Protein AF-A0A2A5HWJ2-F1 (afdb_monomer_lite)

Secondary structure (DSSP, 8-state):
-----------------------------SS-BEEEETTTTEEEEETT--SSPPTTPBEEEES-----GGG-EEE-TTS-EEETTT--EEEETT--SSPPTTEEEEEES-S--GGGG-EEE-TTSBEEETTT--EEEETT--SSPPTTPBEEEES---SGGGBEEEES-EEEEEEEE---TTS-SS---HHHHHHTTT-SS--BTTB---SSEEEEEEETTT--TTSHHHHHHHHHHHHHHSSSTTS-EEEEEEETHHHHHHHHHHHHHHHHT--EEEEEEES--TT--GGGGT-SSGGGG--HHHHHHHS-TT--TT--EEEE--PPP-GGGGT-S-SS-TTS-HHHHTTBSS----S-SSS-EEEESGGG-EEEEPPBPTTEEE-TTS-TT--S--TTGGGSHHHHHHHHH---

pLDDT: mean 74.47, std 19.64, range [26.16, 98.75]

Foldseek 3Di:
DDDDDDDDPDDDPPPPPPPPPPDPQDDQFQDKFWKAQFLACWTWAFVVLDLADDWFGFIFTGNDLFRDLSRIWGADPLQWIASRSHRWTWAFVVLDLADAWFRFITTGNDPPSHLSRHWGQDLQQWIASVRNRWTWAFVVLDSHDDGRRTITTHPDRDDSRRHMAGTLAAEEEFEEEEDDVVQPPQDDDPVLQVVQQQDQPGDDRPDCPDGRYRYHYDYLQVDALLDDPSLVSVVVSLLVGFLDPGGAYEYEYAEDRQLSVQLSCQVCCVVSVGRHAAYEYQLALLCFWPCLCPDPGSSVCRHNVNSCVSGPLQRNVLHAYEAAHEAQDDPCQPPDPDDQDSTSALCGRLQWPDDAHDQFSPQDWHFDDDVSPDIDTTDGHHRGYYQPVDPRRGNNHGSSCSSRSVNVSSSVSDDD

Sequence (416 aa):
MKIKNILKISTLFSSVILAALSMPSQAASNAPGTLMHASSGKCLHPLGGSSNPNNGTKLVVWPDCSNDSRIKYKWLSNGAIQHVSSGKCLHPEGGSSNPTNGTRLVFWNSCSSGSRIAFELTGSGSIRHKLSGRCVHPLGGAVNPANETPMVLWDGCTGDRVKFQPGGERFIYIHGWTDDPRMAYSGAPASGLQYCQGRDDCNYWDETLDGFVRHVGWSSHTADWRQGDTVGRTMNILSQYCRDGETPCVIICHSTGCPIFGKVWAHYGDIFQWKITRVLTLGSAEGGSELGKYKNDNAKYITPSVVRSAYDHNDTHGLPFYHVAGDDGGIQSFLIDGDDDGVVGFHSSCGYSKSFDTSHCEGGKERYGFLNAYTRTVSRWTGHHRAKICPNGGCDADHSDIKDRQYQQAVLNLNP

Structure (mmCIF, N/CA/C/O backbone):
data_AF-A0A2A5HWJ2-F1
#
_entry.id   AF-A0A2A5HWJ2-F1
#
loop_
_atom_site.group_PDB
_atom_site.id
_atom_site.type_symbol
_atom_site.label_atom_id
_atom_site.label_alt_id
_atom_site.label_comp_id
_atom_site.label_asym_id
_atom_site.label_entity_id
_atom_site.label_seq_id
_atom_site.pdbx_PDB_ins_code
_atom_site.Cartn_x
_atom_site.Cartn_y
_atom_site.Cartn_z
_atom_site.occupancy
_atom_site.B_iso_or_equiv
_atom_site.auth_seq_id
_atom_site.auth_comp_id
_atom_site.auth_asym_id
_atom_site.auth_atom_id
_atom_site.pdbx_PDB_model_num
ATOM 1 N N . MET A 1 1 ? 6.977 77.559 -22.671 1.00 36.47 1 MET A N 1
ATOM 2 C CA . MET A 1 1 ? 5.825 76.709 -23.061 1.00 36.47 1 MET A CA 1
ATOM 3 C C . MET A 1 1 ? 6.148 75.295 -22.583 1.00 36.47 1 MET A C 1
ATOM 5 O O . MET A 1 1 ? 7.111 74.746 -23.083 1.00 36.47 1 MET A O 1
ATOM 9 N N . LYS A 1 2 ? 5.685 74.841 -21.402 1.00 36.41 2 LYS A N 1
ATOM 10 C CA . LYS A 1 2 ? 4.415 74.106 -21.143 1.00 36.41 2 LYS A CA 1
ATOM 11 C C . LYS A 1 2 ? 4.254 72.942 -22.153 1.00 36.41 2 LYS A C 1
ATOM 13 O O . LYS A 1 2 ? 4.265 73.218 -23.338 1.00 36.41 2 LYS A O 1
ATOM 18 N N . ILE A 1 3 ? 4.097 71.664 -21.783 1.00 32.62 3 ILE A N 1
ATOM 19 C CA . ILE A 1 3 ? 3.087 71.079 -20.880 1.00 32.62 3 ILE A CA 1
ATOM 20 C C . ILE A 1 3 ? 3.566 69.707 -20.330 1.00 32.62 3 ILE A C 1
ATOM 22 O O . ILE A 1 3 ? 4.246 68.949 -21.012 1.00 32.62 3 ILE A O 1
ATOM 26 N N . LYS A 1 4 ? 3.172 69.428 -19.078 1.00 40.94 4 LYS A N 1
ATOM 27 C CA . LYS A 1 4 ? 3.253 68.172 -18.306 1.00 40.94 4 LYS A CA 1
ATOM 28 C C . LYS A 1 4 ? 2.589 66.988 -19.030 1.00 40.94 4 LYS A C 1
ATOM 30 O O . LYS A 1 4 ? 1.544 67.198 -19.622 1.00 40.94 4 LYS A O 1
ATOM 35 N N . ASN A 1 5 ? 3.042 65.750 -18.811 1.00 34.94 5 ASN A N 1
ATOM 36 C CA . ASN A 1 5 ? 2.097 64.650 -18.576 1.00 34.94 5 ASN A CA 1
ATOM 37 C C . ASN A 1 5 ? 2.727 63.501 -17.782 1.00 34.94 5 ASN A C 1
ATOM 39 O O . ASN A 1 5 ? 3.563 62.742 -18.255 1.00 34.94 5 ASN A O 1
ATOM 43 N N . ILE A 1 6 ? 2.268 63.435 -16.536 1.00 40.25 6 ILE A N 1
ATOM 44 C CA . ILE A 1 6 ? 2.341 62.319 -15.604 1.00 40.25 6 ILE A CA 1
ATOM 45 C C . ILE A 1 6 ? 1.270 61.326 -16.061 1.00 40.25 6 ILE A C 1
ATOM 47 O O . ILE A 1 6 ? 0.096 61.696 -16.069 1.00 40.25 6 ILE A O 1
ATOM 51 N N . LEU A 1 7 ? 1.634 60.083 -16.382 1.00 32.22 7 LEU A N 1
ATOM 52 C CA . LEU A 1 7 ? 0.671 58.984 -16.374 1.00 32.22 7 LEU A CA 1
ATOM 53 C C . LEU A 1 7 ? 1.032 58.008 -15.256 1.00 32.22 7 LEU A C 1
ATOM 55 O O . LEU A 1 7 ? 2.042 57.311 -15.295 1.00 32.22 7 LEU A O 1
ATOM 59 N N . LYS A 1 8 ? 0.174 58.022 -14.236 1.00 32.84 8 LYS A N 1
ATOM 60 C CA . LYS A 1 8 ? 0.063 57.022 -13.181 1.00 32.84 8 LYS A CA 1
ATOM 61 C C . LYS A 1 8 ? -0.364 55.700 -13.822 1.00 32.84 8 LYS A C 1
ATOM 63 O O . LYS A 1 8 ? -1.449 55.645 -14.394 1.00 32.84 8 LYS A O 1
ATOM 68 N N . ILE A 1 9 ? 0.436 54.645 -13.685 1.00 34.56 9 ILE A N 1
ATOM 69 C CA . ILE A 1 9 ? -0.056 53.277 -13.876 1.00 34.56 9 ILE A CA 1
ATOM 70 C C . ILE A 1 9 ? -0.615 52.831 -12.529 1.00 34.56 9 ILE A C 1
ATOM 72 O O . ILE A 1 9 ? 0.102 52.668 -11.545 1.00 34.56 9 ILE A O 1
ATOM 76 N N . SER A 1 10 ? -1.941 52.767 -12.490 1.00 33.53 10 SER A N 1
ATOM 77 C CA . SER A 1 10 ? -2.750 52.341 -11.362 1.00 33.53 10 SER A CA 1
ATOM 78 C C . SER A 1 10 ? -2.534 50.863 -11.057 1.00 33.53 10 SER A C 1
ATOM 80 O O . SER A 1 10 ? -2.676 50.009 -11.930 1.00 33.53 10 SER A O 1
ATOM 82 N N . THR A 1 11 ? -2.274 50.585 -9.786 1.00 35.34 11 THR A N 1
ATOM 83 C CA . THR A 1 11 ? -2.427 49.291 -9.126 1.00 35.34 11 THR A CA 1
ATOM 84 C C . THR A 1 11 ? -3.827 48.719 -9.355 1.00 35.34 11 THR A C 1
ATOM 86 O O . THR A 1 11 ? -4.794 49.188 -8.757 1.00 35.34 11 THR A O 1
ATOM 89 N N . LEU A 1 12 ? -3.928 47.685 -10.190 1.00 33.91 12 LEU A N 1
ATOM 90 C CA . LEU A 1 12 ? -5.058 46.759 -10.211 1.00 33.91 12 LEU A CA 1
ATOM 91 C C . LEU A 1 12 ? -4.638 45.508 -9.436 1.00 33.91 12 LEU A C 1
ATOM 93 O O . LEU A 1 12 ? -3.989 44.611 -9.965 1.00 33.91 12 LEU A O 1
ATOM 97 N N . PHE A 1 13 ? -4.986 45.489 -8.149 1.00 31.69 13 PHE A N 1
ATOM 98 C CA . PHE A 1 13 ? -5.057 44.264 -7.361 1.00 31.69 13 PHE A CA 1
ATOM 99 C C . PHE A 1 13 ? -6.177 43.405 -7.957 1.00 31.69 13 PHE A C 1
ATOM 101 O O . PHE A 1 13 ? -7.351 43.625 -7.667 1.00 31.69 13 PHE A O 1
ATOM 108 N N . SER A 1 14 ? -5.824 42.446 -8.812 1.00 31.44 14 SER A N 1
ATOM 109 C CA . SER A 1 14 ? -6.720 41.330 -9.108 1.00 31.44 14 SER A CA 1
ATOM 110 C C . SER A 1 14 ? -6.719 40.420 -7.889 1.00 31.44 14 SER A C 1
ATOM 112 O O . SER A 1 14 ? -5.722 39.769 -7.581 1.00 31.44 14 SER A O 1
ATOM 114 N N . SER A 1 15 ? -7.832 40.423 -7.165 1.00 30.12 15 SER A N 1
ATOM 115 C CA . SER A 1 15 ? -8.135 39.460 -6.118 1.00 30.12 15 SER A CA 1
ATOM 116 C C . SER A 1 15 ? -8.148 38.057 -6.726 1.00 30.12 15 SER A C 1
ATOM 118 O O . SER A 1 15 ? -9.141 37.632 -7.311 1.00 30.12 15 SER A O 1
ATOM 120 N N . VAL A 1 16 ? -7.034 37.336 -6.597 1.00 32.00 16 VAL A N 1
ATOM 121 C CA . VAL A 1 16 ? -7.014 35.885 -6.770 1.00 32.00 16 VAL A CA 1
ATOM 122 C C . VAL A 1 16 ? -7.800 35.317 -5.595 1.00 32.00 16 VAL A C 1
ATOM 124 O O . VAL A 1 16 ? -7.325 35.276 -4.461 1.00 32.00 16 VAL A O 1
ATOM 127 N N . ILE A 1 17 ? -9.054 34.961 -5.860 1.00 30.11 17 ILE A N 1
ATOM 128 C CA . ILE A 1 17 ? -9.859 34.141 -4.965 1.00 30.11 17 ILE A CA 1
ATOM 129 C C . ILE A 1 17 ? -9.127 32.804 -4.867 1.00 30.11 17 ILE A C 1
ATOM 131 O O . ILE A 1 17 ? -9.131 32.013 -5.808 1.00 30.11 17 ILE A O 1
ATOM 135 N N . LEU A 1 18 ? -8.465 32.584 -3.733 1.00 28.39 18 LEU A N 1
ATOM 136 C CA . LEU A 1 18 ? -7.937 31.290 -3.331 1.00 28.39 18 LEU A CA 1
ATOM 137 C C . LEU A 1 18 ? -9.151 30.386 -3.065 1.00 28.39 18 LEU A C 1
ATOM 139 O O . LEU A 1 18 ? -9.665 30.305 -1.950 1.00 28.39 18 LEU A O 1
ATOM 143 N N . ALA A 1 19 ? -9.685 29.768 -4.117 1.00 29.38 19 ALA A N 1
ATOM 144 C CA . ALA A 1 19 ? -10.592 28.648 -3.963 1.00 29.38 19 ALA A CA 1
ATOM 145 C C . ALA A 1 19 ? -9.747 27.496 -3.416 1.00 29.38 19 ALA A C 1
ATOM 147 O O . ALA A 1 19 ? -9.068 26.800 -4.167 1.00 29.38 19 ALA A O 1
ATOM 148 N N . ALA A 1 20 ? -9.739 27.339 -2.092 1.00 28.53 20 ALA A N 1
ATOM 149 C CA . ALA A 1 20 ? -9.279 26.117 -1.461 1.00 28.53 20 ALA A CA 1
ATOM 150 C C . ALA A 1 20 ? -10.175 24.985 -1.980 1.00 28.53 20 ALA A C 1
ATOM 152 O O . ALA A 1 20 ? -11.289 24.781 -1.494 1.00 28.53 20 ALA A O 1
ATOM 153 N N . LEU A 1 21 ? -9.717 24.303 -3.029 1.00 26.62 21 LEU A N 1
ATOM 154 C CA . LEU A 1 21 ? -10.282 23.045 -3.483 1.00 26.62 21 LEU A CA 1
ATOM 155 C C . LEU A 1 21 ? -10.063 22.053 -2.344 1.00 26.62 21 LEU A C 1
ATOM 157 O O . LEU A 1 21 ? -8.984 21.493 -2.172 1.00 26.62 21 LEU A O 1
ATOM 161 N N . SER A 1 22 ? -11.084 21.891 -1.505 1.00 26.16 22 SER A N 1
ATOM 162 C CA . SER A 1 22 ? -11.136 20.809 -0.537 1.00 26.16 22 SER A CA 1
ATOM 163 C C . SER A 1 22 ? -11.126 19.504 -1.325 1.00 26.16 22 SER A C 1
ATOM 165 O O . SER A 1 22 ? -12.146 19.128 -1.911 1.00 26.16 22 SER A O 1
ATOM 167 N N . MET A 1 23 ? -9.973 18.839 -1.377 1.00 26.56 23 MET A N 1
ATOM 168 C CA . MET A 1 23 ? -9.890 17.495 -1.928 1.00 26.56 23 MET A CA 1
ATOM 169 C C . MET A 1 23 ? -10.878 16.590 -1.175 1.00 26.56 23 MET A C 1
ATOM 171 O O . MET A 1 23 ? -10.984 16.681 0.055 1.00 26.56 23 MET A O 1
ATOM 175 N N . PRO A 1 24 ? -11.652 15.750 -1.881 1.00 28.16 24 PRO A N 1
ATOM 176 C CA . PRO A 1 24 ? -12.587 14.848 -1.233 1.00 28.16 24 PRO A CA 1
ATOM 177 C C . PRO A 1 24 ? -11.817 13.901 -0.304 1.00 28.16 24 PRO A C 1
ATOM 179 O O . PRO A 1 24 ? -10.883 13.225 -0.727 1.00 28.16 24 PRO A O 1
ATOM 182 N N . SER A 1 25 ? -12.228 13.854 0.970 1.00 34.53 25 SER A N 1
ATOM 183 C CA . SER A 1 25 ? -11.819 12.808 1.918 1.00 34.53 25 SER A CA 1
ATOM 184 C C . SER A 1 25 ? -12.038 11.452 1.245 1.00 34.53 25 SER A C 1
ATOM 186 O O . SER A 1 25 ? -13.170 11.090 0.907 1.00 34.53 25 SER A O 1
ATOM 188 N N . GLN A 1 26 ? -10.936 10.752 0.974 1.00 37.03 26 GLN A N 1
ATOM 189 C CA . GLN A 1 26 ? -10.927 9.456 0.311 1.00 37.03 26 GLN A CA 1
ATOM 190 C C . GLN A 1 26 ? -11.813 8.486 1.089 1.00 37.03 26 GLN A C 1
ATOM 192 O O . GLN A 1 26 ? -11.592 8.200 2.268 1.00 37.03 26 GLN A O 1
ATOM 197 N N . ALA A 1 27 ? -12.835 7.962 0.419 1.00 35.91 27 ALA A N 1
ATOM 198 C CA . ALA A 1 27 ? -13.584 6.836 0.936 1.00 35.91 27 ALA A CA 1
ATOM 199 C C . ALA A 1 27 ? -12.635 5.630 1.019 1.00 35.91 27 ALA A C 1
ATOM 201 O O . ALA A 1 27 ? -12.202 5.105 -0.006 1.00 35.91 27 ALA A O 1
ATOM 202 N N . ALA A 1 28 ? -12.301 5.211 2.243 1.00 41.25 28 ALA A N 1
ATOM 203 C CA . ALA A 1 28 ? -11.654 3.928 2.504 1.00 41.25 28 ALA A CA 1
ATOM 204 C C . ALA A 1 28 ? -12.435 2.812 1.787 1.00 41.25 28 ALA A C 1
ATOM 206 O O . ALA A 1 28 ? -13.669 2.844 1.743 1.00 41.25 28 ALA A O 1
ATOM 207 N N . SER A 1 29 ? -11.737 1.866 1.160 1.00 45.78 29 SER A N 1
ATOM 208 C CA . SER A 1 29 ? -12.384 0.943 0.229 1.00 45.78 29 SER A CA 1
ATOM 209 C C . SER A 1 29 ? -13.354 -0.034 0.885 1.00 45.78 29 SER A C 1
ATOM 211 O O . SER A 1 29 ? -13.236 -0.441 2.040 1.00 45.78 29 SER A O 1
ATOM 213 N N . ASN A 1 30 ? -14.277 -0.518 0.058 1.00 52.78 30 ASN A N 1
ATOM 214 C CA . ASN A 1 30 ? -15.226 -1.564 0.421 1.00 52.78 30 ASN A CA 1
ATOM 215 C C . ASN A 1 30 ? -14.621 -2.989 0.394 1.00 52.78 30 ASN A C 1
ATOM 217 O O . ASN A 1 30 ? -15.366 -3.961 0.549 1.00 52.78 30 ASN A O 1
ATOM 221 N N . ALA A 1 31 ? -13.313 -3.147 0.152 1.00 57.03 31 ALA A N 1
ATOM 222 C CA . ALA A 1 31 ? -12.671 -4.456 0.045 1.00 57.03 31 ALA A CA 1
ATOM 223 C C . ALA A 1 31 ? -12.404 -5.061 1.440 1.00 57.03 31 ALA A C 1
ATOM 225 O O . ALA A 1 31 ? -11.815 -4.394 2.288 1.00 57.03 31 ALA A O 1
ATOM 226 N N . PRO A 1 32 ? -12.815 -6.316 1.703 1.00 77.50 32 PRO A N 1
ATOM 227 C CA . PRO A 1 32 ? -12.487 -7.011 2.945 1.00 77.50 32 PRO A CA 1
ATOM 228 C C . PRO A 1 32 ? -10.978 -7.192 3.170 1.00 77.50 32 PRO A C 1
ATOM 230 O O . PRO A 1 32 ? -10.316 -7.819 2.348 1.00 77.50 32 PRO A O 1
ATOM 233 N N . GLY A 1 33 ? -10.464 -6.765 4.323 1.00 78.50 33 GLY A N 1
ATOM 234 C CA . GLY A 1 33 ? -9.075 -6.983 4.746 1.00 78.50 33 GLY A CA 1
ATOM 235 C C . GLY A 1 33 ? -8.930 -7.005 6.268 1.00 78.50 33 GLY A C 1
ATOM 236 O O . GLY A 1 33 ? -9.841 -6.590 6.984 1.00 78.50 33 GLY A O 1
ATOM 237 N N . THR A 1 34 ? -7.820 -7.521 6.793 1.00 85.56 34 THR A N 1
ATOM 238 C CA . THR A 1 34 ? -7.536 -7.385 8.231 1.00 85.56 34 THR A CA 1
ATOM 239 C C . THR A 1 34 ? -6.954 -5.994 8.505 1.00 85.56 34 THR A C 1
ATOM 241 O O . THR A 1 34 ? -6.488 -5.315 7.592 1.00 85.56 34 THR A O 1
ATOM 244 N N . LEU A 1 35 ? -7.010 -5.528 9.751 1.00 86.94 35 LEU A N 1
ATOM 245 C CA . LEU A 1 35 ? -6.469 -4.225 10.150 1.00 86.94 35 LEU A CA 1
ATOM 246 C C . LEU A 1 35 ? -5.365 -4.451 11.179 1.00 86.94 35 LEU A C 1
ATOM 248 O O . LEU A 1 35 ? -5.642 -4.920 12.279 1.00 86.94 35 LEU A O 1
ATOM 252 N N . MET A 1 36 ? -4.125 -4.139 10.822 1.00 86.38 36 MET A N 1
ATOM 253 C CA . MET A 1 36 ? -2.937 -4.328 11.645 1.00 86.38 36 MET A CA 1
ATOM 254 C C . MET A 1 36 ? -2.494 -3.018 12.283 1.00 86.38 36 MET A C 1
ATOM 256 O O . MET A 1 36 ? -2.333 -2.010 11.603 1.00 86.38 36 MET A O 1
ATOM 260 N N . HIS A 1 37 ? -2.257 -3.049 13.588 1.00 87.50 37 HIS A N 1
ATOM 261 C CA . HIS A 1 37 ? -1.608 -1.986 14.337 1.00 87.50 37 HIS A CA 1
ATOM 262 C C . HIS A 1 37 ? -0.134 -1.888 13.920 1.00 87.50 37 HIS A C 1
ATOM 264 O O . HIS A 1 37 ? 0.664 -2.798 14.175 1.00 87.50 37 HIS A O 1
ATOM 270 N N . ALA A 1 38 ? 0.208 -0.786 13.257 1.00 78.12 38 ALA A N 1
ATOM 271 C CA . ALA A 1 38 ? 1.418 -0.655 12.452 1.00 78.12 38 ALA A CA 1
ATOM 272 C C . ALA A 1 38 ? 2.717 -0.575 13.259 1.00 78.12 38 ALA A C 1
ATOM 274 O O . ALA A 1 38 ? 3.774 -0.741 12.678 1.00 78.12 38 ALA A O 1
ATOM 275 N N . SER A 1 39 ? 2.679 -0.352 14.574 1.00 76.06 39 SER A N 1
ATOM 276 C CA . SER A 1 39 ? 3.898 -0.372 15.392 1.00 76.06 39 SER A CA 1
ATOM 277 C C . SER A 1 39 ? 4.149 -1.702 16.100 1.00 76.06 39 SER A C 1
ATOM 279 O O . SER A 1 39 ? 5.262 -1.961 16.543 1.00 76.06 39 SER A O 1
ATOM 281 N N . SER A 1 40 ? 3.131 -2.560 16.237 1.00 80.62 40 SER A N 1
ATOM 282 C CA . SER A 1 40 ? 3.262 -3.825 16.978 1.00 80.62 40 SER A CA 1
ATOM 283 C C . SER A 1 40 ? 3.055 -5.080 16.143 1.00 80.62 40 SER A C 1
ATOM 285 O O . SER A 1 40 ? 3.186 -6.176 16.682 1.00 80.62 40 SER A O 1
ATOM 287 N N . GLY A 1 41 ? 2.619 -4.940 14.891 1.00 78.44 41 GLY A N 1
ATOM 288 C CA . GLY A 1 41 ? 2.334 -6.059 13.990 1.00 78.44 41 GLY A CA 1
ATOM 289 C C . GLY A 1 41 ? 1.132 -6.907 14.416 1.00 78.44 41 GLY A C 1
ATOM 290 O O . GLY A 1 41 ? 0.952 -8.010 13.920 1.00 78.44 41 GLY A O 1
ATOM 291 N N . LYS A 1 42 ? 0.319 -6.420 15.364 1.00 86.69 42 LYS A N 1
ATOM 292 C CA . LYS A 1 42 ? -0.858 -7.134 15.884 1.00 86.69 42 LYS A CA 1
ATOM 293 C C . LYS A 1 42 ? -2.095 -6.685 15.123 1.00 86.69 42 LYS A C 1
ATOM 295 O O . LYS A 1 42 ? -2.231 -5.498 14.844 1.00 86.69 42 LYS A O 1
ATOM 300 N N . CYS A 1 43 ? -3.022 -7.588 14.848 1.00 91.44 43 CYS A N 1
ATOM 301 C CA . CYS A 1 43 ? -4.254 -7.284 14.137 1.00 91.44 43 CYS A CA 1
ATOM 302 C C . CYS A 1 43 ? -5.436 -7.037 15.068 1.00 91.44 43 CYS A C 1
ATOM 304 O O . CYS A 1 43 ? -5.475 -7.501 16.207 1.00 91.44 43 CYS A O 1
ATOM 306 N N . LEU A 1 44 ? -6.415 -6.293 14.563 1.00 95.44 44 LEU A N 1
ATOM 307 C CA . LEU A 1 44 ? -7.682 -6.036 15.224 1.00 95.44 44 LEU A CA 1
ATOM 308 C C . LEU A 1 44 ? -8.550 -7.294 15.222 1.00 95.44 44 LEU A C 1
ATOM 310 O O . LEU A 1 44 ? -8.856 -7.852 14.169 1.00 95.44 44 LEU A O 1
ATOM 314 N N . HIS A 1 45 ? -8.986 -7.721 16.401 1.00 97.06 45 HIS A N 1
ATOM 315 C CA . HIS A 1 45 ? -9.779 -8.929 16.619 1.00 97.06 45 HIS A CA 1
ATOM 316 C C . HIS A 1 45 ? -11.034 -8.632 17.441 1.00 97.06 45 HIS A C 1
ATOM 318 O O . HIS A 1 45 ? -11.004 -7.764 18.321 1.00 97.06 45 HIS A O 1
ATOM 324 N N . PRO A 1 46 ? -12.124 -9.393 17.248 1.00 97.94 46 PRO A N 1
ATOM 325 C CA . PRO A 1 46 ? -13.092 -9.569 18.318 1.00 97.94 46 PRO A CA 1
ATOM 326 C C . PRO A 1 46 ? -12.426 -10.271 19.501 1.00 97.94 46 PRO A C 1
ATOM 328 O O . PRO A 1 46 ? -11.727 -11.265 19.320 1.00 97.94 46 PRO A O 1
ATOM 331 N N . LEU A 1 47 ? -12.658 -9.789 20.724 1.00 98.00 47 LEU A N 1
ATOM 332 C CA . LEU A 1 47 ? -12.197 -10.479 21.930 1.00 98.00 47 LEU A CA 1
ATOM 333 C C . LEU A 1 47 ? -12.690 -11.939 21.920 1.00 98.00 47 LEU A C 1
ATOM 335 O O . LEU A 1 47 ? -13.888 -12.191 21.769 1.00 98.00 47 LEU A O 1
ATOM 339 N N . GLY A 1 48 ? -11.757 -12.884 22.057 1.00 95.00 48 GLY A N 1
ATOM 340 C CA . GLY A 1 48 ? -12.012 -14.325 21.952 1.00 95.00 48 GLY A CA 1
ATOM 341 C C . GLY A 1 48 ? -12.050 -14.886 20.522 1.00 95.00 48 GLY A C 1
ATOM 342 O O . GLY A 1 48 ? -12.285 -16.078 20.352 1.00 95.00 48 GLY A O 1
ATOM 343 N N . GLY A 1 49 ? -11.840 -14.066 19.486 1.00 94.44 49 GLY A N 1
ATOM 344 C CA . GLY A 1 49 ? -11.657 -14.521 18.103 1.00 94.44 49 GLY A CA 1
ATOM 345 C C . GLY A 1 49 ? -12.893 -15.154 17.448 1.00 94.44 49 GLY A C 1
ATOM 346 O O . GLY A 1 49 ? -12.754 -15.954 16.526 1.00 94.44 49 GLY A O 1
ATOM 347 N N . SER A 1 50 ? -14.111 -14.861 17.909 1.00 95.94 50 SER A N 1
ATOM 348 C CA . SER A 1 50 ? -15.328 -15.469 17.347 1.00 95.94 50 SER A CA 1
ATOM 349 C C . SER A 1 50 ? -15.631 -14.977 15.923 1.00 95.94 50 SER A C 1
ATOM 351 O O . SER A 1 50 ? -15.565 -13.780 15.654 1.00 95.94 50 SER A O 1
ATOM 353 N N . SER A 1 51 ? -16.066 -15.880 15.033 1.00 96.19 51 SER A N 1
ATOM 354 C CA . SER A 1 51 ? -16.641 -15.533 13.716 1.00 96.19 51 SER A CA 1
ATOM 355 C C . SER A 1 51 ? -17.973 -14.792 13.821 1.00 96.19 51 SER A C 1
ATOM 357 O O . SER A 1 51 ? -18.384 -14.090 12.901 1.00 96.19 51 SER A O 1
ATOM 359 N N . ASN A 1 52 ? -18.656 -14.926 14.954 1.00 97.31 52 ASN A N 1
ATOM 360 C CA . ASN A 1 52 ? -19.909 -14.253 15.241 1.00 97.31 52 ASN A CA 1
ATOM 361 C C . ASN A 1 52 ? -19.884 -13.710 16.677 1.00 97.31 52 ASN A C 1
ATOM 363 O O . ASN A 1 52 ? -20.505 -14.297 17.565 1.00 97.31 52 ASN A O 1
ATOM 367 N N . PRO A 1 53 ? -19.136 -12.621 16.944 1.00 97.75 53 PRO A N 1
ATOM 368 C CA . PRO A 1 53 ? -19.073 -12.035 18.276 1.00 97.75 53 PRO A CA 1
ATOM 369 C C . PRO A 1 53 ? -20.460 -11.572 18.730 1.00 97.75 53 PRO A C 1
ATOM 371 O O . PRO A 1 53 ? -21.279 -11.147 17.909 1.00 97.75 53 PRO A O 1
ATOM 374 N N . ASN A 1 54 ? -20.717 -11.634 20.036 1.00 98.25 54 ASN A N 1
ATOM 375 C CA . ASN A 1 54 ? -21.938 -11.098 20.631 1.00 98.25 54 ASN A CA 1
ATOM 376 C C . ASN A 1 54 ? -21.945 -9.562 20.549 1.00 98.25 54 ASN A C 1
ATOM 378 O O . ASN A 1 54 ? -20.906 -8.917 20.398 1.00 98.25 54 ASN A O 1
ATOM 382 N N . ASN A 1 55 ? -23.127 -8.956 20.666 1.00 98.00 55 ASN A N 1
ATOM 383 C CA . ASN A 1 55 ? -23.209 -7.502 20.799 1.00 98.00 55 ASN A CA 1
ATOM 384 C C . ASN A 1 55 ? -22.467 -7.053 22.067 1.00 98.00 55 ASN A C 1
ATOM 386 O O . ASN A 1 55 ? -22.642 -7.646 23.130 1.00 98.00 55 ASN A O 1
ATOM 390 N N . GLY A 1 56 ? -21.638 -6.017 21.945 1.00 97.75 56 GLY A N 1
ATOM 391 C CA . GLY A 1 56 ? -20.813 -5.522 23.048 1.00 97.75 56 GLY A CA 1
ATOM 392 C C . GLY A 1 56 ? -19.474 -6.249 23.215 1.00 97.75 56 GLY A C 1
ATOM 393 O O . GLY A 1 56 ? -18.672 -5.840 24.053 1.00 97.75 56 GLY A O 1
ATOM 394 N N . THR A 1 57 ? -19.176 -7.285 22.417 1.00 98.75 57 THR A N 1
ATOM 395 C CA . THR A 1 57 ? -17.819 -7.853 22.367 1.00 98.75 57 THR A CA 1
ATOM 396 C C . THR A 1 57 ? -16.826 -6.747 22.018 1.00 98.75 57 THR A C 1
ATOM 398 O O . THR A 1 57 ? -17.068 -5.967 21.099 1.00 98.75 57 THR A O 1
ATOM 401 N N . LYS A 1 58 ? -15.717 -6.667 22.756 1.00 98.75 58 LYS A N 1
ATOM 402 C CA . LYS A 1 58 ? -14.693 -5.628 22.582 1.00 98.75 58 LYS A CA 1
ATOM 403 C C . LYS A 1 58 ? -13.838 -5.900 21.350 1.00 98.75 58 LYS A C 1
ATOM 405 O O . LYS A 1 58 ? -13.536 -7.053 21.045 1.00 98.75 58 LYS A O 1
ATOM 410 N N . LEU A 1 59 ? -13.417 -4.827 20.695 1.00 98.62 59 LEU A N 1
ATOM 411 C CA . LEU A 1 59 ? -12.326 -4.841 19.730 1.00 98.62 59 LEU A CA 1
ATOM 412 C C . LEU A 1 59 ? -10.993 -4.809 20.480 1.00 98.62 59 LEU A C 1
ATOM 414 O O . LEU A 1 59 ? -10.811 -3.979 21.374 1.00 98.62 59 LEU A O 1
ATOM 418 N N . VAL A 1 60 ? -10.074 -5.699 20.124 1.00 98.62 60 VAL A N 1
ATOM 419 C CA . VAL A 1 60 ? -8.759 -5.835 20.762 1.00 98.62 60 VAL A CA 1
ATOM 420 C C . VAL A 1 60 ? -7.654 -5.997 19.722 1.00 98.62 60 VAL A C 1
ATOM 422 O O . VAL A 1 60 ? -7.945 -6.241 18.554 1.00 98.62 60 VAL A O 1
ATOM 425 N N . VAL A 1 61 ? -6.393 -5.903 20.140 1.00 96.56 61 VAL A N 1
ATOM 426 C CA . VAL A 1 61 ? -5.230 -6.312 19.330 1.00 96.56 61 VAL A CA 1
ATOM 427 C C . VAL A 1 61 ? -4.759 -7.725 19.678 1.00 96.56 61 VAL A C 1
ATOM 429 O O . VAL A 1 61 ? -4.678 -8.092 20.852 1.00 96.56 61 VAL A O 1
ATOM 432 N N . TRP A 1 62 ? -4.397 -8.509 18.663 1.00 95.56 62 TRP A N 1
ATOM 433 C CA . TRP A 1 62 ? -3.899 -9.877 18.814 1.00 95.56 62 TRP A CA 1
ATOM 434 C C . TRP A 1 62 ? -2.854 -10.236 17.730 1.00 95.56 62 TRP A C 1
ATOM 436 O O . TRP A 1 62 ? -2.944 -9.700 16.628 1.00 95.56 62 TRP A O 1
ATOM 446 N N . PRO A 1 63 ? -1.847 -11.099 17.995 1.00 87.12 63 PRO A N 1
ATOM 447 C CA . PRO A 1 63 ? -0.762 -11.378 17.038 1.00 87.12 63 PRO A CA 1
ATOM 448 C C . PRO A 1 63 ? -1.172 -12.089 15.742 1.00 87.12 63 PRO A C 1
ATOM 450 O O . PRO A 1 63 ? -0.460 -11.986 14.750 1.00 87.12 63 PRO A O 1
ATOM 453 N N . ASP A 1 64 ? -2.283 -12.827 15.738 1.00 84.06 64 ASP A N 1
ATOM 454 C CA . ASP A 1 64 ? -2.757 -13.507 14.528 1.00 84.06 64 ASP A CA 1
ATOM 455 C C . ASP A 1 64 ? -3.239 -12.476 13.498 1.00 84.06 64 ASP A C 1
ATOM 457 O O . ASP A 1 64 ? -4.204 -11.755 13.723 1.00 84.06 64 ASP A O 1
ATOM 461 N N . CYS A 1 65 ? -2.566 -12.411 12.358 1.00 78.38 65 CYS A N 1
ATOM 462 C CA . CYS A 1 65 ? -2.937 -11.568 11.227 1.00 78.38 65 CYS A CA 1
ATOM 463 C C . CYS A 1 65 ? -3.311 -12.399 9.996 1.00 78.38 65 CYS A C 1
ATOM 465 O O . CYS A 1 65 ? -3.253 -11.894 8.875 1.00 78.38 65 CYS A O 1
ATOM 467 N N . SER A 1 66 ? -3.664 -13.673 10.184 1.00 72.25 66 SER A N 1
ATOM 468 C CA . SER A 1 66 ? -4.060 -14.564 9.098 1.00 72.25 66 SER A CA 1
ATOM 469 C C . SER A 1 66 ? -5.201 -13.969 8.268 1.00 72.25 66 SER A C 1
ATOM 471 O O . SER A 1 66 ? -6.029 -13.192 8.739 1.00 72.25 66 SER A O 1
ATOM 473 N N . ASN A 1 67 ? -5.282 -14.335 6.991 1.00 67.31 67 ASN A N 1
ATOM 474 C CA . ASN A 1 67 ? -6.336 -13.842 6.101 1.00 67.31 67 ASN A CA 1
ATOM 475 C C . ASN A 1 67 ? -7.691 -14.564 6.340 1.00 67.31 67 ASN A C 1
ATOM 477 O O . ASN A 1 67 ? -8.415 -14.877 5.389 1.00 67.31 67 ASN A O 1
ATOM 481 N N . ASP A 1 68 ? -8.029 -14.848 7.605 1.00 80.25 68 ASP A N 1
ATOM 482 C CA . ASP A 1 68 ? -9.255 -15.512 8.063 1.00 80.25 68 ASP A CA 1
ATOM 483 C C . ASP A 1 68 ? -10.436 -14.525 8.097 1.00 80.25 68 ASP A C 1
ATOM 485 O O . ASP A 1 68 ? -10.347 -13.406 8.598 1.00 80.25 68 ASP A O 1
ATOM 489 N N . SER A 1 69 ? -11.590 -14.958 7.585 1.00 81.38 69 SER A N 1
ATOM 490 C CA . SER A 1 69 ? -12.867 -14.231 7.628 1.00 81.38 69 SER A CA 1
ATOM 491 C C . SER A 1 69 ? -13.283 -13.679 9.009 1.00 81.38 69 SER A C 1
ATOM 493 O O . SER A 1 69 ? -14.007 -12.682 9.064 1.00 81.38 69 SER A O 1
ATOM 495 N N . ARG A 1 70 ? -12.831 -14.291 10.114 1.00 91.38 70 ARG A N 1
ATOM 496 C CA . ARG A 1 70 ? -13.092 -13.879 11.512 1.00 91.38 70 ARG A CA 1
ATOM 497 C C . ARG A 1 70 ? -12.402 -12.588 11.935 1.00 91.38 70 ARG A C 1
ATOM 499 O O . ARG A 1 70 ? -12.655 -12.093 13.027 1.00 91.38 70 ARG A O 1
ATOM 506 N N . ILE A 1 71 ? -11.481 -12.098 11.114 1.00 90.44 71 ILE A N 1
ATOM 507 C CA . ILE A 1 71 ? -10.675 -10.909 11.404 1.00 90.44 71 ILE A CA 1
ATOM 508 C C . ILE A 1 71 ? -10.592 -9.972 10.202 1.00 90.44 71 ILE A C 1
ATOM 510 O O . ILE A 1 71 ? -9.757 -9.070 10.162 1.00 90.44 71 ILE A O 1
ATOM 514 N N . LYS A 1 72 ? -11.499 -10.157 9.232 1.00 89.12 72 LYS A N 1
ATOM 515 C CA . LYS A 1 72 ? -11.677 -9.246 8.103 1.00 89.12 72 LYS A CA 1
ATOM 516 C C . LYS A 1 72 ? -12.709 -8.178 8.413 1.00 89.12 72 LYS A C 1
ATOM 518 O O . LYS A 1 72 ? -13.786 -8.442 8.956 1.00 89.12 72 LYS A O 1
ATOM 523 N N . TYR A 1 73 ? -12.398 -6.986 7.942 1.00 90.00 73 TYR A N 1
ATOM 524 C CA . TYR A 1 73 ? -13.214 -5.797 8.013 1.00 90.00 73 TYR A CA 1
ATOM 525 C C . TYR A 1 73 ? -13.361 -5.212 6.617 1.00 90.00 73 TYR A C 1
ATOM 527 O O . TYR A 1 73 ? -12.466 -5.338 5.788 1.00 90.00 73 TYR A O 1
ATOM 535 N N . LYS A 1 74 ? -14.485 -4.559 6.354 1.00 84.81 74 LYS A N 1
ATOM 536 C CA . LYS A 1 74 ? -14.666 -3.726 5.165 1.00 84.81 74 LYS A CA 1
ATOM 537 C C . LYS A 1 74 ? -15.295 -2.406 5.568 1.00 84.81 74 LYS A C 1
ATOM 539 O O . LYS A 1 74 ? -16.133 -2.380 6.476 1.00 84.81 74 LYS A O 1
ATOM 544 N N . TRP A 1 75 ? -14.924 -1.330 4.889 1.00 85.81 75 TRP A N 1
ATOM 545 C CA . TRP A 1 75 ? -15.688 -0.096 4.991 1.00 85.81 75 TRP A CA 1
ATOM 546 C C . TRP A 1 75 ? -17.005 -0.240 4.230 1.00 85.81 75 TRP A C 1
ATOM 548 O O . TRP A 1 75 ? -17.104 -0.948 3.230 1.00 85.81 75 TRP A O 1
ATOM 558 N N . LEU A 1 76 ? -18.044 0.396 4.753 1.00 84.44 76 LEU A N 1
ATOM 559 C CA . LEU A 1 76 ? -19.312 0.588 4.067 1.00 84.44 76 LEU A CA 1
ATOM 560 C C . LEU A 1 76 ? -19.369 2.011 3.505 1.00 84.44 76 LEU A C 1
ATOM 562 O O . LEU A 1 76 ? -18.691 2.915 3.995 1.00 84.44 76 LEU A O 1
ATOM 566 N N . SER A 1 77 ? -20.252 2.244 2.532 1.00 83.75 77 SER A N 1
ATOM 567 C CA . SER A 1 77 ? -20.433 3.561 1.899 1.00 83.75 77 SER A CA 1
ATOM 568 C C . SER A 1 77 ? -20.812 4.677 2.880 1.00 83.75 77 SER A C 1
ATOM 570 O O . SER A 1 77 ? -20.536 5.846 2.628 1.00 83.75 77 SER A O 1
ATOM 572 N N . ASN A 1 78 ? -21.407 4.333 4.024 1.00 82.75 78 ASN A N 1
ATOM 573 C CA . ASN A 1 78 ? -21.733 5.276 5.094 1.00 82.75 78 ASN A CA 1
ATOM 574 C C . ASN A 1 78 ? -20.572 5.532 6.079 1.00 82.75 78 ASN A C 1
ATOM 576 O O . ASN A 1 78 ? -20.751 6.247 7.064 1.00 82.75 78 ASN A O 1
ATOM 580 N N . GLY A 1 79 ? -19.394 4.953 5.837 1.00 87.31 79 GLY A N 1
ATOM 581 C CA . GLY A 1 79 ? -18.208 5.067 6.681 1.00 87.31 79 GLY A CA 1
ATOM 582 C C . GLY A 1 79 ? -18.135 4.061 7.831 1.00 87.31 79 GLY A C 1
ATOM 583 O O . GLY A 1 79 ? -17.148 4.069 8.559 1.00 87.31 79 GLY A O 1
ATOM 584 N N . ALA A 1 80 ? -19.141 3.210 8.040 1.00 93.56 80 ALA A N 1
ATOM 585 C CA . ALA A 1 80 ? -19.073 2.195 9.087 1.00 93.56 80 ALA A CA 1
ATOM 586 C C . ALA A 1 80 ? -18.057 1.098 8.732 1.00 93.56 80 ALA A C 1
ATOM 588 O O . ALA A 1 80 ? -17.958 0.684 7.578 1.00 93.56 80 ALA A O 1
ATOM 589 N N . ILE A 1 81 ? -17.342 0.591 9.738 1.00 93.94 81 ILE A N 1
ATOM 590 C CA . ILE A 1 81 ? -16.429 -0.548 9.588 1.00 93.94 81 ILE A CA 1
ATOM 591 C C . ILE A 1 81 ? -17.198 -1.815 9.953 1.00 93.94 81 ILE A C 1
ATOM 593 O O . ILE A 1 81 ? -17.571 -2.001 11.115 1.00 93.94 81 ILE A O 1
ATOM 597 N N . GLN A 1 82 ? -17.446 -2.679 8.971 1.00 94.19 82 GLN A N 1
ATOM 598 C CA . GLN A 1 82 ? -18.173 -3.931 9.149 1.00 94.19 82 GLN A CA 1
ATOM 599 C C . GLN A 1 82 ? -17.211 -5.107 9.300 1.00 94.19 82 GLN A C 1
ATOM 601 O O . GLN A 1 82 ? -16.362 -5.338 8.444 1.00 94.19 82 GLN A O 1
ATOM 606 N N . HIS A 1 83 ? -17.409 -5.894 10.350 1.00 95.62 83 HIS A N 1
ATOM 607 C CA . HIS A 1 83 ? -16.826 -7.214 10.518 1.00 95.62 83 HIS A CA 1
ATOM 608 C C . HIS A 1 83 ? -17.463 -8.204 9.545 1.00 95.62 83 HIS A C 1
ATOM 610 O O . HIS A 1 83 ? -18.677 -8.420 9.558 1.00 95.62 83 HIS A O 1
ATOM 616 N N . VAL A 1 84 ? -16.644 -8.799 8.685 1.00 90.94 84 VAL A N 1
ATOM 617 C CA . VAL A 1 84 ? -17.119 -9.483 7.479 1.00 90.94 84 VAL A CA 1
ATOM 618 C C . VAL A 1 84 ? -17.886 -10.758 7.806 1.00 90.94 84 VAL A C 1
ATOM 620 O O . VAL A 1 84 ? -18.973 -10.952 7.270 1.00 90.94 84 VAL A O 1
ATOM 623 N N . SER A 1 85 ? -17.364 -11.602 8.698 1.00 93.81 85 SER A N 1
ATOM 624 C CA . SER A 1 85 ? -17.984 -12.899 9.008 1.00 93.81 85 SER A CA 1
ATOM 625 C C . SER A 1 85 ? -19.306 -12.784 9.772 1.00 93.81 85 SER A C 1
ATOM 627 O O . SER A 1 85 ? -20.199 -13.598 9.552 1.00 93.81 85 SER A O 1
ATOM 629 N N . SER A 1 86 ? -19.476 -11.764 10.620 1.00 96.88 86 SER A N 1
ATOM 630 C CA . SER A 1 86 ? -20.700 -11.603 11.423 1.00 96.88 86 SER A CA 1
ATOM 631 C C . SER A 1 86 ? -21.687 -10.567 10.896 1.00 96.88 86 SER A C 1
ATOM 633 O O . SER A 1 86 ? -22.805 -10.479 11.403 1.00 96.88 86 SER A O 1
ATOM 635 N N . GLY A 1 87 ? -21.266 -9.720 9.954 1.00 95.69 87 GLY A N 1
ATOM 636 C CA . GLY A 1 87 ? -22.043 -8.577 9.480 1.00 95.69 87 GLY A CA 1
ATOM 637 C C . GLY A 1 87 ? -22.225 -7.450 10.508 1.00 95.69 87 GLY A C 1
ATOM 638 O O . GLY A 1 87 ? -22.883 -6.457 10.199 1.00 95.69 87 GLY A O 1
ATOM 639 N N . LYS A 1 88 ? -21.651 -7.561 11.715 1.00 97.75 88 LYS A N 1
ATOM 640 C CA . LYS A 1 88 ? -21.711 -6.518 12.754 1.00 97.75 88 LYS A CA 1
ATOM 641 C C . LYS A 1 88 ? -20.762 -5.370 12.433 1.00 97.75 88 LYS A C 1
ATOM 643 O O . LYS A 1 88 ? -19.729 -5.581 11.809 1.00 97.75 88 LYS A O 1
ATOM 648 N N . CYS A 1 89 ? -21.068 -4.173 12.914 1.00 97.19 89 CYS A N 1
ATOM 649 C CA . CYS A 1 89 ? -20.218 -3.000 12.745 1.00 97.19 89 CYS A CA 1
ATOM 650 C C . CYS A 1 89 ? -19.525 -2.595 14.047 1.00 97.19 89 CYS A C 1
ATOM 652 O O . CYS A 1 89 ? -20.012 -2.900 15.139 1.00 97.19 89 CYS A O 1
ATOM 654 N N . LEU A 1 90 ? -18.397 -1.894 13.918 1.00 97.56 90 LEU A N 1
ATOM 655 C CA . LEU A 1 90 ? -17.712 -1.266 15.045 1.00 97.56 90 LEU A CA 1
ATOM 656 C C . LEU A 1 90 ? -18.499 -0.051 15.540 1.00 97.56 90 LEU A C 1
ATOM 658 O O . LEU A 1 90 ? -18.913 0.799 14.752 1.00 97.56 90 LEU A O 1
ATOM 662 N N . HIS A 1 91 ? -18.718 0.018 16.849 1.00 97.69 91 HIS A N 1
ATOM 663 C CA . HIS A 1 91 ? -19.418 1.108 17.529 1.00 97.69 91 HIS A CA 1
ATOM 664 C C . HIS A 1 91 ? -18.563 1.642 18.673 1.00 97.69 91 HIS A C 1
ATOM 666 O O . HIS A 1 91 ? -17.919 0.841 19.356 1.00 97.69 91 HIS A O 1
ATOM 672 N N . PRO A 1 92 ? -18.618 2.954 18.964 1.00 97.56 92 PRO A N 1
ATOM 673 C CA . PRO A 1 92 ? -18.314 3.432 20.304 1.00 97.56 92 PRO A CA 1
ATOM 674 C C . PRO A 1 92 ? -19.246 2.734 21.304 1.00 97.56 92 PRO A C 1
ATOM 676 O O . PRO A 1 92 ? -20.457 2.679 21.086 1.00 97.56 92 PRO A O 1
ATOM 679 N N . GLU A 1 93 ? -18.707 2.194 22.392 1.00 97.25 93 GLU A N 1
ATOM 680 C CA . GLU A 1 93 ? -19.484 1.592 23.476 1.00 97.25 93 GLU A CA 1
ATOM 681 C C . GLU A 1 93 ? -20.539 2.597 23.979 1.00 97.25 93 GLU A C 1
ATOM 683 O O . GLU A 1 93 ? -20.243 3.767 24.222 1.00 97.25 93 GLU A O 1
ATOM 688 N N . GLY A 1 94 ? -21.803 2.167 24.048 1.00 93.00 94 GLY A N 1
ATOM 689 C CA . GLY A 1 94 ? -22.946 3.039 24.359 1.00 93.00 94 GLY A CA 1
ATOM 690 C C . GLY A 1 94 ? -23.508 3.844 23.174 1.00 93.00 94 GLY A C 1
ATOM 691 O O . GLY A 1 94 ? -24.562 4.457 23.310 1.00 93.00 94 GLY A O 1
ATOM 692 N N . GLY A 1 95 ? -22.864 3.827 22.001 1.00 91.12 95 GLY A N 1
ATOM 693 C CA . GLY A 1 95 ? -23.403 4.392 20.757 1.00 91.12 95 GLY A CA 1
ATOM 694 C C . GLY A 1 95 ? -23.471 5.924 20.703 1.00 91.12 95 GLY A C 1
ATOM 695 O O . GLY A 1 95 ? -24.269 6.464 19.934 1.00 91.12 95 GLY A O 1
ATOM 696 N N . SER A 1 96 ? -22.669 6.622 21.515 1.00 91.62 96 SER A N 1
ATOM 697 C CA . SER A 1 96 ? -22.615 8.091 21.551 1.00 91.62 96 SER A CA 1
ATOM 698 C C . SER A 1 96 ? -22.110 8.683 20.230 1.00 91.62 96 SER A C 1
ATOM 700 O O . SER A 1 96 ? -21.179 8.164 19.620 1.00 91.62 96 SER A O 1
ATOM 702 N N . SER A 1 97 ? -22.687 9.814 19.816 1.00 92.81 97 SER A N 1
ATOM 703 C CA . SER A 1 97 ? -22.200 10.638 18.699 1.00 92.81 97 SER A CA 1
ATOM 704 C C . SER A 1 97 ? -20.915 11.402 19.028 1.00 92.81 97 SER A C 1
ATOM 706 O O . SER A 1 97 ? -20.139 11.712 18.127 1.00 92.81 97 SER A O 1
ATOM 708 N N . ASN A 1 98 ? -20.670 11.675 20.311 1.00 95.00 98 ASN A N 1
ATOM 709 C CA . ASN A 1 98 ? -19.463 12.329 20.806 1.00 95.00 98 ASN A CA 1
ATOM 710 C C . ASN A 1 98 ? -18.866 11.514 21.969 1.00 95.00 98 ASN A C 1
ATOM 712 O O . ASN A 1 98 ? -18.963 11.921 23.129 1.00 95.00 98 ASN A O 1
ATOM 716 N N . PRO A 1 99 ? -18.317 10.320 21.690 1.00 96.50 99 PRO A N 1
ATOM 717 C CA . PRO A 1 99 ? -17.716 9.466 22.710 1.00 96.50 99 PRO A CA 1
ATOM 718 C C . PRO A 1 99 ? -16.528 10.166 23.376 1.00 96.50 99 PRO A C 1
ATOM 720 O O . PRO A 1 99 ? -15.738 10.815 22.691 1.00 96.50 99 PRO A O 1
ATOM 723 N N . THR A 1 100 ? -16.390 10.036 24.694 1.00 97.75 100 THR A N 1
ATOM 724 C CA . THR A 1 100 ? -15.272 10.608 25.462 1.00 97.75 100 THR A CA 1
ATOM 725 C C . THR A 1 100 ? -13.996 9.779 25.297 1.00 97.75 100 THR A C 1
ATOM 727 O O . THR A 1 100 ? -14.041 8.623 24.862 1.00 97.75 100 THR A O 1
ATOM 730 N N . ASN A 1 101 ? -12.849 10.352 25.669 1.00 98.25 101 ASN A N 1
ATOM 731 C CA . ASN A 1 101 ? -11.580 9.627 25.693 1.00 98.25 101 ASN A CA 1
ATOM 732 C C . ASN A 1 101 ? -11.683 8.366 26.561 1.00 98.25 101 ASN A C 1
ATOM 734 O O . ASN A 1 101 ? -12.175 8.408 27.688 1.00 98.25 101 ASN A O 1
ATOM 738 N N . GLY A 1 102 ? -11.224 7.242 26.014 1.00 97.75 102 GLY A N 1
ATOM 739 C CA . GLY A 1 102 ? -11.292 5.932 26.656 1.00 97.75 102 GLY A CA 1
ATOM 740 C C . GLY A 1 102 ? -12.569 5.145 26.351 1.00 97.75 102 GLY A C 1
ATOM 741 O O . GLY A 1 102 ? -12.678 3.998 26.788 1.00 97.75 102 GLY A O 1
ATOM 742 N N . THR A 1 103 ? -13.512 5.703 25.579 1.00 98.69 103 THR A N 1
ATOM 743 C CA . THR A 1 103 ? -14.687 4.949 25.111 1.00 98.69 103 THR A CA 1
ATOM 744 C C . THR A 1 103 ? -14.229 3.762 24.270 1.00 98.69 103 THR A C 1
ATOM 746 O O . THR A 1 103 ? -13.540 3.950 23.269 1.00 98.69 103 THR A O 1
ATOM 749 N N . ARG A 1 104 ? -14.600 2.540 24.658 1.00 98.62 104 ARG A N 1
ATOM 750 C CA . ARG A 1 104 ? -14.187 1.319 23.951 1.00 98.62 104 ARG A CA 1
ATOM 751 C C . ARG A 1 104 ? -14.876 1.188 22.605 1.00 98.62 104 ARG A C 1
ATOM 753 O O . ARG A 1 104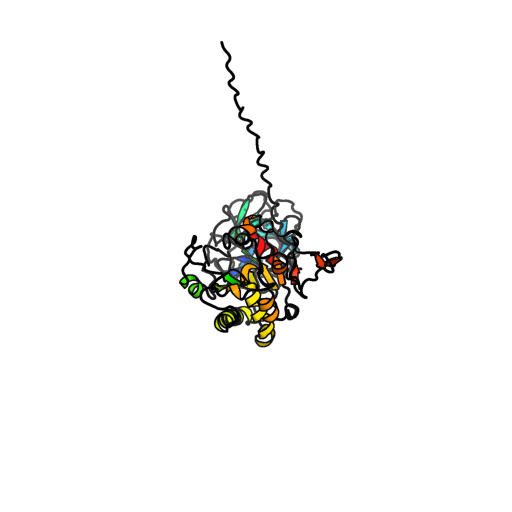 ? -15.971 1.708 22.410 1.00 98.62 104 ARG A O 1
ATOM 760 N N . LEU A 1 105 ? -14.256 0.438 21.705 1.00 98.62 105 LEU A N 1
ATOM 761 C CA . LEU A 1 105 ? -14.903 -0.033 20.488 1.00 98.62 105 LEU A CA 1
ATOM 762 C C . LEU A 1 105 ? -15.451 -1.443 20.684 1.00 98.62 105 LEU A C 1
ATOM 764 O O . LEU A 1 105 ? -14.773 -2.319 21.228 1.00 98.62 105 LEU A O 1
ATOM 768 N N . VAL A 1 106 ? -16.681 -1.656 20.225 1.00 98.50 106 VAL A N 1
ATOM 769 C CA . VAL A 1 106 ? -17.397 -2.928 20.344 1.00 98.50 106 VAL A CA 1
ATOM 770 C C . VAL A 1 106 ? -18.062 -3.330 19.031 1.00 98.50 106 VAL A C 1
ATOM 772 O O . VAL A 1 106 ? -18.339 -2.486 18.181 1.00 98.50 106 VAL A O 1
ATOM 775 N N . PHE A 1 107 ? -18.356 -4.619 18.877 1.00 98.38 107 PHE A N 1
ATOM 776 C CA . PHE A 1 107 ? -19.138 -5.142 17.756 1.00 98.38 107 PHE A CA 1
ATOM 777 C C . PHE A 1 107 ? -20.637 -5.037 18.062 1.00 98.38 107 PHE A C 1
ATOM 779 O O . PHE A 1 107 ? -21.086 -5.431 19.142 1.00 98.38 107 PHE A O 1
ATOM 786 N N . TRP A 1 108 ? -21.426 -4.532 17.109 1.00 97.62 108 TRP A N 1
ATOM 787 C CA . TRP A 1 108 ? -22.878 -4.383 17.254 1.00 97.62 108 TRP A CA 1
ATOM 788 C C . TRP A 1 108 ? -23.630 -4.593 15.930 1.00 97.62 108 TRP A C 1
ATOM 790 O O . TRP A 1 108 ? -23.145 -4.219 14.865 1.00 97.62 108 TRP A O 1
ATOM 800 N N . ASN A 1 109 ? -24.847 -5.148 15.977 1.00 95.06 109 ASN A N 1
ATOM 801 C CA . ASN A 1 109 ? -25.639 -5.514 14.784 1.00 95.06 109 ASN A CA 1
ATOM 802 C C . ASN A 1 109 ? -26.050 -4.350 13.855 1.00 95.06 109 ASN A C 1
ATOM 804 O O . ASN A 1 109 ? -26.420 -4.589 12.711 1.00 95.06 109 ASN A O 1
ATOM 808 N N . SER A 1 110 ? -26.038 -3.097 14.319 1.00 91.19 110 SER A N 1
ATOM 809 C CA . SER A 1 110 ? -26.563 -1.969 13.535 1.00 91.19 110 SER A CA 1
ATOM 810 C C . SER A 1 110 ? -25.470 -1.283 12.724 1.00 91.19 110 SER A C 1
ATOM 812 O O . SER A 1 110 ? -24.676 -0.530 13.276 1.00 91.19 110 SER A O 1
ATOM 814 N N . CYS A 1 111 ? -25.471 -1.464 11.408 1.00 92.31 111 CYS A N 1
ATOM 815 C CA . CYS A 1 111 ? -24.551 -0.764 10.506 1.00 92.31 111 CYS A CA 1
ATOM 816 C C . CYS A 1 111 ? -25.125 0.533 9.912 1.00 92.31 111 CYS A C 1
ATOM 818 O O . CYS A 1 111 ? -24.408 1.251 9.226 1.00 92.31 111 CYS A O 1
ATOM 820 N N . SER A 1 112 ? -26.389 0.867 10.196 1.00 86.31 112 SER A N 1
ATOM 821 C CA . SER A 1 112 ? -27.111 2.007 9.594 1.00 86.31 112 SER A CA 1
ATOM 822 C C . SER A 1 112 ? -27.331 3.168 10.568 1.00 86.31 112 SER A C 1
ATOM 824 O O . SER A 1 112 ? -28.186 4.021 10.359 1.00 86.31 112 SER A O 1
ATOM 826 N N . SER A 1 113 ? -26.553 3.217 11.646 1.00 76.88 113 SER A N 1
ATOM 827 C CA . SER A 1 113 ? -26.681 4.177 12.750 1.00 76.88 113 SER A CA 1
ATOM 828 C C . SER A 1 113 ? -26.314 5.637 12.396 1.00 76.88 113 SER A C 1
ATOM 830 O O . SER A 1 113 ? -26.189 6.473 13.291 1.00 76.88 113 SER A O 1
ATOM 832 N N . GLY A 1 114 ? -26.151 5.973 11.115 1.00 78.31 114 GLY A N 1
ATOM 833 C CA . GLY A 1 114 ? -25.742 7.302 10.654 1.00 78.31 114 GLY A CA 1
ATOM 834 C C . GLY A 1 114 ? -24.282 7.634 10.983 1.00 78.31 114 GLY A C 1
ATOM 835 O O . GLY A 1 114 ? -23.454 6.746 11.177 1.00 78.31 114 GLY A O 1
ATOM 836 N N . SER A 1 115 ? -23.966 8.928 11.072 1.00 85.25 115 SER A N 1
ATOM 837 C CA . SER A 1 115 ? -22.597 9.442 11.250 1.00 85.25 115 SER A CA 1
ATOM 838 C C . SER A 1 115 ? -21.929 9.080 12.586 1.00 85.25 115 SER A C 1
ATOM 840 O O . SER A 1 115 ? -20.713 9.199 12.694 1.00 85.25 115 SER A O 1
ATOM 842 N N . ARG A 1 116 ? -22.681 8.592 13.588 1.00 91.81 116 ARG A N 1
ATOM 843 C CA . ARG A 1 116 ? -22.168 8.222 14.930 1.00 91.81 116 ARG A CA 1
ATOM 844 C C . ARG A 1 116 ? -21.352 6.925 14.986 1.00 91.81 116 ARG A C 1
ATOM 846 O O . ARG A 1 116 ? -20.884 6.541 16.049 1.00 91.81 116 ARG A O 1
ATOM 853 N N . ILE A 1 117 ? -21.287 6.198 13.875 1.00 93.56 117 ILE A N 1
ATOM 854 C CA . ILE A 1 117 ? -20.456 4.995 13.718 1.00 93.56 117 ILE A CA 1
ATOM 855 C C . ILE A 1 117 ? -19.575 5.094 12.475 1.00 93.56 117 ILE A C 1
ATOM 857 O O . ILE A 1 117 ? -19.057 4.088 11.997 1.00 93.56 117 ILE A O 1
ATOM 861 N N . ALA A 1 118 ? -19.478 6.291 11.897 1.00 92.00 118 ALA A N 1
ATOM 862 C CA . ALA A 1 118 ? -18.726 6.505 10.682 1.00 92.00 118 ALA A CA 1
ATOM 863 C C . ALA A 1 118 ? -17.262 6.767 11.034 1.00 92.00 118 ALA A C 1
ATOM 865 O O . ALA A 1 118 ? -16.945 7.607 11.878 1.00 92.00 118 ALA A O 1
ATOM 866 N N . PHE A 1 119 ? -16.377 6.063 10.345 1.00 93.12 119 PHE A N 1
ATOM 867 C CA . PHE A 1 119 ? -14.938 6.181 10.462 1.00 93.12 119 PHE A CA 1
ATOM 868 C C . PHE A 1 119 ? -14.322 6.536 9.112 1.00 93.12 119 PHE A C 1
ATOM 870 O O . PHE A 1 119 ? -14.905 6.304 8.050 1.00 93.12 119 PHE A O 1
ATOM 877 N N . GLU A 1 120 ? -13.118 7.077 9.153 1.00 86.25 120 GLU A N 1
ATOM 878 C CA . GLU A 1 120 ? -12.245 7.249 7.996 1.00 86.25 120 GLU A CA 1
ATOM 879 C C . GLU A 1 120 ? -10.816 6.882 8.361 1.00 86.25 120 GLU A C 1
ATOM 881 O O . GLU A 1 120 ? -10.407 7.019 9.514 1.00 86.25 120 GLU A O 1
ATOM 886 N N . LEU A 1 121 ? -10.064 6.421 7.369 1.00 80.38 121 LEU A N 1
ATOM 887 C CA . LEU A 1 121 ? -8.621 6.304 7.478 1.00 80.38 121 LEU A CA 1
ATOM 888 C C . LEU A 1 121 ? -8.018 7.677 7.160 1.00 80.38 121 LEU A C 1
ATOM 890 O O . LEU A 1 121 ? -8.327 8.263 6.125 1.00 80.38 121 LEU A O 1
ATOM 894 N N . THR A 1 122 ? -7.203 8.221 8.057 1.00 77.62 122 THR A N 1
ATOM 895 C CA . THR A 1 122 ? -6.501 9.487 7.825 1.00 77.62 122 THR A CA 1
ATOM 896 C C . THR A 1 122 ? -5.316 9.274 6.880 1.00 77.62 122 THR A C 1
ATOM 898 O O . THR A 1 122 ? -4.777 8.170 6.796 1.00 77.62 122 THR A O 1
ATOM 901 N N . GLY A 1 123 ? -4.830 10.344 6.240 1.00 59.12 123 GLY A N 1
ATOM 902 C CA . GLY A 1 123 ? -3.572 10.309 5.472 1.00 59.12 123 GLY A CA 1
ATOM 903 C C . GLY A 1 123 ? -2.343 9.945 6.319 1.00 59.12 123 GLY A C 1
ATOM 904 O O . GLY A 1 123 ? -1.350 9.467 5.797 1.00 59.12 123 GLY A O 1
ATOM 905 N N . SER A 1 124 ? -2.428 10.072 7.649 1.00 65.50 124 SER A N 1
ATOM 906 C CA . SER A 1 124 ? -1.414 9.581 8.595 1.00 65.50 124 SER A CA 1
ATOM 907 C C . SER A 1 124 ? -1.585 8.105 8.985 1.00 65.50 124 SER A C 1
ATOM 909 O O . SER A 1 124 ? -0.805 7.599 9.786 1.00 65.50 124 SER A O 1
ATOM 911 N N . GLY A 1 125 ? -2.608 7.410 8.473 1.00 71.62 125 GLY A N 1
ATOM 912 C CA . GLY A 1 125 ? -2.883 5.999 8.755 1.00 71.62 125 GLY A CA 1
ATOM 913 C C . GLY A 1 125 ? -3.659 5.712 10.034 1.00 71.62 125 GLY A C 1
ATOM 914 O O . GLY A 1 125 ? -3.780 4.556 10.421 1.00 71.62 125 GLY A O 1
ATOM 915 N N . SER A 1 126 ? -4.178 6.723 10.725 1.00 86.06 126 SER A N 1
ATOM 916 C CA . SER A 1 126 ? -5.047 6.511 11.887 1.00 86.06 126 SER A CA 1
ATOM 917 C C . SER A 1 126 ? -6.485 6.252 11.455 1.00 86.06 126 SER A C 1
ATOM 919 O O . SER A 1 126 ? -6.950 6.790 10.455 1.00 86.06 126 SER A O 1
ATOM 921 N N . ILE A 1 127 ? -7.234 5.480 12.238 1.00 93.25 127 ILE A N 1
ATOM 922 C CA . ILE A 1 127 ? -8.681 5.339 12.039 1.00 93.25 127 ILE A CA 1
ATOM 923 C C . ILE A 1 127 ? -9.369 6.414 12.883 1.00 93.25 127 ILE A C 1
ATOM 925 O O . ILE A 1 127 ? -9.295 6.373 14.111 1.00 93.25 127 ILE A O 1
ATOM 929 N N . ARG A 1 128 ? -10.029 7.381 12.244 1.00 94.38 128 ARG A N 1
ATOM 930 C CA . ARG A 1 128 ? -10.714 8.506 12.893 1.00 94.38 128 ARG A CA 1
ATOM 931 C C . ARG A 1 128 ? -12.219 8.299 12.898 1.00 94.38 128 ARG A C 1
ATOM 933 O O . ARG A 1 128 ? -12.817 8.057 11.855 1.00 94.38 128 ARG A O 1
ATOM 940 N N . HIS A 1 129 ? -12.846 8.442 14.058 1.00 96.31 129 HIS A N 1
ATOM 941 C CA . HIS A 1 129 ? -14.294 8.552 14.177 1.00 96.31 129 HIS A CA 1
ATOM 942 C C . HIS A 1 129 ? -14.735 9.930 13.668 1.00 96.31 129 HIS A C 1
ATOM 944 O O . HIS A 1 129 ? -14.379 10.957 14.251 1.00 96.31 129 HIS A O 1
ATOM 950 N N . LYS A 1 130 ? -15.502 9.958 12.572 1.00 93.25 130 LYS A N 1
ATOM 951 C CA . LYS A 1 130 ? -15.774 11.178 11.796 1.00 93.25 130 LYS A CA 1
ATOM 952 C C . LYS A 1 130 ? -16.428 12.279 12.621 1.00 93.25 130 LYS A C 1
ATOM 954 O O . LYS A 1 130 ? -16.081 13.443 12.470 1.00 93.25 130 LYS A O 1
ATOM 959 N N . LEU A 1 131 ? -17.375 11.918 13.486 1.00 94.50 131 LEU A N 1
ATOM 960 C CA . LEU A 1 131 ? -18.204 12.909 14.169 1.00 94.50 131 LEU A CA 1
ATOM 961 C C . LEU A 1 131 ? -17.516 13.548 15.382 1.00 94.50 131 LEU A C 1
ATOM 963 O O . LEU A 1 131 ? -17.717 14.730 15.635 1.00 94.50 131 LEU A O 1
ATOM 967 N N . SER A 1 132 ? -16.703 12.789 16.122 1.00 96.25 132 SER A N 1
ATOM 968 C CA . SER A 1 132 ? -15.991 13.321 17.295 1.00 96.25 132 SER A CA 1
ATOM 969 C C . SER A 1 132 ? -14.562 13.768 17.004 1.00 96.25 132 SER A C 1
ATOM 971 O O . SER A 1 132 ? -13.948 14.393 17.861 1.00 96.25 132 SER A O 1
ATOM 973 N N . GLY A 1 133 ? -13.999 13.401 15.850 1.00 95.62 133 GLY A N 1
ATOM 974 C CA . GLY A 1 133 ? -12.603 13.670 15.498 1.00 95.62 133 GLY A CA 1
ATOM 975 C C . GLY A 1 133 ? -11.574 12.817 16.253 1.00 95.62 133 GLY A C 1
ATOM 976 O O . GLY A 1 133 ? -10.382 12.928 15.978 1.00 95.62 133 GLY A O 1
ATOM 977 N N . ARG A 1 134 ? -12.015 11.947 17.172 1.00 97.56 134 ARG A N 1
ATOM 978 C CA . ARG A 1 134 ? -11.150 11.043 17.948 1.00 97.56 134 ARG A CA 1
ATOM 979 C C . ARG A 1 134 ? -10.662 9.879 17.104 1.00 97.56 134 ARG A C 1
ATOM 981 O O . ARG A 1 134 ? -11.388 9.399 16.236 1.00 97.56 134 ARG A O 1
ATOM 988 N N . CYS A 1 135 ? -9.471 9.386 17.408 1.00 97.44 135 CYS A N 1
ATOM 989 C CA . CYS A 1 135 ? -8.873 8.258 16.713 1.00 97.44 135 CYS A CA 1
ATOM 990 C C . CYS A 1 135 ? -8.898 6.981 17.547 1.00 97.44 135 CYS A C 1
ATOM 992 O O . CYS A 1 135 ? -9.047 7.013 18.769 1.00 97.44 135 CYS A O 1
ATOM 994 N N . VAL A 1 136 ? -8.782 5.846 16.864 1.00 98.06 136 VAL A N 1
ATOM 995 C CA . VAL A 1 136 ? -8.680 4.521 17.475 1.00 98.06 136 VAL A CA 1
ATOM 996 C C . VAL A 1 136 ? -7.283 4.337 18.065 1.00 98.06 136 VAL A C 1
ATOM 998 O O . VAL A 1 136 ? -6.289 4.490 17.365 1.00 98.06 136 VAL A O 1
ATOM 1001 N N . HIS A 1 137 ? -7.203 4.017 19.354 1.00 98.12 137 HIS A N 1
ATOM 1002 C CA . HIS A 1 137 ? -5.958 3.806 20.099 1.00 98.12 137 HIS A CA 1
ATOM 1003 C C . HIS A 1 137 ? -5.995 2.458 20.816 1.00 98.12 137 HIS A C 1
ATOM 1005 O O . HIS A 1 137 ? -7.067 2.065 21.290 1.00 98.12 137 HIS A O 1
ATOM 1011 N N . PRO A 1 138 ? -4.855 1.767 20.985 1.00 98.00 138 PRO A N 1
ATOM 1012 C CA . PRO A 1 138 ? -4.760 0.758 22.029 1.00 98.00 138 PRO A CA 1
ATOM 1013 C C . PRO A 1 138 ? -4.950 1.436 23.392 1.00 98.00 138 PRO A C 1
ATOM 1015 O O . PRO A 1 138 ? -4.424 2.524 23.636 1.00 98.00 138 PRO A O 1
ATOM 1018 N N . LEU A 1 139 ? -5.700 0.813 24.301 1.00 97.75 139 LEU A N 1
ATOM 1019 C CA . LEU A 1 139 ? -5.891 1.332 25.654 1.00 97.75 139 LEU A CA 1
ATOM 1020 C C . LEU A 1 139 ? -4.530 1.560 26.334 1.00 97.75 139 LEU A C 1
ATOM 1022 O O . LEU A 1 139 ? -3.697 0.660 26.399 1.00 97.75 139 LEU A O 1
ATOM 1026 N N . GLY A 1 140 ? -4.309 2.779 26.832 1.00 94.81 140 GLY A N 1
ATOM 1027 C CA . GLY A 1 140 ? -3.032 3.206 27.416 1.00 94.81 140 GLY A CA 1
ATOM 1028 C C . GLY A 1 140 ? -2.011 3.746 26.405 1.00 94.81 140 GLY A C 1
ATOM 1029 O O . GLY A 1 140 ? -0.979 4.266 26.818 1.00 94.81 140 GLY A O 1
ATOM 1030 N N . GLY A 1 141 ? -2.289 3.678 25.097 1.00 93.75 141 GLY A N 1
ATOM 1031 C CA . GLY A 1 141 ? -1.479 4.315 24.053 1.00 93.75 141 GLY A CA 1
ATOM 1032 C C . GLY A 1 141 ? -0.077 3.722 23.886 1.00 93.75 141 GLY A C 1
ATOM 1033 O O . GLY A 1 141 ? 0.855 4.454 23.544 1.00 93.75 141 GLY A O 1
ATOM 1034 N N . ALA A 1 142 ? 0.093 2.428 24.170 1.00 91.31 142 ALA A N 1
ATOM 1035 C CA . ALA A 1 142 ? 1.372 1.734 24.046 1.00 91.31 142 ALA A CA 1
ATOM 1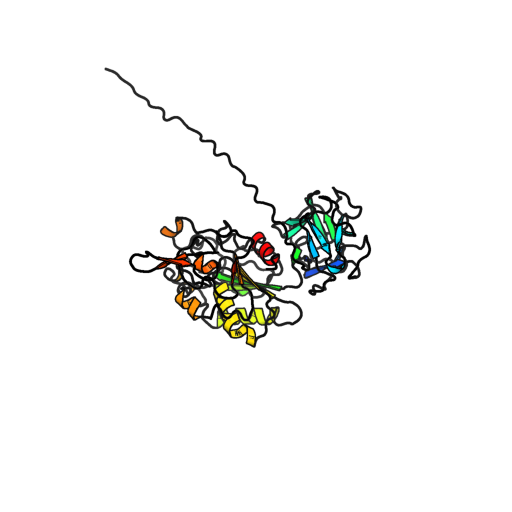036 C C . ALA A 1 142 ? 1.745 1.476 22.575 1.00 91.31 142 ALA A C 1
ATOM 1038 O O . ALA A 1 142 ? 0.903 1.067 21.783 1.00 91.31 142 ALA A O 1
ATOM 1039 N N . VAL A 1 143 ? 3.029 1.640 22.232 1.00 84.69 143 VAL A N 1
ATOM 1040 C CA . VAL A 1 143 ? 3.582 1.312 20.899 1.00 84.69 143 VAL A CA 1
ATOM 1041 C C . VAL A 1 143 ? 3.548 -0.201 20.642 1.00 84.69 143 VAL A C 1
ATOM 1043 O O . VAL A 1 143 ? 3.238 -0.643 19.540 1.00 84.69 143 VAL A O 1
ATOM 1046 N N . ASN A 1 144 ? 3.802 -1.008 21.674 1.00 86.75 144 ASN A N 1
ATOM 1047 C CA . ASN A 1 144 ? 3.674 -2.463 21.633 1.00 86.75 144 ASN A CA 1
ATOM 1048 C C . ASN A 1 144 ? 2.657 -2.929 22.691 1.00 86.75 144 ASN A C 1
ATOM 1050 O O . ASN A 1 144 ? 3.054 -3.364 23.773 1.00 86.75 144 ASN A O 1
ATOM 1054 N N . PRO A 1 145 ? 1.345 -2.788 22.432 1.00 95.12 145 PRO A N 1
ATOM 1055 C CA . PRO A 1 145 ? 0.310 -3.182 23.381 1.00 95.12 145 PRO A CA 1
ATOM 1056 C C . PRO A 1 145 ? 0.355 -4.688 23.659 1.00 95.12 145 PRO A C 1
ATOM 1058 O O . PRO A 1 145 ? 0.678 -5.487 22.772 1.00 95.12 145 PRO A O 1
ATOM 1061 N N . ALA A 1 146 ? 0.007 -5.082 24.885 1.00 96.75 146 ALA A N 1
ATOM 1062 C CA . ALA A 1 146 ? -0.143 -6.487 25.248 1.00 96.75 146 ALA A CA 1
ATOM 1063 C C . ALA A 1 146 ? -1.272 -7.141 24.434 1.00 96.75 146 ALA A C 1
ATOM 1065 O O . ALA A 1 146 ? -2.165 -6.462 23.915 1.00 96.75 146 ALA A O 1
ATOM 1066 N N . ASN A 1 147 ? -1.248 -8.467 24.333 1.00 96.88 147 ASN A N 1
ATOM 1067 C CA . ASN A 1 147 ? -2.341 -9.212 23.717 1.00 96.88 147 ASN A CA 1
ATOM 1068 C C . ASN A 1 147 ? -3.673 -8.885 24.410 1.00 96.88 147 ASN A C 1
ATOM 1070 O O . ASN A 1 147 ? -3.704 -8.653 25.616 1.00 96.88 147 ASN A O 1
ATOM 1074 N N . GLU A 1 148 ? -4.753 -8.845 23.631 1.00 97.94 148 GLU A N 1
ATOM 1075 C CA . GLU A 1 148 ? -6.112 -8.521 24.090 1.00 97.94 148 GLU A CA 1
ATOM 1076 C C . GLU A 1 148 ? -6.303 -7.089 24.611 1.00 97.94 148 GLU A C 1
ATOM 1078 O O . GLU A 1 148 ? -7.375 -6.759 25.126 1.00 97.94 148 GLU A O 1
ATOM 1083 N N . THR A 1 149 ? -5.312 -6.203 24.441 1.00 98.62 149 THR A N 1
ATOM 1084 C CA . THR A 1 149 ? -5.473 -4.784 24.790 1.00 98.62 149 THR A CA 1
ATOM 1085 C C . THR A 1 149 ? -6.678 -4.210 24.033 1.00 98.62 149 THR A C 1
ATOM 1087 O O . THR A 1 149 ? -6.697 -4.272 22.800 1.00 98.62 149 THR A O 1
ATOM 1090 N N . PRO A 1 150 ? -7.688 -3.653 24.731 1.00 98.62 150 PRO A N 1
ATOM 1091 C CA . PRO A 1 150 ? -8.865 -3.091 24.083 1.00 98.62 150 PRO A CA 1
ATOM 1092 C C . PRO A 1 150 ? -8.541 -1.867 23.241 1.00 98.62 150 PRO A C 1
ATOM 1094 O O . PRO A 1 150 ? -7.688 -1.061 23.607 1.00 98.62 150 PRO A O 1
ATOM 1097 N N . MET A 1 151 ? -9.305 -1.683 22.172 1.00 98.56 151 MET A N 1
ATOM 1098 C CA . MET A 1 151 ? -9.268 -0.470 21.369 1.00 98.56 151 MET A CA 1
ATOM 1099 C C . MET A 1 151 ? -10.258 0.556 21.908 1.00 98.56 151 MET A C 1
ATOM 1101 O O . MET A 1 151 ? -11.403 0.226 22.236 1.00 98.56 151 MET A O 1
ATOM 1105 N N . VAL A 1 152 ? -9.819 1.806 21.991 1.00 98.62 152 VAL A N 1
ATOM 1106 C CA . VAL A 1 152 ? -10.603 2.934 22.498 1.00 98.62 152 VAL A CA 1
ATOM 1107 C C . VAL A 1 152 ? -10.561 4.112 21.539 1.00 98.62 152 VAL A C 1
ATOM 1109 O O . VAL A 1 152 ? -9.672 4.208 20.699 1.00 98.62 152 VAL A O 1
ATOM 1112 N N . LEU A 1 153 ? -11.511 5.029 21.684 1.00 98.56 153 LEU A N 1
ATOM 1113 C CA . LEU A 1 153 ? -11.455 6.347 21.072 1.00 98.56 153 LEU A CA 1
ATOM 1114 C C . LEU A 1 153 ? -10.725 7.317 21.991 1.00 98.56 153 LEU A C 1
ATOM 1116 O O . LEU A 1 153 ? -11.024 7.395 23.185 1.00 98.56 153 LEU A O 1
ATOM 1120 N N . TRP A 1 154 ? -9.774 8.053 21.429 1.00 98.25 154 TRP A N 1
ATOM 1121 C CA . TRP A 1 154 ? -8.952 9.014 22.153 1.00 98.25 154 TRP A CA 1
ATOM 1122 C C . TRP A 1 154 ? -8.552 10.194 21.254 1.00 98.25 154 TRP A C 1
ATOM 1124 O O . TRP A 1 154 ? -8.530 10.074 20.026 1.00 98.25 154 TRP A O 1
ATOM 1134 N N . ASP A 1 155 ? -8.259 11.346 21.854 1.00 97.00 155 ASP A N 1
ATOM 1135 C CA . ASP A 1 155 ? -7.798 12.534 21.131 1.00 97.00 155 ASP A CA 1
ATOM 1136 C C . ASP A 1 155 ? -6.358 12.360 20.601 1.00 97.00 155 ASP A C 1
ATOM 1138 O O . ASP A 1 155 ? -5.474 11.845 21.280 1.00 97.00 155 ASP A O 1
ATOM 1142 N N . GLY A 1 156 ? -6.091 12.851 19.391 1.00 93.25 156 GLY A N 1
ATOM 1143 C CA . GLY A 1 156 ? -4.781 12.739 18.741 1.00 93.25 156 GLY A CA 1
ATOM 1144 C C . GLY A 1 156 ? -4.713 11.576 17.750 1.00 93.25 156 GLY A C 1
ATOM 1145 O O . GLY A 1 156 ? -5.047 10.439 18.066 1.00 93.25 156 GLY A O 1
ATOM 1146 N N . CYS A 1 157 ? -4.280 11.882 16.530 1.00 89.31 157 CYS A N 1
ATOM 1147 C CA . CYS A 1 157 ? -4.298 10.978 15.371 1.00 89.31 157 CYS A CA 1
ATOM 1148 C C . CYS A 1 157 ? -2.914 10.877 14.707 1.00 89.31 157 CYS A C 1
ATOM 1150 O O . CYS A 1 157 ? -2.793 10.690 13.494 1.00 89.31 157 CYS A O 1
ATOM 1152 N N . THR A 1 158 ? -1.865 11.120 15.490 1.00 82.31 158 THR A N 1
ATOM 1153 C CA . THR A 1 158 ? -0.482 11.198 15.024 1.00 82.31 158 THR A CA 1
ATOM 1154 C C . THR A 1 158 ? 0.430 10.335 15.896 1.00 82.31 158 THR A C 1
ATOM 1156 O O . THR A 1 158 ? 0.180 10.138 17.089 1.00 82.31 158 THR A O 1
ATOM 1159 N N . GLY A 1 159 ? 1.498 9.822 15.282 1.00 77.75 159 GLY A N 1
ATOM 1160 C CA . GLY A 1 159 ? 2.476 8.926 15.907 1.00 77.75 159 GLY A CA 1
ATOM 1161 C C . GLY A 1 159 ? 2.212 7.441 15.647 1.00 77.75 159 GLY A C 1
ATOM 1162 O O . GLY A 1 159 ? 1.112 7.040 15.276 1.00 77.75 159 GLY A O 1
ATOM 1163 N N . ASP A 1 160 ? 3.235 6.610 15.849 1.00 75.81 160 ASP A N 1
ATOM 1164 C CA . ASP A 1 160 ? 3.222 5.223 15.355 1.00 75.81 160 ASP A CA 1
ATOM 1165 C C . ASP A 1 160 ? 2.245 4.304 16.089 1.00 75.81 160 ASP A C 1
ATOM 1167 O O . ASP A 1 160 ? 1.625 3.430 15.491 1.00 75.81 160 ASP A O 1
ATOM 1171 N N . ARG A 1 161 ? 2.019 4.590 17.372 1.00 85.44 161 ARG A N 1
ATOM 1172 C CA . ARG A 1 161 ? 1.093 3.891 18.283 1.00 85.44 161 ARG A CA 1
ATOM 1173 C C . ARG A 1 161 ? -0.400 3.983 17.928 1.00 85.44 161 ARG A C 1
ATOM 1175 O O . ARG A 1 161 ? -1.233 3.502 18.691 1.00 85.44 161 ARG A O 1
ATOM 1182 N N . VAL A 1 162 ? -0.758 4.699 16.865 1.00 89.00 162 VAL A N 1
ATOM 1183 C CA . VAL A 1 162 ? -2.158 4.897 16.433 1.00 89.00 162 VAL A CA 1
ATOM 1184 C C . VAL A 1 162 ? -2.354 4.633 14.946 1.00 89.00 162 VAL A C 1
ATOM 1186 O O . VAL A 1 162 ? -3.431 4.877 14.402 1.00 89.00 162 VAL A O 1
ATOM 1189 N N . LYS A 1 163 ? -1.314 4.131 14.278 1.00 84.56 163 LYS A N 1
ATOM 1190 C CA . LYS A 1 163 ? -1.342 3.810 12.857 1.00 84.56 163 LYS A CA 1
ATOM 1191 C C . LYS A 1 163 ? -1.908 2.411 12.654 1.00 84.56 163 LYS A C 1
ATOM 1193 O O . LYS A 1 163 ? -1.540 1.461 13.347 1.00 84.56 163 LYS A O 1
ATOM 1198 N N . PHE A 1 164 ? -2.779 2.289 11.665 1.00 83.44 164 PHE A N 1
ATOM 1199 C CA . PHE A 1 164 ? -3.313 1.033 11.174 1.00 83.44 164 PHE A CA 1
ATOM 1200 C C . PHE A 1 164 ? -3.021 0.909 9.687 1.00 83.44 164 PHE A C 1
ATOM 1202 O O . PHE A 1 164 ? -3.043 1.883 8.936 1.00 83.44 164 PHE A O 1
ATOM 1209 N N . GLN A 1 165 ? -2.755 -0.316 9.270 1.00 75.25 165 GLN A N 1
ATOM 1210 C CA . GLN A 1 165 ? -2.560 -0.684 7.877 1.00 75.25 165 GLN A CA 1
ATOM 1211 C C . GLN A 1 165 ? -3.342 -1.965 7.585 1.00 75.25 165 GLN A C 1
ATOM 1213 O O . GLN A 1 165 ? -3.675 -2.692 8.525 1.00 75.25 165 GLN A O 1
ATOM 1218 N N . PRO A 1 166 ? -3.633 -2.278 6.316 1.00 68.44 166 PRO A N 1
ATOM 1219 C CA . PRO A 1 166 ? -4.093 -3.604 5.940 1.00 68.44 166 PRO A CA 1
ATOM 1220 C C . PRO A 1 166 ? -3.144 -4.662 6.520 1.00 68.44 166 PRO A C 1
ATOM 1222 O O . PRO A 1 166 ? -1.925 -4.567 6.372 1.00 68.44 166 PRO A O 1
ATOM 1225 N N . GLY A 1 167 ? -3.691 -5.617 7.263 1.00 60.69 167 GLY A N 1
ATOM 1226 C CA . GLY A 1 167 ? -2.948 -6.764 7.767 1.00 60.69 167 GLY A CA 1
ATOM 1227 C C . GLY A 1 167 ? -3.065 -7.962 6.824 1.00 60.69 167 GLY A C 1
ATOM 1228 O O . GLY A 1 167 ? -3.816 -7.949 5.848 1.00 60.69 167 GLY A O 1
ATOM 1229 N N . GLY A 1 168 ? -2.349 -9.037 7.153 1.00 61.94 168 GLY A N 1
ATOM 1230 C CA . GLY A 1 168 ? -2.376 -10.281 6.377 1.00 61.94 168 GLY A CA 1
ATOM 1231 C C . GLY A 1 168 ? -1.603 -10.225 5.062 1.00 61.94 168 GLY A C 1
ATOM 1232 O O . GLY A 1 168 ? -1.558 -11.230 4.362 1.00 61.94 168 GLY A O 1
ATOM 1233 N N . GLU A 1 169 ? -0.963 -9.094 4.762 1.00 71.81 169 GLU A N 1
ATOM 1234 C CA . GLU A 1 169 ? -0.027 -8.918 3.658 1.00 71.81 169 GLU A CA 1
ATOM 1235 C C . GLU A 1 169 ? 1.252 -8.227 4.152 1.00 71.81 169 GLU A C 1
ATOM 1237 O O . GLU A 1 169 ? 1.207 -7.361 5.030 1.00 71.81 169 GLU A O 1
ATOM 1242 N N . ARG A 1 170 ? 2.403 -8.627 3.607 1.00 76.50 170 ARG A N 1
ATOM 1243 C CA . ARG A 1 170 ? 3.699 -7.965 3.809 1.00 76.50 170 ARG A CA 1
ATOM 1244 C C . ARG A 1 170 ? 3.958 -7.021 2.646 1.00 76.50 170 ARG A C 1
ATOM 1246 O O . ARG A 1 170 ? 3.792 -7.412 1.495 1.00 76.50 170 ARG A O 1
ATOM 1253 N N . PHE A 1 171 ? 4.410 -5.808 2.929 1.00 79.31 171 PHE A N 1
ATOM 1254 C CA . PHE A 1 171 ? 4.739 -4.838 1.890 1.00 79.31 171 PHE A CA 1
ATOM 1255 C C . PHE A 1 171 ? 6.240 -4.842 1.636 1.00 79.31 171 PHE A C 1
ATOM 1257 O O . PHE A 1 171 ? 7.023 -4.679 2.570 1.00 79.31 171 PHE A O 1
ATOM 1264 N N . ILE A 1 172 ? 6.644 -5.029 0.381 1.00 84.94 172 ILE A N 1
ATOM 1265 C CA . ILE A 1 172 ? 8.036 -4.867 -0.048 1.00 84.94 172 ILE A CA 1
ATOM 1266 C C . ILE A 1 172 ? 8.099 -3.638 -0.941 1.00 84.94 172 ILE A C 1
ATOM 1268 O O . ILE A 1 172 ? 7.469 -3.623 -1.998 1.00 84.94 172 ILE A O 1
ATOM 1272 N N . TYR A 1 173 ? 8.849 -2.622 -0.528 1.00 83.44 173 TYR A N 1
ATOM 1273 C CA . TYR A 1 173 ? 9.067 -1.428 -1.332 1.00 83.44 173 TYR A CA 1
ATOM 1274 C C . TYR A 1 173 ? 10.380 -1.513 -2.091 1.00 83.44 173 TYR A C 1
ATOM 1276 O O . TYR A 1 173 ? 11.441 -1.665 -1.488 1.00 83.44 173 TYR A O 1
ATOM 1284 N N . ILE A 1 174 ? 10.306 -1.409 -3.413 1.00 85.06 174 ILE A N 1
ATOM 1285 C CA . ILE A 1 174 ? 11.446 -1.513 -4.317 1.00 85.06 174 ILE A CA 1
ATOM 1286 C C . ILE A 1 174 ? 11.616 -0.180 -5.037 1.00 85.06 174 ILE A C 1
ATOM 1288 O O . ILE A 1 174 ? 10.762 0.223 -5.828 1.00 85.06 174 ILE A O 1
ATOM 1292 N N . HIS A 1 175 ? 12.742 0.484 -4.798 1.00 79.69 175 HIS A N 1
ATOM 1293 C CA . HIS A 1 175 ? 13.031 1.806 -5.343 1.00 79.69 175 HIS A CA 1
ATOM 1294 C C . HIS A 1 175 ? 14.425 1.885 -5.973 1.00 79.69 175 HIS A C 1
ATOM 1296 O O . HIS A 1 175 ? 15.345 1.171 -5.570 1.00 79.69 175 HIS A O 1
ATOM 1302 N N . GLY A 1 176 ? 14.589 2.778 -6.951 1.00 70.12 176 GLY A N 1
ATOM 1303 C CA . GLY A 1 176 ? 15.873 3.076 -7.575 1.00 70.12 176 GLY A CA 1
ATOM 1304 C C . GLY A 1 176 ? 16.022 4.538 -7.966 1.00 70.12 176 GLY A C 1
ATOM 1305 O O . GLY A 1 176 ? 15.059 5.136 -8.446 1.00 70.12 176 GLY A O 1
ATOM 1306 N N . TRP A 1 177 ? 17.234 5.080 -7.815 1.00 63.19 177 TRP A N 1
ATOM 1307 C CA . TRP A 1 177 ? 17.539 6.497 -8.061 1.00 63.19 177 TRP A CA 1
ATOM 1308 C C . TRP A 1 177 ? 18.802 6.730 -8.913 1.00 63.19 177 TRP A C 1
ATOM 1310 O O . TRP A 1 177 ? 19.617 5.827 -9.103 1.00 63.19 177 TRP A O 1
ATOM 1320 N N . THR A 1 178 ? 18.971 7.953 -9.424 1.00 50.28 178 THR A N 1
ATOM 1321 C CA . THR A 1 178 ? 20.090 8.448 -10.242 1.00 50.28 178 THR A CA 1
ATOM 1322 C C . THR A 1 178 ? 20.850 9.575 -9.532 1.00 50.28 178 THR A C 1
ATOM 1324 O O . THR A 1 178 ? 20.409 10.721 -9.549 1.00 50.28 178 THR A O 1
ATOM 1327 N N . ASP A 1 179 ? 21.981 9.279 -8.883 1.00 48.09 179 ASP A N 1
ATOM 1328 C CA . ASP A 1 179 ? 22.792 10.313 -8.220 1.00 48.09 179 ASP A CA 1
ATOM 1329 C C . ASP A 1 179 ? 23.642 11.077 -9.265 1.00 48.09 179 ASP A C 1
ATOM 1331 O O . ASP A 1 179 ? 24.733 10.620 -9.626 1.00 48.09 179 ASP A O 1
ATOM 1335 N N . ASP A 1 180 ? 23.186 12.242 -9.756 1.00 40.84 180 ASP A N 1
ATOM 1336 C CA . ASP A 1 180 ? 24.104 13.244 -10.332 1.00 40.84 180 ASP A CA 1
ATOM 1337 C C . ASP A 1 180 ? 24.621 14.134 -9.183 1.00 40.84 180 ASP A C 1
ATOM 1339 O O . ASP A 1 180 ? 23.841 14.869 -8.573 1.00 40.84 180 ASP A O 1
ATOM 1343 N N . PRO A 1 181 ? 25.930 14.122 -8.867 1.00 39.34 181 PRO A N 1
ATOM 1344 C CA . PRO A 1 181 ? 26.504 14.978 -7.828 1.00 39.34 181 PRO A CA 1
ATOM 1345 C C . PRO A 1 181 ? 26.375 16.488 -8.104 1.00 39.34 181 PRO A C 1
ATOM 1347 O O . PRO A 1 181 ? 26.637 17.287 -7.209 1.00 39.34 181 PRO A O 1
ATOM 1350 N N . ARG A 1 182 ? 25.958 16.911 -9.306 1.00 38.75 182 ARG A N 1
ATOM 1351 C CA . ARG A 1 182 ? 25.631 18.313 -9.629 1.00 38.75 182 ARG A CA 1
ATOM 1352 C C . ARG A 1 182 ? 24.205 18.719 -9.231 1.00 38.75 182 ARG A C 1
ATOM 1354 O O . ARG A 1 182 ? 23.897 19.902 -9.306 1.00 38.75 182 ARG A O 1
ATOM 1361 N N . MET A 1 183 ? 23.373 17.770 -8.793 1.00 37.72 183 MET A N 1
ATOM 1362 C CA . MET A 1 183 ? 21.972 17.966 -8.373 1.00 37.72 183 MET A CA 1
ATOM 1363 C C . MET A 1 183 ? 21.742 17.594 -6.902 1.00 37.72 183 MET A C 1
ATOM 1365 O O . MET A 1 183 ? 20.614 17.417 -6.452 1.00 37.72 183 MET A O 1
ATOM 1369 N N . ALA A 1 184 ? 22.819 17.480 -6.122 1.00 37.25 184 ALA A N 1
ATOM 1370 C CA . ALA A 1 184 ? 22.764 17.165 -4.701 1.00 37.25 184 ALA A CA 1
ATOM 1371 C C . ALA A 1 184 ? 22.228 18.354 -3.878 1.00 37.25 184 ALA A C 1
ATOM 1373 O O . ALA A 1 184 ? 22.997 19.070 -3.240 1.00 37.25 184 ALA A O 1
ATOM 1374 N N . TYR A 1 185 ? 20.907 18.549 -3.868 1.00 35.72 185 TYR A N 1
ATOM 1375 C CA . TYR A 1 185 ? 20.236 19.400 -2.878 1.00 35.72 185 TYR A CA 1
ATOM 1376 C C . TYR A 1 185 ? 19.685 18.626 -1.667 1.00 35.72 185 TYR A C 1
ATOM 1378 O O . TYR A 1 185 ? 19.301 19.247 -0.679 1.00 35.72 185 TYR A O 1
ATOM 1386 N N . SER A 1 186 ? 19.750 17.291 -1.653 1.00 38.56 186 SER A N 1
ATOM 1387 C CA . SER A 1 186 ? 19.410 16.473 -0.478 1.00 38.56 186 SER A CA 1
ATOM 1388 C C . SER A 1 186 ? 20.422 15.335 -0.290 1.00 38.56 186 SER A C 1
ATOM 1390 O O . SER A 1 186 ? 20.322 14.245 -0.844 1.00 38.56 186 SER A O 1
ATOM 1392 N N . GLY A 1 187 ? 21.479 15.614 0.474 1.00 39.53 187 GLY A N 1
ATOM 1393 C CA . GLY A 1 187 ? 22.617 14.715 0.663 1.00 39.53 187 GLY A CA 1
ATOM 1394 C C . GLY A 1 187 ? 22.344 13.469 1.508 1.00 39.53 187 GLY A C 1
ATOM 1395 O O . GLY A 1 187 ? 22.930 13.356 2.585 1.00 39.53 187 GLY A O 1
ATOM 1396 N N . ALA A 1 188 ? 21.545 12.500 1.042 1.00 41.16 188 ALA A N 1
ATOM 1397 C CA . ALA A 1 188 ? 21.597 11.183 1.676 1.00 41.16 188 ALA A CA 1
ATOM 1398 C C . ALA A 1 188 ? 22.832 10.394 1.184 1.00 41.16 188 ALA A C 1
ATOM 1400 O O . ALA A 1 188 ? 23.122 10.306 -0.010 1.00 41.16 188 ALA A O 1
ATOM 1401 N N . PRO A 1 189 ? 23.630 9.845 2.105 1.00 44.69 189 PRO A N 1
ATOM 1402 C CA . PRO A 1 189 ? 24.824 9.099 1.750 1.00 44.69 189 PRO A CA 1
ATOM 1403 C C . PRO A 1 189 ? 24.466 7.711 1.201 1.00 44.69 189 PRO A C 1
ATOM 1405 O O . PRO A 1 189 ? 23.517 7.068 1.651 1.00 44.69 189 PRO A O 1
ATOM 1408 N N . ALA A 1 190 ? 25.310 7.180 0.311 1.00 45.19 190 ALA A N 1
ATOM 1409 C CA . ALA A 1 190 ? 25.249 5.798 -0.181 1.00 45.19 190 ALA A CA 1
ATOM 1410 C C . ALA A 1 190 ? 25.198 4.730 0.943 1.00 45.19 190 ALA A C 1
ATOM 1412 O O . ALA A 1 190 ? 24.773 3.599 0.708 1.00 45.19 190 ALA A O 1
ATOM 1413 N N . SER A 1 191 ? 25.573 5.080 2.182 1.00 45.72 191 SER A N 1
ATOM 1414 C CA . SER A 1 191 ? 25.408 4.233 3.370 1.00 45.72 191 SER A CA 1
ATOM 1415 C C . SER A 1 191 ? 23.942 3.963 3.736 1.00 45.72 191 SER A C 1
ATOM 1417 O O . SER A 1 191 ? 23.651 2.892 4.267 1.00 45.72 191 SER A O 1
ATOM 1419 N N . GLY A 1 192 ? 23.006 4.857 3.392 1.00 53.97 192 GLY A N 1
ATOM 1420 C CA . GLY A 1 192 ? 21.567 4.642 3.565 1.00 53.97 192 GLY A CA 1
ATOM 1421 C C . GLY A 1 192 ? 21.047 3.469 2.726 1.00 53.97 192 GLY A C 1
ATOM 1422 O O . GLY A 1 192 ? 20.287 2.644 3.227 1.00 53.97 192 GLY A O 1
ATOM 1423 N N . LEU A 1 193 ? 21.538 3.320 1.485 1.00 58.91 193 LEU A N 1
ATOM 1424 C CA . LEU A 1 193 ? 21.168 2.247 0.540 1.00 58.91 193 LEU A CA 1
ATOM 1425 C C . LEU A 1 193 ? 21.449 0.847 1.062 1.00 58.91 193 LEU A C 1
ATOM 1427 O O . LEU A 1 193 ? 20.598 -0.025 0.898 1.00 58.91 193 LEU A O 1
ATOM 1431 N N . GLN A 1 194 ? 22.596 0.629 1.701 1.00 63.41 194 GLN A N 1
ATOM 1432 C CA . GLN A 1 194 ? 22.929 -0.663 2.298 1.00 63.41 194 GLN A CA 1
ATOM 1433 C C . GLN A 1 194 ? 22.268 -0.848 3.668 1.00 63.41 194 GLN A C 1
ATOM 1435 O O . GLN A 1 194 ? 21.797 -1.942 3.966 1.00 63.41 194 GLN A O 1
ATOM 1440 N N . TYR A 1 195 ? 22.185 0.220 4.467 1.00 64.25 195 TYR A N 1
ATOM 1441 C CA . TYR A 1 195 ? 21.540 0.205 5.780 1.00 64.25 195 TYR A CA 1
ATOM 1442 C C . TYR A 1 195 ? 20.071 -0.221 5.703 1.00 64.25 195 TYR A C 1
ATOM 1444 O O . TYR A 1 195 ? 19.620 -0.993 6.538 1.00 64.25 195 TYR A O 1
ATOM 1452 N N . CYS A 1 196 ? 19.342 0.248 4.693 1.00 69.94 196 CYS A N 1
ATOM 1453 C CA . CYS A 1 196 ? 17.906 0.027 4.558 1.00 69.94 196 CYS A CA 1
ATOM 1454 C C . CYS A 1 196 ? 17.480 -1.330 3.979 1.00 69.94 196 CYS A C 1
ATOM 1456 O O . CYS A 1 196 ? 16.290 -1.641 3.991 1.00 69.94 196 CYS A O 1
ATOM 1458 N N . GLN A 1 197 ? 18.405 -2.142 3.460 1.00 77.06 197 GLN A N 1
ATOM 1459 C CA . GLN A 1 197 ? 18.044 -3.401 2.796 1.00 77.06 197 GLN A CA 1
ATOM 1460 C C . GLN A 1 197 ? 17.322 -4.350 3.757 1.00 77.06 197 GLN A C 1
ATOM 1462 O O . GLN A 1 197 ? 17.895 -4.798 4.749 1.00 77.06 197 GLN A O 1
ATOM 1467 N N . GLY A 1 198 ? 16.064 -4.672 3.457 1.00 69.88 198 GLY A N 1
ATOM 1468 C CA . GLY A 1 198 ? 15.240 -5.569 4.266 1.00 69.88 198 GLY A CA 1
ATOM 1469 C C . GLY A 1 198 ? 14.799 -4.997 5.614 1.00 69.88 198 GLY A C 1
ATOM 1470 O O . GLY A 1 198 ? 14.262 -5.742 6.435 1.00 69.88 198 GLY A O 1
ATOM 1471 N N . ARG A 1 199 ? 15.001 -3.701 5.861 1.00 68.44 199 ARG A N 1
ATOM 1472 C CA . ARG A 1 199 ? 14.551 -3.023 7.082 1.00 68.44 199 ARG A CA 1
ATOM 1473 C C . ARG A 1 199 ? 13.211 -2.332 6.871 1.00 68.44 199 ARG A C 1
ATOM 1475 O O . ARG A 1 199 ? 12.833 -2.048 5.739 1.00 68.44 199 ARG A O 1
ATOM 1482 N N . ASP A 1 200 ? 12.507 -2.133 7.977 1.00 65.88 200 ASP A N 1
ATOM 1483 C CA . ASP A 1 200 ? 11.213 -1.447 8.107 1.00 65.88 200 ASP A CA 1
ATOM 1484 C C . ASP A 1 200 ? 11.284 -0.213 9.016 1.00 65.88 200 ASP A C 1
ATOM 1486 O O . ASP A 1 200 ? 10.285 0.466 9.222 1.00 65.88 200 ASP A O 1
ATOM 1490 N N . ASP A 1 201 ? 12.461 0.077 9.566 1.00 60.47 201 ASP A N 1
ATOM 1491 C CA . ASP A 1 201 ? 12.741 1.190 10.473 1.00 60.47 201 ASP A CA 1
ATOM 1492 C C . ASP A 1 201 ? 13.752 2.168 9.862 1.00 60.47 201 ASP A C 1
ATOM 1494 O O . ASP A 1 201 ? 14.598 2.751 10.545 1.00 60.47 201 ASP A O 1
ATOM 1498 N N . CYS A 1 202 ? 13.708 2.305 8.541 1.00 59.28 202 CYS A N 1
ATOM 1499 C CA . CYS A 1 202 ? 14.628 3.145 7.812 1.00 59.28 202 CYS A CA 1
ATOM 1500 C C . CYS A 1 202 ? 13.880 3.993 6.787 1.00 59.28 202 CYS A C 1
ATOM 1502 O O . CYS A 1 202 ? 12.910 3.549 6.179 1.00 59.28 202 CYS A O 1
ATOM 1504 N N . ASN A 1 203 ? 14.389 5.201 6.577 1.00 56.97 203 ASN A N 1
ATOM 1505 C CA . ASN A 1 203 ? 13.914 6.088 5.535 1.00 56.97 203 ASN A CA 1
ATOM 1506 C C . ASN A 1 203 ? 14.992 6.146 4.462 1.00 56.97 203 ASN A C 1
ATOM 1508 O O . ASN A 1 203 ? 16.157 6.442 4.747 1.00 56.97 203 ASN A O 1
ATOM 1512 N N . TYR A 1 204 ? 14.607 5.881 3.224 1.00 55.00 204 TYR A N 1
ATOM 1513 C CA . TYR A 1 204 ? 15.391 6.355 2.098 1.00 55.00 204 TYR A CA 1
ATOM 1514 C C . TYR A 1 204 ? 15.105 7.851 1.960 1.00 55.00 204 TYR A C 1
ATOM 1516 O O . TYR A 1 204 ? 13.951 8.201 1.903 1.00 55.00 204 TYR A O 1
ATOM 1524 N N . TRP A 1 205 ? 16.099 8.746 1.976 1.00 52.19 205 TRP A N 1
ATOM 1525 C CA . TRP A 1 205 ? 15.933 10.156 1.549 1.00 52.19 205 TRP A CA 1
ATOM 1526 C C . TRP A 1 205 ? 14.762 10.955 2.190 1.00 52.19 205 TRP A C 1
ATOM 1528 O O . TRP A 1 205 ? 14.032 11.633 1.477 1.00 52.19 205 TRP A O 1
ATOM 1538 N N . ASP A 1 206 ? 14.553 10.866 3.514 1.00 48.78 206 ASP A N 1
ATOM 1539 C CA . ASP A 1 206 ? 13.393 11.446 4.247 1.00 48.78 206 ASP A CA 1
ATOM 1540 C C . ASP A 1 206 ? 12.007 10.890 3.837 1.00 48.78 206 ASP A C 1
ATOM 1542 O O . ASP A 1 206 ? 10.957 11.342 4.298 1.00 48.78 206 ASP A O 1
ATOM 1546 N N . GLU A 1 207 ? 11.992 9.827 3.036 1.00 50.84 207 GLU A N 1
ATOM 1547 C CA . GLU A 1 207 ? 10.812 9.088 2.606 1.00 50.84 207 GLU A CA 1
ATOM 1548 C C . GLU A 1 207 ? 10.363 8.171 3.738 1.00 50.84 207 GLU A C 1
ATOM 1550 O O . GLU A 1 207 ? 10.930 7.101 3.969 1.00 50.84 207 GLU A O 1
ATOM 1555 N N . THR A 1 208 ? 9.329 8.589 4.460 1.00 45.16 208 THR A N 1
ATOM 1556 C CA . THR A 1 208 ? 8.699 7.713 5.446 1.00 45.16 208 THR A CA 1
ATOM 1557 C C . THR A 1 208 ? 7.603 6.935 4.732 1.00 45.16 208 THR A C 1
ATOM 1559 O O . THR A 1 208 ? 6.476 7.416 4.604 1.00 45.16 208 THR A O 1
ATOM 1562 N N . LEU A 1 209 ? 7.920 5.736 4.234 1.00 52.06 209 LEU A N 1
ATOM 1563 C CA . LEU A 1 209 ? 6.854 4.784 3.945 1.00 52.06 209 LEU A CA 1
ATOM 1564 C C . LEU A 1 209 ? 6.350 4.247 5.263 1.00 52.06 209 LEU A C 1
ATOM 1566 O O . LEU A 1 209 ? 7.032 3.561 6.014 1.00 52.06 209 LEU A O 1
ATOM 1570 N N . ASP A 1 210 ? 5.148 4.679 5.576 1.00 44.97 210 ASP A N 1
ATOM 1571 C CA . ASP A 1 210 ? 4.727 4.763 6.947 1.00 44.97 210 ASP A CA 1
ATOM 1572 C C . ASP A 1 210 ? 3.897 3.505 7.264 1.00 44.97 210 ASP A C 1
ATOM 1574 O O . ASP A 1 210 ? 2.679 3.462 7.087 1.00 44.97 210 ASP A O 1
ATOM 1578 N N . GLY A 1 211 ? 4.581 2.436 7.672 1.00 50.09 211 GLY A N 1
ATOM 1579 C CA . GLY A 1 211 ? 4.024 1.100 7.909 1.00 50.09 211 GLY A CA 1
ATOM 1580 C C . GLY A 1 211 ? 5.109 0.019 7.852 1.00 50.09 211 GLY A C 1
ATOM 1581 O O . GLY A 1 211 ? 6.233 0.311 7.469 1.00 50.09 211 GLY A O 1
ATOM 1582 N N . PHE A 1 212 ? 4.799 -1.230 8.220 1.00 56.84 212 PHE A N 1
ATOM 1583 C CA . PHE A 1 212 ? 5.739 -2.366 8.112 1.00 56.84 212 PHE A CA 1
ATOM 1584 C C . PHE A 1 212 ? 6.065 -2.691 6.640 1.00 56.84 212 PHE A C 1
ATOM 1586 O O . PHE A 1 212 ? 5.530 -3.646 6.067 1.00 56.84 212 PHE A O 1
ATOM 1593 N N . VAL A 1 213 ? 6.915 -1.881 6.020 1.00 69.12 213 VAL A N 1
ATOM 1594 C CA . VAL A 1 213 ? 7.363 -2.001 4.636 1.00 69.12 213 VAL A CA 1
ATOM 1595 C C . VAL A 1 213 ? 8.830 -2.400 4.651 1.00 69.12 213 VAL A C 1
ATOM 1597 O O . VAL A 1 213 ? 9.638 -1.772 5.319 1.00 69.12 213 VAL A O 1
ATOM 1600 N N . ARG A 1 214 ? 9.200 -3.459 3.930 1.00 76.50 214 ARG A N 1
ATOM 1601 C CA . ARG A 1 214 ? 10.603 -3.873 3.797 1.00 76.50 214 ARG A CA 1
ATOM 1602 C C . ARG A 1 214 ? 11.211 -3.196 2.582 1.00 76.50 214 ARG A C 1
ATOM 1604 O O . ARG A 1 214 ? 10.718 -3.374 1.470 1.00 76.50 214 ARG A O 1
ATOM 1611 N N . HIS A 1 215 ? 12.281 -2.445 2.794 1.00 76.06 215 HIS A N 1
ATOM 1612 C CA . HIS A 1 215 ? 12.899 -1.634 1.754 1.00 76.06 215 HIS A CA 1
ATOM 1613 C C . HIS A 1 215 ? 13.934 -2.414 0.927 1.00 76.06 215 HIS A C 1
ATOM 1615 O O . HIS A 1 215 ? 14.752 -3.166 1.459 1.00 76.06 215 HIS A O 1
ATOM 1621 N N . VAL A 1 216 ? 13.918 -2.199 -0.389 1.00 81.88 216 VAL A N 1
ATOM 1622 C CA . VAL A 1 216 ? 14.920 -2.663 -1.355 1.00 81.88 216 VAL A CA 1
ATOM 1623 C C . VAL A 1 216 ? 15.320 -1.477 -2.222 1.00 81.88 216 VAL A C 1
ATOM 1625 O O . VAL A 1 216 ? 14.544 -1.018 -3.057 1.00 81.88 216 VAL A O 1
ATOM 1628 N N . GLY A 1 217 ? 16.526 -0.960 -2.010 1.00 76.12 217 GLY A N 1
ATOM 1629 C CA . GLY A 1 217 ? 17.039 0.198 -2.742 1.00 76.12 217 GLY A CA 1
ATOM 1630 C C . GLY A 1 217 ? 18.253 -0.122 -3.607 1.00 76.12 217 GLY A C 1
ATOM 1631 O O . GLY A 1 217 ? 19.003 -1.061 -3.339 1.00 76.12 217 GLY A O 1
ATOM 1632 N N . TRP A 1 218 ? 18.506 0.706 -4.613 1.00 72.06 218 TRP A N 1
ATOM 1633 C CA . TRP A 1 218 ? 19.784 0.754 -5.325 1.00 72.06 218 TRP A CA 1
ATOM 1634 C C . TRP A 1 218 ? 20.028 2.163 -5.874 1.00 72.06 218 TRP A C 1
ATOM 1636 O O . TRP A 1 218 ? 19.095 2.943 -6.065 1.00 72.06 218 TRP A O 1
ATOM 1646 N N . SER A 1 219 ? 21.296 2.477 -6.131 1.00 70.06 219 SER A N 1
ATOM 1647 C CA . SER A 1 219 ? 21.703 3.708 -6.807 1.00 70.06 219 SER A CA 1
ATOM 1648 C C . SER A 1 219 ? 22.224 3.352 -8.189 1.00 70.06 219 SER A C 1
ATOM 1650 O O . SER A 1 219 ? 23.134 2.534 -8.327 1.00 70.06 219 SER A O 1
ATOM 1652 N N . SER A 1 220 ? 21.677 3.994 -9.214 1.00 64.44 220 SER A N 1
ATOM 1653 C CA . SER A 1 220 ? 22.153 3.864 -10.589 1.00 64.44 220 SER A CA 1
ATOM 1654 C C . SER A 1 220 ? 23.495 4.543 -10.829 1.00 64.44 220 SER A C 1
ATOM 1656 O O . SER A 1 220 ? 24.121 4.304 -11.854 1.00 64.44 220 SER A O 1
ATOM 1658 N N . HIS A 1 221 ? 24.016 5.303 -9.870 1.00 64.81 221 HIS A N 1
ATOM 1659 C CA . HIS A 1 221 ? 25.402 5.750 -9.920 1.00 64.81 221 HIS A CA 1
ATOM 1660 C C . HIS A 1 221 ? 26.372 4.591 -9.656 1.00 64.81 221 HIS A C 1
ATOM 1662 O O . HIS A 1 221 ? 27.387 4.441 -10.332 1.00 64.81 221 HIS A O 1
ATOM 1668 N N . THR A 1 222 ? 26.039 3.744 -8.682 1.00 62.81 222 THR A N 1
ATOM 1669 C CA . THR A 1 222 ? 26.949 2.709 -8.163 1.00 62.81 222 THR A CA 1
ATOM 1670 C C . THR A 1 222 ? 26.632 1.301 -8.656 1.00 62.81 222 THR A C 1
ATOM 1672 O O . THR A 1 222 ? 27.504 0.437 -8.618 1.00 62.81 222 THR A O 1
ATOM 1675 N N . ALA A 1 223 ? 25.416 1.062 -9.149 1.00 68.50 223 ALA A N 1
ATOM 1676 C CA . ALA A 1 223 ? 24.962 -0.247 -9.593 1.00 68.50 223 ALA A CA 1
ATOM 1677 C C . ALA A 1 223 ? 24.214 -0.168 -10.927 1.00 68.50 223 ALA A C 1
ATOM 1679 O O . ALA A 1 223 ? 23.482 0.778 -11.204 1.00 68.50 223 ALA A O 1
ATOM 1680 N N . ASP A 1 224 ? 24.392 -1.186 -11.762 1.00 74.75 224 ASP A N 1
ATOM 1681 C CA . ASP A 1 224 ? 23.639 -1.370 -12.999 1.00 74.75 224 ASP A CA 1
ATOM 1682 C C . ASP A 1 224 ? 22.489 -2.334 -12.719 1.00 74.75 224 ASP A C 1
ATOM 1684 O O . ASP A 1 224 ? 22.710 -3.496 -12.380 1.00 74.75 224 ASP A O 1
ATOM 1688 N N . TRP A 1 225 ? 21.254 -1.867 -12.885 1.00 76.50 225 TRP A N 1
ATOM 1689 C CA . TRP A 1 225 ? 20.051 -2.661 -12.629 1.00 76.50 225 TRP A CA 1
ATOM 1690 C C . TRP A 1 225 ? 19.957 -3.939 -13.472 1.00 76.50 225 TRP A C 1
ATOM 1692 O O . TRP A 1 225 ? 19.230 -4.874 -13.133 1.00 76.50 225 TRP A O 1
ATOM 1702 N N . ARG A 1 226 ? 20.699 -4.002 -14.583 1.00 75.69 226 ARG A N 1
ATOM 1703 C CA . ARG A 1 226 ? 20.763 -5.187 -15.439 1.00 75.69 226 ARG A CA 1
ATOM 1704 C C . ARG A 1 226 ? 21.683 -6.260 -14.859 1.00 75.69 226 ARG A C 1
ATOM 1706 O O . ARG A 1 226 ? 21.552 -7.415 -15.266 1.00 75.69 226 ARG A O 1
ATOM 1713 N N . GLN A 1 227 ? 22.591 -5.897 -13.954 1.00 74.44 227 GLN A N 1
ATOM 1714 C CA . GLN A 1 227 ? 23.613 -6.777 -13.393 1.00 74.44 227 GLN A CA 1
ATOM 1715 C C . GLN A 1 227 ? 23.122 -7.559 -12.167 1.00 74.44 227 GLN A C 1
ATOM 1717 O O . GLN A 1 227 ? 22.083 -7.271 -11.573 1.00 74.44 227 GLN A O 1
ATOM 1722 N N . GLY A 1 228 ? 23.890 -8.593 -11.812 1.00 73.31 228 GLY A N 1
ATOM 1723 C CA . GLY A 1 228 ? 23.495 -9.613 -10.842 1.00 73.31 228 GLY A CA 1
ATOM 1724 C C . GLY A 1 228 ? 23.343 -9.132 -9.399 1.00 73.31 228 GLY A C 1
ATOM 1725 O O . GLY A 1 228 ? 22.522 -9.696 -8.690 1.00 73.31 228 GLY A O 1
ATOM 1726 N N . ASP A 1 229 ? 24.070 -8.102 -8.956 1.00 77.06 229 ASP A N 1
ATOM 1727 C CA . ASP A 1 229 ? 23.981 -7.633 -7.561 1.00 77.06 229 ASP A CA 1
ATOM 1728 C C . ASP A 1 229 ? 22.603 -7.022 -7.249 1.00 77.06 229 ASP A C 1
ATOM 1730 O O . ASP A 1 229 ? 21.940 -7.446 -6.305 1.00 77.06 229 ASP A O 1
ATOM 1734 N N . THR A 1 230 ? 22.104 -6.106 -8.086 1.00 77.88 230 THR A N 1
ATOM 1735 C CA . THR A 1 230 ? 20.778 -5.491 -7.895 1.00 77.88 230 THR A CA 1
ATOM 1736 C C . THR A 1 230 ? 19.659 -6.531 -7.952 1.00 77.88 230 THR A C 1
ATOM 1738 O O . THR A 1 230 ? 18.799 -6.569 -7.074 1.00 77.88 230 THR A O 1
ATOM 1741 N N . VAL A 1 231 ? 19.713 -7.427 -8.943 1.00 83.25 231 VAL A N 1
ATOM 1742 C CA . VAL A 1 231 ? 18.780 -8.556 -9.081 1.00 83.25 231 VAL A CA 1
ATOM 1743 C C . VAL A 1 231 ? 18.851 -9.473 -7.853 1.00 83.25 231 VAL A C 1
ATOM 1745 O O . VAL A 1 231 ? 17.822 -9.811 -7.273 1.00 83.25 231 VAL A O 1
ATOM 1748 N N . GLY A 1 232 ? 20.059 -9.827 -7.411 1.00 85.19 232 GLY A N 1
ATOM 1749 C CA . GLY A 1 232 ? 20.302 -10.713 -6.275 1.00 85.19 232 GLY A CA 1
ATOM 1750 C C . GLY A 1 232 ? 19.789 -10.150 -4.951 1.00 85.19 232 GLY A C 1
ATOM 1751 O O . GLY A 1 232 ? 19.199 -10.892 -4.167 1.00 85.19 232 GLY A O 1
ATOM 1752 N N . ARG A 1 233 ? 19.934 -8.839 -4.712 1.00 84.19 233 ARG A N 1
ATOM 1753 C CA . ARG A 1 233 ? 19.372 -8.166 -3.526 1.00 84.19 233 ARG A CA 1
ATOM 1754 C C . ARG A 1 233 ? 17.852 -8.264 -3.496 1.00 84.19 233 ARG A C 1
ATOM 1756 O O . ARG A 1 233 ? 17.296 -8.687 -2.484 1.00 84.19 233 ARG A O 1
ATOM 1763 N N . THR A 1 234 ? 17.186 -7.947 -4.607 1.00 87.56 234 THR A N 1
ATOM 1764 C CA . THR A 1 234 ? 15.728 -8.084 -4.713 1.00 87.56 234 THR A CA 1
ATOM 1765 C C . THR A 1 234 ? 15.296 -9.532 -4.489 1.00 87.56 234 THR A C 1
ATOM 1767 O O . THR A 1 234 ? 14.414 -9.782 -3.672 1.00 87.56 234 THR A O 1
ATOM 1770 N N . MET A 1 235 ? 15.957 -10.499 -5.132 1.00 89.56 235 MET A N 1
ATOM 1771 C CA . MET A 1 235 ? 15.662 -11.925 -4.947 1.00 89.56 235 MET A CA 1
ATOM 1772 C C . MET A 1 235 ? 15.834 -12.387 -3.496 1.00 89.56 235 MET A C 1
ATOM 1774 O O . MET A 1 235 ? 15.027 -13.185 -3.016 1.00 89.56 235 MET A O 1
ATOM 1778 N N . ASN A 1 236 ? 16.867 -11.908 -2.796 1.00 87.31 236 ASN A N 1
ATOM 1779 C CA . ASN A 1 236 ? 17.130 -12.266 -1.404 1.00 87.31 236 ASN A CA 1
ATOM 1780 C C . ASN A 1 236 ? 15.994 -11.781 -0.493 1.00 87.31 236 ASN A C 1
ATOM 1782 O O . ASN A 1 236 ? 15.402 -12.584 0.222 1.00 87.31 236 ASN A O 1
ATOM 1786 N N . ILE A 1 237 ? 15.600 -10.510 -0.608 1.00 87.12 237 ILE A N 1
ATOM 1787 C CA . ILE A 1 237 ? 14.497 -9.948 0.185 1.00 87.12 237 ILE A CA 1
ATOM 1788 C C . ILE A 1 237 ? 13.169 -10.646 -0.132 1.00 87.12 237 ILE A C 1
ATOM 1790 O O . ILE A 1 237 ? 12.453 -11.046 0.786 1.00 87.12 237 ILE A O 1
ATOM 1794 N N . LEU A 1 238 ? 12.850 -10.877 -1.408 1.00 89.88 238 LEU A N 1
ATOM 1795 C CA . LEU A 1 238 ? 11.640 -11.621 -1.773 1.00 89.88 238 LEU A CA 1
ATOM 1796 C C . LEU A 1 238 ? 11.667 -13.053 -1.223 1.00 89.88 238 LEU A C 1
ATOM 1798 O O . LEU A 1 238 ? 10.664 -13.544 -0.713 1.00 89.88 238 LEU A O 1
ATOM 1802 N N . SER A 1 239 ? 12.820 -13.719 -1.249 1.00 88.44 239 SER A N 1
ATOM 1803 C CA . SER A 1 239 ? 12.953 -15.073 -0.701 1.00 88.44 239 SER A CA 1
ATOM 1804 C C . SER A 1 239 ? 12.860 -15.104 0.819 1.00 88.44 239 SER A C 1
ATOM 1806 O O . SER A 1 239 ? 12.307 -16.053 1.362 1.00 88.44 239 SER A O 1
ATOM 1808 N N . GLN A 1 240 ? 13.365 -14.076 1.497 1.00 84.06 240 GLN A N 1
ATOM 1809 C CA . GLN A 1 240 ? 13.313 -13.960 2.949 1.00 84.06 240 GLN A CA 1
ATOM 1810 C C . GLN A 1 240 ? 11.898 -13.665 3.455 1.00 84.06 240 GLN A C 1
ATOM 1812 O O . GLN A 1 240 ? 11.505 -14.182 4.495 1.00 84.06 240 GLN A O 1
ATOM 1817 N N . TYR A 1 241 ? 11.133 -12.829 2.747 1.00 81.75 241 TYR A N 1
ATOM 1818 C CA . TYR A 1 241 ? 9.864 -12.310 3.267 1.00 81.75 241 TYR A CA 1
ATOM 1819 C C . TYR A 1 241 ? 8.618 -12.800 2.532 1.00 81.75 241 TYR A C 1
ATOM 1821 O O . TYR A 1 241 ? 7.538 -12.747 3.114 1.00 81.75 241 TYR A O 1
ATOM 1829 N N . CYS A 1 242 ? 8.739 -13.279 1.296 1.00 85.38 242 CYS A N 1
ATOM 1830 C CA . CYS A 1 242 ? 7.598 -13.622 0.441 1.00 85.38 242 CYS A CA 1
ATOM 1831 C C . CYS A 1 242 ? 7.547 -15.094 0.039 1.00 85.38 242 CYS A C 1
ATOM 1833 O O . CYS A 1 242 ? 6.616 -15.502 -0.649 1.00 85.38 242 CYS A O 1
ATOM 1835 N N . ARG A 1 243 ? 8.525 -15.908 0.442 1.00 82.75 243 ARG A N 1
ATOM 1836 C CA . ARG A 1 243 ? 8.507 -17.356 0.196 1.00 82.75 243 ARG A CA 1
ATOM 1837 C C . ARG A 1 243 ? 7.633 -18.106 1.202 1.00 82.75 243 ARG A C 1
ATOM 1839 O O . ARG A 1 243 ? 6.975 -19.078 0.834 1.00 82.75 243 ARG A O 1
ATOM 1846 N N . ASP A 1 244 ? 7.623 -17.660 2.456 1.00 65.00 244 ASP A N 1
ATOM 1847 C CA . ASP A 1 244 ? 6.942 -18.372 3.534 1.00 65.00 244 ASP A CA 1
ATOM 1848 C C . ASP A 1 244 ? 5.430 -18.386 3.320 1.00 65.00 244 ASP A C 1
ATOM 1850 O O . ASP A 1 244 ? 4.782 -17.360 3.109 1.00 65.00 244 ASP A O 1
ATOM 1854 N N . GLY A 1 245 ? 4.851 -19.583 3.382 1.00 55.16 245 GLY A N 1
ATOM 1855 C CA . GLY A 1 245 ? 3.491 -19.846 2.938 1.00 55.16 245 GLY A CA 1
ATOM 1856 C C . GLY A 1 245 ? 2.364 -19.193 3.746 1.00 55.16 245 GLY A C 1
ATOM 1857 O O . GLY A 1 245 ? 1.201 -19.408 3.399 1.00 55.16 245 GLY A O 1
ATOM 1858 N N . GLU A 1 246 ? 2.682 -18.426 4.783 1.00 58.62 246 GLU A N 1
ATOM 1859 C CA . GLU A 1 246 ? 1.734 -17.948 5.791 1.00 58.62 246 GLU A CA 1
ATOM 1860 C C . GLU A 1 246 ? 1.268 -16.506 5.570 1.00 58.62 246 GLU A C 1
ATOM 1862 O O . GLU A 1 246 ? 0.161 -16.158 5.979 1.00 58.62 246 GLU A O 1
ATOM 1867 N N . THR A 1 247 ? 2.067 -15.654 4.917 1.00 70.00 247 THR A N 1
ATOM 1868 C CA . THR A 1 247 ? 1.695 -14.249 4.683 1.00 70.00 247 THR A CA 1
ATOM 1869 C C . THR A 1 247 ? 2.009 -13.837 3.246 1.00 70.00 247 THR A C 1
ATOM 1871 O O . THR A 1 247 ? 3.185 -13.775 2.891 1.00 70.00 247 THR A O 1
ATOM 1874 N N . PRO A 1 248 ? 0.995 -13.557 2.406 1.00 79.81 248 PRO A N 1
ATOM 1875 C CA . PRO A 1 248 ? 1.230 -13.032 1.067 1.00 79.81 248 PRO A CA 1
ATOM 1876 C C . PRO A 1 248 ? 1.970 -11.690 1.089 1.00 79.81 248 PRO A C 1
ATOM 1878 O O . PRO A 1 248 ? 1.864 -10.918 2.039 1.00 79.81 248 PRO A O 1
ATOM 1881 N N . CYS A 1 249 ? 2.696 -11.399 0.017 1.00 84.19 249 CYS A N 1
ATOM 1882 C CA . CYS A 1 249 ? 3.366 -10.130 -0.203 1.00 84.19 249 CYS A CA 1
ATOM 1883 C C . CYS A 1 249 ? 2.642 -9.274 -1.236 1.00 84.19 249 CYS A C 1
ATOM 1885 O O . CYS A 1 249 ? 2.131 -9.764 -2.243 1.00 84.19 249 CYS A O 1
ATOM 1887 N N . VAL A 1 250 ? 2.708 -7.969 -1.021 1.00 84.62 250 VAL A N 1
ATOM 1888 C CA . VAL A 1 250 ? 2.390 -6.946 -2.005 1.00 84.62 250 VAL A CA 1
ATOM 1889 C C . VAL A 1 250 ? 3.663 -6.182 -2.294 1.00 84.62 250 VAL A C 1
ATOM 1891 O O . VAL A 1 250 ? 4.367 -5.740 -1.383 1.00 84.62 250 VAL A O 1
ATOM 1894 N N . ILE A 1 251 ? 3.956 -6.031 -3.575 1.00 89.38 251 ILE A N 1
ATOM 1895 C CA . ILE A 1 251 ? 5.117 -5.273 -4.014 1.00 89.38 251 ILE A CA 1
ATOM 1896 C C . ILE A 1 251 ? 4.672 -3.856 -4.296 1.00 89.38 251 ILE A C 1
ATOM 1898 O O . ILE A 1 251 ? 3.693 -3.645 -5.000 1.00 89.38 251 ILE A O 1
ATOM 1902 N N . ILE A 1 252 ? 5.397 -2.892 -3.759 1.00 85.88 252 ILE A N 1
ATOM 1903 C CA . ILE A 1 252 ? 5.279 -1.489 -4.121 1.00 85.88 252 ILE A CA 1
ATOM 1904 C C . ILE A 1 252 ? 6.575 -1.160 -4.840 1.00 85.88 252 ILE A C 1
ATOM 1906 O O . ILE A 1 252 ? 7.631 -1.113 -4.221 1.00 85.88 252 ILE A O 1
ATOM 1910 N N . CYS A 1 253 ? 6.529 -0.992 -6.151 1.00 86.12 253 CYS A N 1
ATOM 1911 C CA . CYS A 1 253 ? 7.686 -0.524 -6.889 1.00 86.12 253 CYS A CA 1
ATOM 1912 C C . CYS A 1 253 ? 7.493 0.950 -7.233 1.00 86.12 253 CYS A C 1
ATOM 1914 O O . CYS A 1 253 ? 6.384 1.386 -7.545 1.00 86.12 253 CYS A O 1
ATOM 1916 N N . HIS A 1 254 ? 8.576 1.712 -7.163 1.00 81.44 254 HIS A N 1
ATOM 1917 C CA . HIS A 1 254 ? 8.569 3.128 -7.495 1.00 81.44 254 HIS A CA 1
ATOM 1918 C C . HIS A 1 254 ? 9.690 3.449 -8.476 1.00 81.44 254 HIS A C 1
ATOM 1920 O O . HIS A 1 254 ? 10.799 2.908 -8.352 1.00 81.44 254 HIS A O 1
ATOM 1926 N N . SER A 1 255 ? 9.411 4.329 -9.440 1.00 77.69 255 SER A N 1
ATOM 1927 C CA . SER A 1 255 ? 10.409 4.826 -10.387 1.00 77.69 255 SER A CA 1
ATOM 1928 C C . SER A 1 255 ? 11.128 3.665 -11.104 1.00 77.69 255 SER A C 1
ATOM 1930 O O . SER A 1 255 ? 10.511 2.743 -11.654 1.00 77.69 255 SER A O 1
ATOM 1932 N N . THR A 1 256 ? 12.457 3.668 -11.066 1.00 77.69 256 THR A N 1
ATOM 1933 C CA . THR A 1 256 ? 13.331 2.656 -11.663 1.00 77.69 256 THR A CA 1
ATOM 1934 C C . THR A 1 256 ? 13.393 1.338 -10.876 1.00 77.69 256 THR A C 1
ATOM 1936 O O . THR A 1 256 ? 13.979 0.365 -11.347 1.00 77.69 256 THR A O 1
ATOM 1939 N N . GLY A 1 257 ? 12.744 1.247 -9.710 1.00 81.88 257 GLY A N 1
ATOM 1940 C CA . GLY A 1 257 ? 12.548 -0.014 -8.989 1.00 81.88 257 GLY A CA 1
ATOM 1941 C C . GLY A 1 257 ? 11.577 -0.969 -9.695 1.00 81.88 257 GLY A C 1
ATOM 1942 O O . GLY A 1 257 ? 11.737 -2.188 -9.618 1.00 81.88 257 GLY A O 1
ATOM 1943 N N . CYS A 1 258 ? 10.610 -0.435 -10.443 1.00 86.75 258 CYS A N 1
ATOM 1944 C CA . CYS A 1 258 ? 9.634 -1.235 -11.183 1.00 86.75 258 CYS A CA 1
ATOM 1945 C C . CYS A 1 258 ? 10.229 -2.131 -12.278 1.00 86.75 258 CYS A C 1
ATOM 1947 O O . CYS A 1 258 ? 9.942 -3.329 -12.257 1.00 86.75 258 CYS A O 1
ATOM 1949 N N . PRO A 1 259 ? 11.093 -1.642 -13.191 1.00 84.81 259 PRO A N 1
ATOM 1950 C CA . PRO A 1 259 ? 11.714 -2.512 -14.189 1.00 84.81 259 PRO A CA 1
ATOM 1951 C C . PRO A 1 259 ? 12.607 -3.607 -13.582 1.00 84.81 259 PRO A C 1
ATOM 1953 O O . PRO A 1 259 ? 12.739 -4.682 -14.166 1.00 84.81 259 PRO A O 1
ATOM 1956 N N . ILE A 1 260 ? 13.186 -3.389 -12.396 1.00 87.56 260 ILE A N 1
ATOM 1957 C CA . ILE A 1 260 ? 13.929 -4.440 -11.681 1.00 87.56 260 ILE A CA 1
ATOM 1958 C C . ILE A 1 260 ? 12.990 -5.516 -11.181 1.00 87.56 260 ILE A C 1
ATOM 1960 O O . ILE A 1 260 ? 13.255 -6.693 -11.411 1.00 87.56 260 ILE A O 1
ATOM 1964 N N . PHE A 1 261 ? 11.908 -5.127 -10.504 1.00 90.56 261 PHE A N 1
ATOM 1965 C CA . PHE A 1 261 ? 10.936 -6.102 -10.038 1.00 90.56 261 PHE A CA 1
ATOM 1966 C C . PHE A 1 261 ? 10.343 -6.885 -11.212 1.00 90.56 261 PHE A C 1
ATOM 1968 O O . PHE A 1 261 ? 10.313 -8.108 -11.147 1.00 90.56 261 PHE A O 1
ATOM 1975 N N . GLY A 1 262 ? 9.963 -6.207 -12.301 1.00 90.19 262 GLY A N 1
ATOM 1976 C CA . GLY A 1 262 ? 9.468 -6.852 -13.519 1.00 90.19 262 GLY A CA 1
ATOM 1977 C C . GLY A 1 262 ? 10.445 -7.900 -14.056 1.00 90.19 262 GLY A C 1
ATOM 1978 O O . GLY A 1 262 ? 10.065 -9.049 -14.269 1.00 90.19 262 GLY A O 1
ATOM 1979 N N . LYS A 1 263 ? 11.737 -7.555 -14.149 1.00 89.31 263 LYS A N 1
ATOM 1980 C CA . LYS A 1 263 ? 12.791 -8.508 -14.523 1.00 89.31 263 LYS A CA 1
ATOM 1981 C C . LYS A 1 263 ? 12.910 -9.668 -13.533 1.00 89.31 263 LYS A C 1
ATOM 1983 O O . LYS A 1 263 ? 12.985 -10.823 -13.937 1.00 89.31 263 LYS A O 1
ATOM 1988 N N . VAL A 1 264 ? 12.966 -9.386 -12.236 1.00 90.81 264 VAL A N 1
ATOM 1989 C CA . VAL A 1 264 ? 13.123 -10.421 -11.205 1.00 90.81 264 VAL A CA 1
ATOM 1990 C C . VAL A 1 264 ? 11.933 -11.382 -11.217 1.00 90.81 264 VAL A C 1
ATOM 1992 O O . VAL A 1 264 ? 12.117 -12.593 -11.142 1.00 90.81 264 VAL A O 1
ATOM 1995 N N . TRP A 1 265 ? 10.722 -10.854 -11.350 1.00 91.44 265 TRP A N 1
ATOM 1996 C CA . TRP A 1 265 ? 9.498 -11.635 -11.377 1.00 91.44 265 TRP A CA 1
ATOM 1997 C C . TRP A 1 265 ? 9.404 -12.515 -12.624 1.00 91.44 265 TRP A C 1
ATOM 1999 O O . TRP A 1 265 ? 9.231 -13.722 -12.486 1.00 91.44 265 TRP A O 1
ATOM 2009 N N . ALA A 1 266 ? 9.608 -11.949 -13.816 1.00 88.62 266 ALA A N 1
ATOM 2010 C CA . ALA A 1 266 ? 9.500 -12.693 -15.070 1.00 88.62 266 ALA A CA 1
ATOM 2011 C C . ALA A 1 266 ? 10.506 -13.855 -15.164 1.00 88.62 266 ALA A C 1
ATOM 2013 O O . ALA A 1 266 ? 10.172 -14.923 -15.664 1.00 88.62 266 ALA A O 1
ATOM 2014 N N . HIS A 1 267 ? 11.735 -13.668 -14.665 1.00 87.94 267 HIS A N 1
ATOM 2015 C CA . HIS A 1 267 ? 12.792 -14.685 -14.765 1.00 87.94 267 HIS A CA 1
ATOM 2016 C C . HIS A 1 267 ? 12.820 -15.677 -13.594 1.00 87.94 267 HIS A C 1
ATOM 2018 O O . HIS A 1 267 ? 13.304 -16.795 -13.763 1.00 87.94 267 HIS A O 1
ATOM 2024 N N . TYR A 1 268 ? 12.352 -15.285 -12.402 1.00 89.12 268 TYR A N 1
ATOM 2025 C CA . TYR A 1 268 ? 12.552 -16.072 -11.176 1.00 89.12 268 TYR A CA 1
ATOM 2026 C C . TYR A 1 268 ? 11.282 -16.331 -10.354 1.00 89.12 268 TYR A C 1
ATOM 2028 O O . TYR A 1 268 ? 11.339 -17.147 -9.432 1.00 89.12 268 TYR A O 1
ATOM 2036 N N . GLY A 1 269 ? 10.149 -15.690 -10.661 1.00 85.31 269 GLY A N 1
ATOM 2037 C CA . GLY A 1 269 ? 8.903 -15.815 -9.894 1.00 85.31 269 GLY A CA 1
ATOM 2038 C C . GLY A 1 269 ? 8.449 -17.268 -9.729 1.00 85.31 269 GLY A C 1
ATOM 2039 O O . GLY A 1 269 ? 8.260 -17.731 -8.600 1.00 85.31 269 GLY A O 1
ATOM 2040 N N . ASP A 1 270 ? 8.408 -18.018 -10.832 1.00 82.69 270 ASP A N 1
ATOM 2041 C CA . ASP A 1 270 ? 8.022 -19.436 -10.853 1.00 82.69 270 ASP A CA 1
ATOM 2042 C C . ASP A 1 270 ? 9.021 -20.357 -10.147 1.00 82.69 270 ASP A C 1
ATOM 2044 O O . ASP A 1 270 ? 8.640 -21.345 -9.517 1.00 82.69 270 ASP A O 1
ATOM 2048 N N . ILE A 1 271 ? 10.315 -20.032 -10.231 1.00 84.75 271 ILE A N 1
ATOM 2049 C CA . ILE A 1 271 ? 11.395 -20.843 -9.653 1.00 84.75 271 ILE A CA 1
ATOM 2050 C C . ILE A 1 271 ? 11.352 -20.761 -8.127 1.00 84.75 271 ILE A C 1
ATOM 2052 O O . ILE A 1 271 ? 11.514 -21.764 -7.430 1.00 84.75 271 ILE A O 1
ATOM 2056 N N . PHE A 1 272 ? 11.168 -19.552 -7.595 1.00 83.38 272 PHE A N 1
ATOM 2057 C CA . PHE A 1 272 ? 11.241 -19.309 -6.158 1.00 83.38 272 PHE A CA 1
ATOM 2058 C C . PHE A 1 272 ? 9.884 -19.412 -5.455 1.00 83.38 272 PHE A C 1
ATOM 2060 O O . PHE A 1 272 ? 9.880 -19.490 -4.221 1.00 83.38 272 PHE A O 1
ATOM 2067 N N . GLN A 1 273 ? 8.786 -19.452 -6.223 1.00 83.62 273 GLN A N 1
ATOM 2068 C CA . GLN A 1 273 ? 7.400 -19.590 -5.763 1.00 83.62 273 GLN A CA 1
ATOM 2069 C C . GLN A 1 273 ? 7.023 -18.567 -4.684 1.00 83.62 273 GLN A C 1
ATOM 2071 O O . GLN A 1 273 ? 6.369 -18.894 -3.690 1.00 83.62 273 GLN A O 1
ATOM 2076 N N . TRP A 1 274 ? 7.459 -17.315 -4.850 1.00 89.31 274 TRP A N 1
ATOM 2077 C CA . TRP A 1 274 ? 7.083 -16.251 -3.924 1.00 89.31 274 TRP A CA 1
ATOM 2078 C C . TRP A 1 274 ? 5.568 -16.017 -3.970 1.00 89.31 274 TRP A C 1
ATOM 2080 O O . TRP A 1 274 ? 4.974 -15.876 -5.038 1.00 89.31 274 TRP A O 1
ATOM 2090 N N . LYS A 1 275 ? 4.934 -15.925 -2.801 1.00 87.69 275 LYS A N 1
ATOM 2091 C CA . LYS A 1 275 ? 3.506 -15.638 -2.653 1.00 87.69 275 LYS A CA 1
ATOM 2092 C C . LYS A 1 275 ? 3.245 -14.147 -2.786 1.00 87.69 275 LYS A C 1
ATOM 2094 O O . LYS A 1 275 ? 3.020 -13.465 -1.791 1.00 87.69 275 LYS A O 1
ATOM 2099 N N . ILE A 1 276 ? 3.275 -13.641 -4.010 1.00 88.38 276 ILE A N 1
ATOM 2100 C CA . ILE A 1 276 ? 2.972 -12.241 -4.310 1.00 88.38 276 ILE A CA 1
ATOM 2101 C C . ILE A 1 276 ? 1.541 -12.146 -4.844 1.00 88.38 276 ILE A C 1
ATOM 2103 O O . ILE A 1 276 ? 1.156 -12.927 -5.708 1.00 88.38 276 ILE A O 1
ATOM 2107 N N . THR A 1 277 ? 0.731 -11.227 -4.311 1.00 85.50 277 THR A N 1
ATOM 2108 C CA . THR A 1 277 ? -0.688 -11.089 -4.698 1.00 85.50 277 THR A CA 1
ATOM 2109 C C . THR A 1 277 ? -0.924 -9.987 -5.717 1.00 85.50 277 THR A C 1
ATOM 2111 O O . THR A 1 277 ? -1.818 -10.115 -6.552 1.00 85.50 277 THR A O 1
ATOM 2114 N N . ARG A 1 278 ? -0.151 -8.899 -5.649 1.00 86.81 278 ARG A N 1
ATOM 2115 C CA . ARG A 1 278 ? -0.210 -7.779 -6.596 1.00 86.81 278 ARG A CA 1
ATOM 2116 C C . ARG A 1 278 ? 1.033 -6.900 -6.527 1.00 86.81 278 ARG A C 1
ATOM 2118 O O . ARG A 1 278 ? 1.767 -6.919 -5.534 1.00 86.81 278 ARG A O 1
ATOM 2125 N N . VAL A 1 279 ? 1.203 -6.092 -7.567 1.00 89.75 279 VAL A N 1
ATOM 2126 C CA . VAL A 1 279 ? 2.223 -5.045 -7.659 1.00 89.75 279 VAL A CA 1
ATOM 2127 C C . VAL A 1 279 ? 1.539 -3.695 -7.759 1.00 89.75 279 VAL A C 1
ATOM 2129 O O . VAL A 1 279 ? 0.640 -3.510 -8.577 1.00 89.75 279 VAL A O 1
ATOM 2132 N N . LEU A 1 280 ? 1.971 -2.752 -6.935 1.00 86.06 280 LEU A N 1
ATOM 2133 C CA . LEU A 1 280 ? 1.611 -1.350 -7.021 1.00 86.06 280 LEU A CA 1
ATOM 2134 C C . LEU A 1 280 ? 2.774 -0.628 -7.680 1.00 86.06 280 LEU A C 1
ATOM 2136 O O . LEU A 1 280 ? 3.892 -0.660 -7.168 1.00 86.06 280 LEU A O 1
ATOM 2140 N N . THR A 1 281 ? 2.515 -0.022 -8.827 1.00 87.12 281 THR A N 1
ATOM 2141 C CA . THR A 1 281 ? 3.532 0.619 -9.648 1.00 87.12 281 THR A CA 1
ATOM 2142 C C . THR A 1 281 ? 3.325 2.130 -9.558 1.00 87.12 281 THR A C 1
ATOM 2144 O O . THR A 1 281 ? 2.399 2.699 -10.134 1.00 87.12 281 THR A O 1
ATOM 2147 N N . LEU A 1 282 ? 4.159 2.778 -8.750 1.00 81.62 282 LEU A N 1
ATOM 2148 C CA . LEU A 1 282 ? 4.093 4.209 -8.471 1.00 81.62 282 LEU A CA 1
ATOM 2149 C C . LEU A 1 282 ? 5.083 4.925 -9.397 1.00 81.62 282 LEU A C 1
ATOM 2151 O O . LEU A 1 282 ? 6.282 4.657 -9.319 1.00 81.62 282 LEU A O 1
ATOM 2155 N N . GLY A 1 283 ? 4.606 5.766 -10.318 1.00 79.06 283 GLY A N 1
ATOM 2156 C CA . GLY A 1 283 ? 5.497 6.503 -11.229 1.00 79.06 283 GLY A CA 1
ATOM 2157 C C . GLY A 1 283 ? 6.445 5.573 -12.003 1.00 79.06 283 GLY A C 1
ATOM 2158 O O . GLY A 1 283 ? 7.658 5.759 -12.019 1.00 79.06 283 GLY A O 1
ATOM 2159 N N . SER A 1 284 ? 5.915 4.482 -12.560 1.00 81.25 284 SER A N 1
ATOM 2160 C CA . SER A 1 284 ? 6.735 3.362 -13.039 1.00 81.25 284 SER A CA 1
ATOM 2161 C C . SER A 1 284 ? 7.567 3.675 -14.284 1.00 81.25 284 SER A C 1
ATOM 2163 O O . SER A 1 284 ? 7.033 4.064 -15.319 1.00 81.25 284 SER A O 1
ATOM 2165 N N . ALA A 1 285 ? 8.867 3.367 -14.246 1.00 79.69 285 ALA A N 1
ATOM 2166 C CA . ALA A 1 285 ? 9.742 3.406 -15.422 1.00 79.69 285 ALA A CA 1
ATOM 2167 C C . ALA A 1 285 ? 9.771 2.076 -16.211 1.00 79.69 285 ALA A C 1
ATOM 2169 O O . ALA A 1 285 ? 10.707 1.814 -16.969 1.00 79.69 285 ALA A O 1
ATOM 2170 N N . GLU A 1 286 ? 8.778 1.200 -16.037 1.00 78.44 286 GLU A N 1
ATOM 2171 C CA . GLU A 1 286 ? 8.745 -0.123 -16.681 1.00 78.44 286 GLU A CA 1
ATOM 2172 C C . GLU A 1 286 ? 8.583 -0.078 -18.207 1.00 78.44 286 GLU A C 1
ATOM 2174 O O . GLU A 1 286 ? 8.989 -1.011 -18.891 1.00 78.44 286 GLU A O 1
ATOM 2179 N N . GLY A 1 287 ? 8.018 0.993 -18.770 1.00 74.62 287 GLY A N 1
ATOM 2180 C CA . GLY A 1 287 ? 8.025 1.218 -20.221 1.00 74.62 287 GLY A CA 1
ATOM 2181 C C . GLY A 1 287 ? 9.363 1.752 -20.748 1.00 74.62 287 GLY A C 1
ATOM 2182 O O . GLY A 1 287 ? 9.523 1.906 -21.961 1.00 74.62 287 GLY A O 1
ATOM 2183 N N . GLY A 1 288 ? 10.319 2.002 -19.843 1.00 71.44 288 GLY A N 1
ATOM 2184 C CA . GLY A 1 288 ? 11.546 2.766 -20.051 1.00 71.44 288 GLY A CA 1
ATOM 2185 C C . GLY A 1 288 ? 11.344 4.266 -19.859 1.00 71.44 288 GLY A C 1
ATOM 2186 O O . GLY A 1 288 ? 10.235 4.773 -19.948 1.00 71.44 288 GLY A O 1
ATOM 2187 N N . SER A 1 289 ? 12.418 4.998 -19.599 1.00 67.19 289 SER A N 1
ATOM 2188 C CA . SER A 1 289 ? 12.392 6.457 -19.527 1.00 67.19 289 SER A CA 1
ATOM 2189 C C . SER A 1 289 ? 13.095 7.055 -20.742 1.00 67.19 289 SER A C 1
ATOM 2191 O O . SER A 1 289 ? 14.133 6.562 -21.198 1.00 67.19 289 SER A O 1
ATOM 2193 N N . GLU A 1 290 ? 12.546 8.147 -21.266 1.00 55.50 290 GLU A N 1
ATOM 2194 C CA . GLU A 1 290 ? 13.213 8.939 -22.303 1.00 55.50 290 GLU A CA 1
ATOM 2195 C C . GLU A 1 290 ? 14.480 9.630 -21.758 1.00 55.50 290 GLU A C 1
ATOM 2197 O O . GLU A 1 290 ? 15.407 9.904 -22.526 1.00 55.50 290 GLU A O 1
ATOM 2202 N N . LEU A 1 291 ? 14.599 9.753 -20.425 1.00 50.72 291 LEU A N 1
ATOM 2203 C CA . LEU A 1 291 ? 15.794 10.222 -19.710 1.00 50.72 291 LEU A CA 1
ATOM 2204 C C . LEU A 1 291 ? 17.023 9.328 -19.904 1.00 50.72 291 LEU A C 1
ATOM 2206 O O . LEU A 1 291 ? 18.151 9.782 -19.707 1.00 50.72 291 LEU A O 1
ATOM 2210 N N . GLY A 1 292 ? 16.848 8.068 -20.325 1.00 52.28 292 GLY A N 1
ATOM 2211 C CA . GLY A 1 292 ? 17.959 7.142 -20.570 1.00 52.28 292 GLY A CA 1
ATOM 2212 C C . GLY A 1 292 ? 18.950 7.624 -21.645 1.00 52.28 292 GLY A C 1
ATOM 2213 O O . GLY A 1 292 ? 20.022 7.049 -21.802 1.00 52.28 292 GLY A O 1
ATOM 2214 N N . LYS A 1 293 ? 18.625 8.685 -22.393 1.00 52.34 293 LYS A N 1
ATOM 2215 C CA . LYS A 1 293 ? 19.537 9.305 -23.363 1.00 52.34 293 LYS A CA 1
ATOM 2216 C C . LYS A 1 293 ? 20.450 10.389 -22.781 1.00 52.34 293 LYS A C 1
ATOM 2218 O O . LYS A 1 293 ? 21.436 10.715 -23.437 1.00 52.34 293 LYS A O 1
ATOM 2223 N N . TYR A 1 294 ? 20.150 10.929 -21.598 1.00 52.53 294 TYR A N 1
ATOM 2224 C CA . TYR A 1 294 ? 20.710 12.211 -21.149 1.00 52.53 294 TYR A CA 1
ATOM 2225 C C . TYR A 1 294 ? 21.612 12.135 -19.901 1.00 52.53 294 TYR A C 1
ATOM 2227 O O . TYR A 1 294 ? 22.250 13.125 -19.550 1.00 52.53 294 TYR A O 1
ATOM 2235 N N . LYS A 1 295 ? 21.763 10.962 -19.262 1.00 59.81 295 LYS A N 1
ATOM 2236 C CA . LYS A 1 295 ? 22.549 10.810 -18.018 1.00 59.81 295 LYS A CA 1
ATOM 2237 C C . LYS A 1 295 ? 23.887 10.076 -18.202 1.00 59.81 295 LYS A C 1
ATOM 2239 O O . LYS A 1 295 ? 24.025 9.170 -19.022 1.00 59.81 295 LYS A O 1
ATOM 2244 N N . ASN A 1 296 ? 24.884 10.454 -17.394 1.00 58.44 296 ASN A N 1
ATOM 2245 C CA . ASN A 1 296 ? 26.225 9.842 -17.364 1.00 58.44 296 ASN A CA 1
ATOM 2246 C C . ASN A 1 296 ? 26.334 8.616 -16.425 1.00 58.44 296 ASN A C 1
ATOM 2248 O O . ASN A 1 296 ? 27.394 7.993 -16.354 1.00 58.44 296 ASN A O 1
ATOM 2252 N N . ASP A 1 297 ? 25.258 8.242 -15.735 1.00 66.44 297 ASP A N 1
ATOM 2253 C CA . ASP A 1 297 ? 25.175 7.125 -14.781 1.00 66.44 297 ASP A CA 1
ATOM 2254 C C . ASP A 1 297 ? 24.572 5.850 -15.418 1.00 66.44 297 ASP A C 1
ATOM 2256 O O . ASP A 1 297 ? 24.456 5.745 -16.642 1.00 66.44 297 ASP A O 1
ATOM 2260 N N . ASN A 1 298 ? 24.211 4.837 -14.620 1.00 67.75 298 ASN A N 1
ATOM 2261 C CA . ASN A 1 298 ? 23.562 3.619 -15.125 1.00 67.75 298 ASN A CA 1
ATOM 2262 C C . ASN A 1 298 ? 22.067 3.809 -15.440 1.00 67.75 298 ASN A C 1
ATOM 2264 O O . ASN A 1 298 ? 21.454 2.898 -16.004 1.00 67.75 298 ASN A O 1
ATOM 2268 N N . ALA A 1 299 ? 21.472 4.975 -15.161 1.00 66.44 299 ALA A N 1
ATOM 2269 C CA . ALA A 1 299 ? 20.113 5.296 -15.596 1.00 66.44 299 ALA A CA 1
ATOM 2270 C C . ALA A 1 299 ? 20.020 5.429 -17.117 1.00 66.44 299 ALA A C 1
ATOM 2272 O O . ALA A 1 299 ? 18.962 5.184 -17.697 1.00 66.44 299 ALA A O 1
ATOM 2273 N N . LYS A 1 300 ? 21.152 5.690 -17.789 1.00 71.94 300 LYS A N 1
ATOM 2274 C CA . LYS A 1 300 ? 21.257 5.647 -19.256 1.00 71.94 300 LYS A CA 1
ATOM 2275 C C . LYS A 1 300 ? 20.842 4.309 -19.873 1.00 71.94 300 LYS A C 1
ATOM 2277 O O . LYS A 1 300 ? 20.565 4.205 -21.064 1.00 71.94 300 LYS A O 1
ATOM 2282 N N . TYR A 1 301 ? 20.804 3.248 -19.069 1.00 75.12 301 TYR A N 1
ATOM 2283 C CA . TYR A 1 301 ? 20.358 1.931 -19.505 1.00 75.12 301 TYR A CA 1
ATOM 2284 C C . TYR A 1 301 ? 18.859 1.701 -19.306 1.00 75.12 301 TYR A C 1
ATOM 2286 O O . TYR A 1 301 ? 18.374 0.626 -19.637 1.00 75.12 301 TYR A O 1
ATOM 2294 N N . ILE A 1 302 ? 18.102 2.673 -18.801 1.00 75.19 302 ILE A N 1
ATOM 2295 C CA . ILE A 1 302 ? 16.643 2.587 -18.635 1.00 75.19 302 ILE A CA 1
ATOM 2296 C C . ILE A 1 302 ? 15.965 3.188 -19.870 1.00 75.19 302 ILE A C 1
ATOM 2298 O O . ILE A 1 302 ? 15.020 3.959 -19.787 1.00 75.19 302 ILE A O 1
ATOM 2302 N N . THR A 1 303 ? 16.468 2.854 -21.059 1.00 77.69 303 THR A N 1
ATOM 2303 C CA . THR A 1 303 ? 15.800 3.231 -22.309 1.00 77.69 303 THR A CA 1
ATOM 2304 C C . THR A 1 303 ? 14.623 2.293 -22.573 1.00 77.69 303 THR A C 1
ATOM 2306 O O . THR A 1 303 ? 14.672 1.126 -22.164 1.00 77.69 303 THR A O 1
ATOM 2309 N N . PRO A 1 304 ? 13.598 2.730 -23.328 1.00 77.94 304 PRO A N 1
ATOM 2310 C CA . PRO A 1 304 ? 12.477 1.864 -23.685 1.00 77.94 304 PRO A CA 1
ATOM 2311 C C . PRO A 1 304 ? 12.902 0.552 -24.350 1.00 77.94 304 PRO A C 1
ATOM 2313 O O . PRO A 1 304 ? 12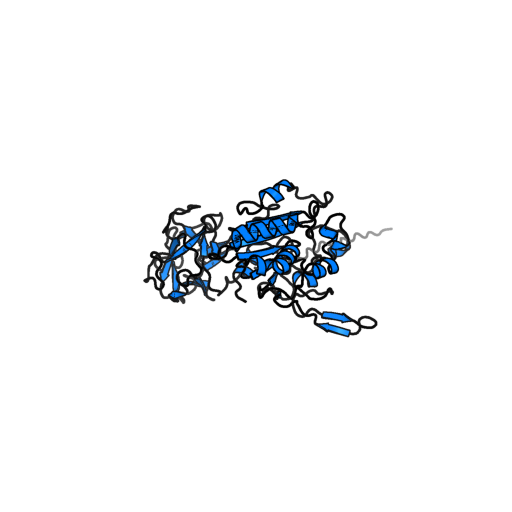.326 -0.494 -24.071 1.00 77.94 304 PRO A O 1
ATOM 2316 N N . SER A 1 305 ? 13.944 0.569 -25.188 1.00 77.75 305 SER A N 1
ATOM 2317 C CA . SER A 1 305 ? 14.471 -0.650 -25.811 1.00 77.75 305 SER A CA 1
ATOM 2318 C C . SER A 1 305 ? 15.105 -1.601 -24.800 1.00 77.75 305 SER A C 1
ATOM 2320 O O . SER A 1 305 ? 14.868 -2.802 -24.867 1.00 77.75 305 SER A O 1
ATOM 2322 N N . VAL A 1 306 ? 15.903 -1.083 -23.862 1.00 82.12 306 VAL A N 1
ATOM 2323 C CA . VAL A 1 306 ? 16.610 -1.935 -22.901 1.00 82.12 306 VAL A CA 1
ATOM 2324 C C . VAL A 1 306 ? 15.632 -2.525 -21.891 1.00 82.12 306 VAL A C 1
ATOM 2326 O O . VAL A 1 306 ? 15.690 -3.727 -21.643 1.00 82.12 306 VAL A O 1
ATOM 2329 N N . VAL A 1 307 ? 14.694 -1.729 -21.371 1.00 82.81 307 VAL A N 1
ATOM 2330 C CA . VAL A 1 307 ? 13.700 -2.229 -20.413 1.00 82.81 307 VAL A CA 1
ATOM 2331 C C . VAL A 1 307 ? 12.799 -3.289 -21.046 1.00 82.81 307 VAL A C 1
ATOM 2333 O O . VAL A 1 307 ? 12.655 -4.368 -20.480 1.00 82.81 307 VAL A O 1
ATOM 2336 N N . ARG A 1 308 ? 12.295 -3.053 -22.265 1.00 81.44 308 ARG A N 1
ATOM 2337 C CA . ARG A 1 308 ? 11.500 -4.044 -23.017 1.00 81.44 308 ARG A CA 1
ATOM 2338 C C . ARG A 1 308 ? 12.284 -5.292 -23.422 1.00 81.44 308 ARG A C 1
ATOM 2340 O O . ARG A 1 308 ? 11.687 -6.332 -23.645 1.00 81.44 308 ARG A O 1
ATOM 2347 N N . SER A 1 309 ? 13.608 -5.203 -23.541 1.00 82.94 309 SER A N 1
ATOM 2348 C CA . SER A 1 309 ? 14.450 -6.379 -23.807 1.00 82.94 309 SER A CA 1
ATOM 2349 C C . SER A 1 309 ? 14.781 -7.187 -22.551 1.00 82.94 309 SER A C 1
ATOM 2351 O O . SER A 1 309 ? 15.208 -8.334 -22.658 1.00 82.94 309 SER A O 1
ATOM 2353 N N . ALA A 1 310 ? 14.639 -6.594 -21.363 1.00 84.25 310 ALA A N 1
ATOM 2354 C CA . ALA A 1 310 ? 15.076 -7.216 -20.120 1.00 84.25 310 ALA A CA 1
ATOM 2355 C C . ALA A 1 310 ? 14.104 -8.293 -19.615 1.00 84.25 310 ALA A C 1
ATOM 2357 O O . ALA A 1 310 ? 14.539 -9.200 -18.902 1.00 84.25 310 ALA A O 1
ATOM 2358 N N . TYR A 1 311 ? 12.819 -8.197 -19.963 1.00 88.06 311 TYR A N 1
ATOM 2359 C CA . TYR A 1 311 ? 11.778 -9.170 -19.632 1.00 88.06 311 TYR A CA 1
ATOM 2360 C C . TYR A 1 311 ? 10.562 -9.017 -20.555 1.00 88.06 311 TYR A C 1
ATOM 2362 O O . TYR A 1 311 ? 10.387 -7.969 -21.173 1.00 88.06 311 TYR A O 1
ATOM 2370 N N . ASP A 1 312 ? 9.735 -10.060 -20.647 1.00 87.81 312 ASP A N 1
ATOM 2371 C CA . ASP A 1 312 ? 8.448 -9.995 -21.345 1.00 87.81 312 ASP A CA 1
ATOM 2372 C C . ASP A 1 312 ? 7.388 -9.398 -20.414 1.00 87.81 312 ASP A C 1
ATOM 2374 O O . ASP A 1 312 ? 6.981 -10.016 -19.435 1.00 87.81 312 ASP A O 1
ATOM 2378 N N . HIS A 1 313 ? 6.930 -8.186 -20.716 1.00 87.12 313 HIS A N 1
ATOM 2379 C CA . HIS A 1 313 ? 5.890 -7.504 -19.943 1.00 87.12 313 HIS A CA 1
ATOM 2380 C C . HIS A 1 313 ? 4.513 -8.175 -20.007 1.00 87.12 313 HIS A C 1
ATOM 2382 O O . HIS A 1 313 ? 3.659 -7.856 -19.188 1.00 87.12 313 HIS A O 1
ATOM 2388 N N . ASN A 1 314 ? 4.252 -9.063 -20.973 1.00 87.31 314 ASN A N 1
ATOM 2389 C CA . ASN A 1 314 ? 3.004 -9.836 -20.976 1.00 87.31 314 ASN A CA 1
ATOM 2390 C C . ASN A 1 314 ? 3.073 -11.056 -20.070 1.00 87.31 314 ASN A C 1
ATOM 2392 O O . ASN A 1 314 ? 2.024 -11.599 -19.718 1.00 87.31 314 ASN A O 1
ATOM 2396 N N . ASP A 1 315 ? 4.280 -11.492 -19.720 1.00 86.25 315 ASP A N 1
ATOM 2397 C CA . ASP A 1 315 ? 4.477 -12.628 -18.844 1.00 86.25 315 ASP A CA 1
ATOM 2398 C C . ASP A 1 315 ? 4.512 -12.170 -17.387 1.00 86.25 315 ASP A C 1
ATOM 2400 O O . ASP A 1 315 ? 5.557 -12.007 -16.754 1.00 86.25 315 ASP A O 1
ATOM 2404 N N . THR A 1 316 ? 3.322 -11.904 -16.855 1.00 84.88 316 THR A N 1
ATOM 2405 C CA . THR A 1 316 ? 3.170 -11.530 -15.451 1.00 84.88 316 THR A CA 1
ATOM 2406 C C . THR A 1 316 ? 2.965 -12.735 -14.541 1.00 84.88 316 THR A C 1
ATOM 2408 O O . THR A 1 316 ? 2.741 -12.536 -13.349 1.00 84.88 316 THR A O 1
ATOM 2411 N N . HIS A 1 317 ? 2.990 -13.976 -15.044 1.00 84.88 317 HIS A N 1
ATOM 2412 C CA . HIS A 1 317 ? 2.645 -15.178 -14.262 1.00 84.88 317 HIS A CA 1
ATOM 2413 C C . HIS A 1 317 ? 1.298 -15.059 -13.522 1.00 84.88 317 HIS A C 1
ATOM 2415 O O . HIS A 1 317 ? 1.116 -15.548 -12.408 1.00 84.88 317 HIS A O 1
ATOM 2421 N N . GLY A 1 318 ? 0.343 -14.335 -14.119 1.00 84.44 318 GLY A N 1
ATOM 2422 C CA . GLY A 1 318 ? -0.969 -14.049 -13.527 1.00 84.44 318 GLY A CA 1
ATOM 2423 C C . GLY A 1 318 ? -0.969 -12.977 -12.429 1.00 84.44 318 GLY A C 1
ATOM 2424 O O . GLY A 1 318 ? -2.029 -12.687 -11.872 1.00 84.44 318 GLY A O 1
ATOM 2425 N N . LEU A 1 319 ? 0.178 -12.362 -12.128 1.00 88.81 319 LEU A N 1
ATOM 2426 C CA . LEU A 1 319 ? 0.298 -11.281 -11.156 1.00 88.81 319 LEU A CA 1
ATOM 2427 C C . LEU A 1 319 ? -0.224 -9.960 -11.754 1.00 88.81 319 LEU A C 1
ATOM 2429 O O . LEU A 1 319 ? 0.235 -9.558 -12.826 1.00 88.81 319 LEU A O 1
ATOM 2433 N N . PRO A 1 320 ? -1.164 -9.257 -11.097 1.00 89.38 320 PRO A N 1
ATOM 2434 C CA . PRO A 1 320 ? -1.653 -7.973 -11.585 1.00 89.38 320 PRO A CA 1
ATOM 2435 C C . PRO A 1 320 ? -0.741 -6.808 -11.165 1.00 89.38 320 PRO A C 1
ATOM 2437 O O . PRO A 1 320 ? -0.362 -6.688 -9.995 1.00 89.38 320 PRO A O 1
ATOM 2440 N N . PHE A 1 321 ? -0.456 -5.914 -12.115 1.00 90.19 321 PHE A N 1
ATOM 2441 C CA . PHE A 1 321 ? 0.312 -4.679 -11.926 1.00 90.19 321 PHE A CA 1
ATOM 2442 C C . PHE A 1 321 ? -0.625 -3.467 -11.985 1.00 90.19 321 PHE A C 1
ATOM 2444 O O . PHE A 1 321 ? -1.254 -3.227 -13.015 1.00 90.19 321 PHE A O 1
ATOM 2451 N N . TYR A 1 322 ? -0.723 -2.696 -10.901 1.00 87.88 322 TYR A N 1
ATOM 2452 C CA . TYR A 1 322 ? -1.616 -1.540 -10.781 1.00 87.88 322 TYR A CA 1
ATOM 2453 C C . TYR A 1 322 ? -0.855 -0.217 -10.823 1.00 87.88 322 TYR A C 1
ATOM 2455 O O . TYR A 1 322 ? -0.157 0.139 -9.876 1.00 87.88 322 TYR A O 1
ATOM 2463 N N . HIS A 1 323 ? -1.086 0.519 -11.907 1.00 85.50 323 HIS A N 1
ATOM 2464 C CA . HIS A 1 323 ? -0.408 1.749 -12.297 1.00 85.50 323 HIS A CA 1
ATOM 2465 C C . HIS A 1 323 ? -1.026 2.992 -11.700 1.00 85.50 323 HIS A C 1
ATOM 2467 O O . HIS A 1 323 ? -2.156 3.358 -12.027 1.00 85.50 323 HIS A O 1
ATOM 2473 N N . VAL A 1 324 ? -0.242 3.647 -10.856 1.00 81.75 324 VAL A N 1
ATOM 2474 C CA . VAL A 1 324 ? -0.492 4.976 -10.317 1.00 81.75 324 VAL A CA 1
ATOM 2475 C C . VAL A 1 324 ? 0.461 5.910 -11.055 1.00 81.75 324 VAL A C 1
ATOM 2477 O O . VAL A 1 324 ? 1.666 5.898 -10.806 1.00 81.75 324 VAL A O 1
ATOM 2480 N N . ALA A 1 325 ? -0.068 6.662 -12.018 1.00 78.81 325 ALA A N 1
ATOM 2481 C CA . ALA A 1 325 ? 0.712 7.639 -12.772 1.00 78.81 325 ALA A CA 1
ATOM 2482 C C . ALA A 1 325 ? 0.563 9.031 -12.160 1.00 78.81 325 ALA A C 1
ATOM 2484 O O . ALA A 1 325 ? -0.546 9.401 -11.775 1.00 78.81 325 ALA A O 1
ATOM 2485 N N . GLY A 1 326 ? 1.667 9.777 -12.079 1.00 71.75 326 GLY A N 1
ATOM 2486 C CA . GLY A 1 326 ? 1.676 11.176 -11.640 1.00 71.75 326 GLY A CA 1
ATOM 2487 C C . GLY A 1 326 ? 1.028 12.096 -12.672 1.00 71.75 326 GLY A C 1
ATOM 2488 O O . GLY A 1 326 ? 0.434 11.611 -13.637 1.00 71.75 326 GLY A O 1
ATOM 2489 N N . ASP A 1 327 ? 1.105 13.406 -12.455 1.00 64.38 327 ASP A N 1
ATOM 2490 C CA . ASP A 1 327 ? 0.688 14.384 -13.469 1.00 64.38 327 ASP A CA 1
ATOM 2491 C C . ASP A 1 327 ? 1.588 14.337 -14.718 1.00 64.38 327 ASP A C 1
ATOM 2493 O O . ASP A 1 327 ? 2.730 13.865 -14.665 1.00 64.38 327 ASP A O 1
ATOM 2497 N N . ASP A 1 328 ? 1.071 14.837 -15.844 1.00 55.59 328 ASP A N 1
ATOM 2498 C CA . ASP A 1 328 ? 1.894 15.132 -17.018 1.00 55.59 328 ASP A CA 1
ATOM 2499 C C . ASP A 1 328 ? 2.911 16.200 -16.616 1.00 55.59 328 ASP A C 1
ATOM 2501 O O . ASP A 1 328 ? 2.539 17.268 -16.129 1.00 55.59 328 ASP A O 1
ATOM 2505 N N . GLY A 1 329 ? 4.202 15.928 -16.787 1.00 52.34 329 GLY A N 1
ATOM 2506 C CA . GLY A 1 329 ? 5.233 16.900 -16.438 1.00 52.34 329 GLY A CA 1
ATOM 2507 C C . GLY A 1 329 ? 4.984 18.260 -17.105 1.00 52.34 329 GLY A C 1
ATOM 2508 O O . GLY A 1 329 ? 4.592 18.350 -18.269 1.00 52.34 329 GLY A O 1
ATOM 2509 N N . GLY A 1 330 ? 5.226 19.347 -16.369 1.00 43.53 330 GLY A N 1
ATOM 2510 C CA . GLY A 1 330 ? 5.044 20.707 -16.875 1.00 43.53 330 GLY A CA 1
ATOM 2511 C C . GLY A 1 330 ? 6.040 21.121 -17.975 1.00 43.53 330 GLY A C 1
ATOM 2512 O O . GLY A 1 330 ? 6.961 20.397 -18.357 1.00 43.53 330 GLY A O 1
ATOM 2513 N N . ILE A 1 331 ? 5.909 22.372 -18.442 1.00 39.09 331 ILE A N 1
ATOM 2514 C CA . ILE A 1 331 ? 6.765 23.036 -19.461 1.00 39.09 331 ILE A CA 1
ATOM 2515 C C . ILE A 1 331 ? 8.273 23.036 -19.097 1.00 39.09 331 ILE A C 1
ATOM 2517 O O . ILE A 1 331 ? 9.127 23.305 -19.943 1.00 39.09 331 ILE A O 1
ATOM 2521 N N . GLN A 1 332 ? 8.624 22.703 -17.852 1.00 37.53 332 GLN A N 1
ATOM 2522 C CA . GLN A 1 332 ? 10.002 22.564 -17.367 1.00 37.53 332 GLN A CA 1
ATOM 2523 C C . GLN A 1 332 ? 10.759 21.357 -17.960 1.00 37.53 332 GLN A C 1
ATOM 2525 O O . GLN A 1 332 ? 11.988 21.359 -17.919 1.00 37.53 332 GLN A O 1
ATOM 2530 N N . SER A 1 333 ? 10.071 20.420 -18.631 1.00 42.84 333 SER A N 1
ATOM 2531 C CA . SER A 1 333 ? 10.666 19.331 -19.436 1.00 42.84 333 SER A CA 1
ATOM 2532 C C . SER A 1 333 ? 11.584 19.801 -20.580 1.00 42.84 333 SER A C 1
ATOM 2534 O O . SER A 1 333 ? 12.312 19.000 -21.164 1.00 42.84 333 SER A O 1
ATOM 2536 N N . PHE A 1 334 ? 11.581 21.100 -20.905 1.00 33.53 334 PHE A N 1
ATOM 2537 C CA . PHE A 1 334 ? 12.376 21.684 -21.989 1.00 33.53 334 PHE A CA 1
ATOM 2538 C C . PHE A 1 334 ? 13.752 22.247 -21.588 1.00 33.53 334 PHE A C 1
ATOM 2540 O O . PHE A 1 334 ? 14.527 22.564 -22.493 1.00 33.53 334 PHE A O 1
ATOM 2547 N N . LEU A 1 335 ? 14.066 22.446 -20.297 1.00 35.16 335 LEU A N 1
ATOM 2548 C CA . LEU A 1 335 ? 15.203 23.308 -19.907 1.00 35.16 335 LEU A CA 1
ATOM 2549 C C . LEU A 1 335 ? 16.194 22.745 -18.878 1.00 35.16 335 LEU A C 1
ATOM 2551 O O . LEU A 1 335 ? 17.334 23.210 -18.883 1.00 35.16 335 LEU A O 1
ATOM 2555 N N . ILE A 1 336 ? 15.835 21.778 -18.030 1.00 35.28 336 ILE A N 1
ATOM 2556 C CA . ILE A 1 336 ? 16.764 21.196 -17.045 1.00 35.28 336 ILE A CA 1
ATOM 2557 C C . ILE A 1 336 ? 16.473 19.698 -16.890 1.00 35.28 336 ILE A C 1
ATOM 2559 O O . ILE A 1 336 ? 15.350 19.311 -16.583 1.00 35.28 336 ILE A O 1
ATOM 2563 N N . ASP A 1 337 ? 17.497 18.865 -17.089 1.00 41.25 337 ASP A N 1
ATOM 2564 C CA . ASP A 1 337 ? 17.504 17.480 -16.617 1.00 41.25 337 ASP A CA 1
ATOM 2565 C C . ASP A 1 337 ? 17.607 17.503 -15.087 1.00 41.25 337 ASP A C 1
ATOM 2567 O O . ASP A 1 337 ? 18.555 18.077 -14.572 1.00 41.25 337 ASP A O 1
ATOM 2571 N N . GLY A 1 338 ? 16.677 16.868 -14.372 1.00 41.50 338 GLY A N 1
ATOM 2572 C CA . GLY A 1 338 ? 16.882 16.420 -12.988 1.00 41.50 338 GLY A CA 1
ATOM 2573 C C . GLY A 1 338 ? 16.495 17.344 -11.825 1.00 41.50 338 GLY A C 1
ATOM 2574 O O . GLY A 1 338 ? 16.913 17.056 -10.707 1.00 41.50 338 GLY A O 1
ATOM 2575 N N . ASP A 1 339 ? 15.645 18.349 -12.033 1.00 32.78 339 ASP A N 1
ATOM 2576 C CA . ASP A 1 339 ? 14.719 18.763 -10.965 1.00 32.78 339 ASP A CA 1
ATOM 2577 C C . ASP A 1 339 ? 13.444 17.913 -11.111 1.00 32.78 339 ASP A C 1
ATOM 2579 O O . ASP A 1 339 ? 12.905 17.840 -12.214 1.00 32.78 339 ASP A O 1
ATOM 2583 N N . ASP A 1 340 ? 13.065 17.216 -10.032 1.00 44.38 340 ASP A N 1
ATOM 2584 C CA . ASP A 1 340 ? 11.951 16.254 -9.859 1.00 44.38 340 ASP A CA 1
ATOM 2585 C C . ASP A 1 340 ? 11.180 15.894 -11.152 1.00 44.38 340 ASP A C 1
ATOM 2587 O O . ASP A 1 340 ? 10.354 16.640 -11.685 1.00 44.38 340 ASP A O 1
ATOM 2591 N N . ASP A 1 341 ? 11.550 14.754 -11.729 1.00 42.31 341 ASP A N 1
ATOM 2592 C CA . ASP A 1 341 ? 11.597 14.495 -13.161 1.00 42.31 341 ASP A CA 1
ATOM 2593 C C . ASP A 1 341 ? 10.244 14.126 -13.777 1.00 42.31 341 ASP A C 1
ATOM 2595 O O . ASP A 1 341 ? 9.996 12.953 -14.048 1.00 42.31 341 ASP A O 1
ATOM 2599 N N . GLY A 1 342 ? 9.415 15.130 -14.101 1.00 45.72 342 GLY A N 1
ATOM 2600 C CA . GLY A 1 342 ? 8.211 15.059 -14.960 1.00 45.72 342 GLY A CA 1
ATOM 2601 C C . GLY A 1 342 ? 8.437 14.478 -16.375 1.00 45.72 342 GLY A C 1
ATOM 2602 O O . GLY A 1 342 ? 8.097 15.088 -17.384 1.00 45.72 342 GLY A O 1
ATOM 2603 N N . VAL A 1 343 ? 9.072 13.310 -16.454 1.00 45.62 343 VAL A N 1
ATOM 2604 C CA . VAL A 1 343 ? 9.675 12.651 -17.616 1.00 45.62 343 VAL A CA 1
ATOM 2605 C C . VAL A 1 343 ? 9.545 11.117 -17.517 1.00 45.62 343 VAL A C 1
ATOM 2607 O O . VAL A 1 343 ? 9.978 10.383 -18.412 1.00 45.62 343 VAL A O 1
ATOM 2610 N N . VAL A 1 344 ? 8.876 10.574 -16.488 1.00 56.22 344 VAL A N 1
ATOM 2611 C CA . VAL A 1 344 ? 8.237 9.254 -16.623 1.00 56.22 344 VAL A CA 1
ATOM 2612 C C . VAL A 1 344 ? 6.941 9.456 -17.400 1.00 56.22 344 VAL A C 1
ATOM 2614 O O . VAL A 1 344 ? 5.856 9.534 -16.830 1.00 56.22 344 VAL A O 1
ATOM 2617 N N . GLY A 1 345 ? 7.069 9.575 -18.724 1.00 59.59 345 GLY A N 1
ATOM 2618 C CA . GLY A 1 345 ? 5.917 9.784 -19.595 1.00 59.59 345 GLY A CA 1
ATOM 2619 C C . GLY A 1 345 ? 4.825 8.748 -19.322 1.00 59.59 345 GLY A C 1
ATOM 2620 O O . GLY A 1 345 ? 5.123 7.582 -19.040 1.00 59.59 345 GLY A O 1
ATOM 2621 N N . PHE A 1 346 ? 3.557 9.151 -19.441 1.00 65.25 346 PHE A N 1
ATOM 2622 C CA . PHE A 1 346 ? 2.406 8.268 -19.206 1.00 65.25 346 PHE A CA 1
ATOM 2623 C C . PHE A 1 346 ? 2.487 6.938 -19.962 1.00 65.25 346 PHE A C 1
ATOM 2625 O O . PHE A 1 346 ? 1.985 5.914 -19.501 1.00 65.25 346 PHE A O 1
ATOM 2632 N N . HIS A 1 347 ? 3.146 6.906 -21.124 1.00 60.34 347 HIS A N 1
ATOM 2633 C CA . HIS A 1 347 ? 3.327 5.656 -21.856 1.00 60.34 347 HIS A CA 1
ATOM 2634 C C . HIS A 1 347 ? 4.088 4.591 -21.038 1.00 60.34 347 HIS A C 1
ATOM 2636 O O . HIS A 1 347 ? 3.838 3.395 -21.197 1.00 60.34 347 HIS A O 1
ATOM 2642 N N . SER A 1 348 ? 4.965 5.011 -20.128 1.00 71.12 348 SER A N 1
ATOM 2643 C CA . SER A 1 348 ? 5.745 4.136 -19.256 1.00 71.12 348 SER A CA 1
ATOM 2644 C C . SER A 1 348 ? 5.109 3.925 -17.894 1.00 71.12 348 SER A C 1
ATOM 2646 O O . SER A 1 348 ? 5.053 2.781 -17.443 1.00 71.12 348 SER A O 1
ATOM 2648 N N . SER A 1 349 ? 4.555 4.978 -17.288 1.00 77.31 349 SER A N 1
ATOM 2649 C CA . SER A 1 349 ? 3.924 4.896 -15.964 1.00 77.31 349 SER A CA 1
ATOM 2650 C C . SER A 1 349 ? 2.572 4.184 -15.958 1.00 77.31 349 SER A C 1
ATOM 2652 O O . SER A 1 349 ? 2.055 3.909 -14.882 1.00 77.31 349 SER A O 1
ATOM 2654 N N . CYS A 1 350 ? 2.015 3.856 -17.129 1.00 81.44 350 CYS A N 1
ATOM 2655 C CA . CYS A 1 350 ? 0.747 3.132 -17.265 1.00 81.44 350 CYS A CA 1
ATOM 2656 C C . CYS A 1 350 ? 0.886 1.753 -17.941 1.00 81.44 350 CYS A C 1
ATOM 2658 O O . CYS A 1 350 ? -0.127 1.131 -18.287 1.00 81.44 350 CYS A O 1
ATOM 2660 N N . GLY A 1 351 ? 2.118 1.287 -18.180 1.00 82.69 351 GLY A N 1
ATOM 2661 C CA . GLY A 1 351 ? 2.392 -0.035 -18.751 1.00 82.69 351 GLY A CA 1
ATOM 2662 C C . GLY A 1 351 ? 1.931 -0.213 -20.201 1.00 82.69 351 GLY A C 1
ATOM 2663 O O . GLY A 1 351 ? 1.378 -1.261 -20.554 1.00 82.69 351 GLY A O 1
ATOM 2664 N N . TYR A 1 352 ? 2.104 0.799 -21.060 1.00 83.50 352 TYR A N 1
ATOM 2665 C CA . TYR A 1 352 ? 1.766 0.662 -22.477 1.00 83.50 352 TYR A CA 1
ATOM 2666 C C . TYR A 1 352 ? 2.810 -0.142 -23.262 1.00 83.50 352 TYR A C 1
ATOM 2668 O O . TYR A 1 352 ? 4.021 -0.025 -23.068 1.00 83.50 352 TYR A O 1
ATOM 2676 N N . SER A 1 353 ? 2.326 -0.912 -24.243 1.00 79.06 353 SER A N 1
ATOM 2677 C CA . SER A 1 353 ? 3.172 -1.771 -25.086 1.00 79.06 353 SER A CA 1
ATOM 2678 C C . SER A 1 353 ? 4.048 -1.033 -26.100 1.00 79.06 353 SER A C 1
ATOM 2680 O O . SER A 1 353 ? 4.891 -1.637 -26.765 1.00 79.06 353 SER A O 1
ATOM 2682 N N . LYS A 1 354 ? 3.870 0.284 -26.235 1.00 74.50 354 LYS A N 1
ATOM 2683 C CA . LYS A 1 354 ? 4.604 1.132 -27.180 1.00 74.50 354 LYS A CA 1
ATOM 2684 C C . LYS A 1 354 ? 4.962 2.461 -26.538 1.00 74.50 354 LYS A C 1
ATOM 2686 O O . LYS A 1 354 ? 4.279 2.910 -25.625 1.00 74.50 354 LYS A O 1
ATOM 2691 N N . SER A 1 355 ? 6.017 3.089 -27.051 1.00 72.56 355 SER A N 1
ATOM 2692 C CA . SER A 1 355 ? 6.363 4.473 -26.719 1.00 72.56 355 SER A CA 1
ATOM 2693 C C . SER A 1 355 ? 5.630 5.413 -27.664 1.00 72.56 355 SER A C 1
ATOM 2695 O O . SER A 1 355 ? 5.716 5.251 -28.881 1.00 72.56 355 SER A O 1
ATOM 2697 N N . PHE A 1 356 ? 4.884 6.352 -27.096 1.00 71.81 356 PHE A N 1
ATOM 2698 C CA . PHE A 1 356 ? 4.141 7.388 -27.801 1.00 71.81 356 PHE A CA 1
ATOM 2699 C C . PHE A 1 356 ? 3.814 8.511 -26.813 1.00 71.81 356 PHE A C 1
ATOM 2701 O O . PHE A 1 356 ? 3.884 8.318 -25.599 1.00 71.81 356 PHE A O 1
ATOM 2708 N N . ASP A 1 357 ? 3.458 9.670 -27.346 1.00 70.19 357 ASP A N 1
ATOM 2709 C CA . ASP A 1 357 ? 3.025 10.809 -26.547 1.00 70.19 357 ASP A CA 1
ATOM 2710 C C . ASP A 1 357 ? 1.576 10.614 -26.073 1.00 70.19 357 ASP A C 1
ATOM 2712 O O . ASP A 1 357 ? 0.689 10.287 -26.870 1.00 70.19 357 ASP A O 1
ATOM 2716 N N . THR A 1 358 ? 1.339 10.750 -24.772 1.00 73.00 358 THR A N 1
ATOM 2717 C CA . THR A 1 358 ? 0.018 10.583 -24.159 1.00 73.00 358 THR A CA 1
ATOM 2718 C C . THR A 1 358 ? -0.033 11.310 -22.831 1.00 73.00 358 THR A C 1
ATOM 2720 O O . THR A 1 358 ? 0.911 11.223 -22.062 1.00 73.00 358 THR A O 1
ATOM 2723 N N . SER A 1 359 ? -1.165 11.948 -22.547 1.00 73.81 359 SER A N 1
ATOM 2724 C CA . SER A 1 359 ? -1.459 12.623 -21.277 1.00 73.81 359 SER A CA 1
ATOM 2725 C C . SER A 1 359 ? -2.402 11.806 -20.382 1.00 73.81 359 SER A C 1
ATOM 2727 O O . SER A 1 359 ? -2.959 12.303 -19.403 1.00 73.81 359 SER A O 1
ATOM 2729 N N . HIS A 1 360 ? -2.680 10.551 -20.769 1.00 76.88 360 HIS A N 1
ATOM 2730 C CA . HIS A 1 360 ? -3.656 9.682 -20.112 1.00 76.88 360 HIS A CA 1
ATOM 2731 C C . HIS A 1 360 ? -3.196 8.212 -20.018 1.00 76.88 360 HIS A C 1
ATOM 2733 O O . HIS A 1 360 ? -2.637 7.645 -20.966 1.00 76.88 360 HIS A O 1
ATOM 2739 N N . CYS A 1 361 ? -3.534 7.552 -18.905 1.00 78.31 361 CYS A N 1
ATOM 2740 C CA . CYS A 1 361 ? -3.274 6.134 -18.622 1.00 78.31 361 CYS A CA 1
ATOM 2741 C C . CYS A 1 361 ? -4.231 5.138 -19.290 1.00 78.31 361 CYS A C 1
ATOM 2743 O O . CYS A 1 361 ? -4.010 3.926 -19.241 1.00 78.31 361 CYS A O 1
ATOM 2745 N N . GLU A 1 362 ? -5.298 5.618 -19.913 1.00 81.50 362 GLU A N 1
ATOM 2746 C CA . GLU A 1 362 ? -6.302 4.810 -20.590 1.00 81.50 362 GLU A CA 1
ATOM 2747 C C . GLU A 1 362 ? -6.711 5.469 -21.910 1.00 81.50 362 GLU A C 1
ATOM 2749 O O . GLU A 1 362 ? -6.969 6.673 -21.985 1.00 81.50 362 GLU A O 1
ATOM 2754 N N . GLY A 1 363 ? -6.787 4.662 -22.970 1.00 77.94 363 GLY A N 1
ATOM 2755 C CA . GLY A 1 363 ? -7.178 5.138 -24.297 1.00 77.94 363 GLY A CA 1
ATOM 2756 C C . GLY A 1 363 ? -6.090 5.916 -25.042 1.00 77.94 363 GLY A C 1
ATOM 2757 O O . GLY A 1 363 ? -6.423 6.642 -25.979 1.00 77.94 363 GLY A O 1
ATOM 2758 N N . GLY A 1 364 ? -4.819 5.757 -24.656 1.00 75.94 364 GLY A N 1
ATOM 2759 C CA . GLY A 1 364 ? -3.675 6.362 -25.333 1.00 75.94 364 GLY A CA 1
ATOM 2760 C C . GLY A 1 364 ? -3.655 6.074 -26.838 1.00 75.94 364 GLY A C 1
ATOM 2761 O O . GLY A 1 364 ? -4.011 4.980 -27.289 1.00 75.94 364 GLY A O 1
ATOM 2762 N N . LYS A 1 365 ? -3.267 7.077 -27.630 1.00 79.00 365 LYS A N 1
ATOM 2763 C CA . LYS A 1 365 ? -3.333 7.052 -29.094 1.00 79.00 365 LYS A CA 1
ATOM 2764 C C . LYS A 1 365 ? -1.984 7.390 -29.718 1.00 79.00 365 LYS A C 1
ATOM 2766 O O . LYS A 1 365 ? -1.431 8.451 -29.476 1.00 79.00 365 LYS A O 1
ATOM 2771 N N . GLU A 1 366 ? -1.507 6.521 -30.598 1.00 80.12 366 GLU A N 1
ATOM 2772 C CA . GLU A 1 366 ? -0.285 6.716 -31.380 1.00 80.12 366 GLU A CA 1
ATOM 2773 C C . GLU A 1 366 ? -0.645 7.205 -32.788 1.00 80.12 366 GLU A C 1
ATOM 2775 O O . GLU A 1 366 ? -1.544 6.648 -33.435 1.00 80.12 366 GLU A O 1
ATOM 2780 N N . ARG A 1 367 ? 0.075 8.219 -33.286 1.00 81.44 367 ARG A N 1
ATOM 2781 C CA . ARG A 1 367 ? -0.015 8.649 -34.687 1.00 81.44 367 ARG A CA 1
ATOM 2782 C C . ARG A 1 367 ? 0.973 7.882 -35.569 1.00 81.44 367 ARG A C 1
ATOM 2784 O O . ARG A 1 367 ? 2.089 7.611 -35.144 1.00 81.44 367 ARG A O 1
ATOM 2791 N N . TYR A 1 368 ? 0.571 7.534 -36.793 1.00 80.50 368 TYR A N 1
ATOM 2792 C CA . TYR A 1 368 ? 1.394 6.758 -37.729 1.00 80.50 368 TYR A CA 1
ATOM 2793 C C . TYR A 1 368 ? 1.091 7.074 -39.207 1.00 80.50 368 TYR A C 1
ATOM 2795 O O . TYR A 1 368 ? 0.118 7.759 -39.533 1.00 80.50 368 TYR A O 1
ATOM 2803 N N . GLY A 1 369 ? 1.928 6.548 -40.110 1.00 80.19 369 GLY A N 1
ATOM 2804 C CA . GLY A 1 369 ? 1.824 6.728 -41.564 1.00 80.19 369 GLY A CA 1
ATOM 2805 C C . GLY A 1 369 ? 2.503 8.002 -42.081 1.00 80.19 369 GLY A C 1
ATOM 2806 O O . GLY A 1 369 ? 3.128 8.741 -41.322 1.00 80.19 369 GLY A O 1
ATOM 2807 N N . PHE A 1 370 ? 2.405 8.255 -43.392 1.00 77.31 370 PHE A N 1
ATOM 2808 C CA . PHE A 1 370 ? 2.985 9.452 -44.013 1.00 77.31 370 PHE A CA 1
ATOM 2809 C C . PHE A 1 370 ? 2.424 10.716 -43.345 1.00 77.31 370 PHE A C 1
ATOM 2811 O O . PHE A 1 370 ? 1.208 10.881 -43.257 1.00 77.31 370 PHE A O 1
ATOM 2818 N N . LEU A 1 371 ? 3.315 11.574 -42.836 1.00 80.00 371 LEU A N 1
ATOM 2819 C CA . LEU A 1 371 ? 2.982 12.794 -42.088 1.00 80.00 371 LEU A CA 1
ATOM 2820 C C . LEU A 1 371 ? 2.109 12.575 -40.832 1.00 80.00 371 LEU A C 1
ATOM 2822 O O . LEU A 1 371 ? 1.404 13.493 -40.423 1.00 80.00 371 LEU A O 1
ATOM 2826 N N . ASN A 1 372 ? 2.150 11.393 -40.197 1.00 79.00 372 ASN A N 1
ATOM 2827 C CA . ASN A 1 372 ? 1.373 11.093 -38.981 1.00 79.00 372 ASN A CA 1
ATOM 2828 C C . ASN A 1 372 ? -0.154 11.251 -39.163 1.00 79.00 37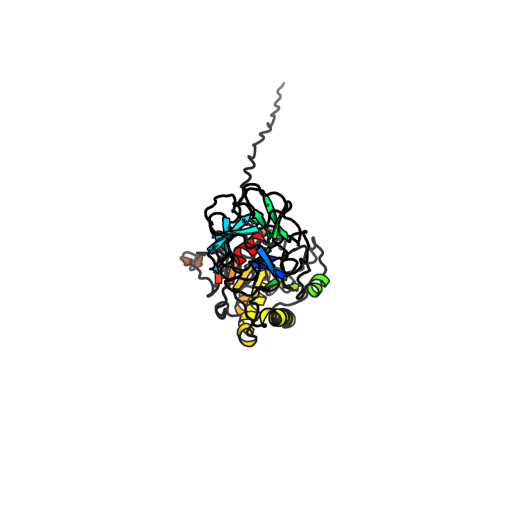2 ASN A C 1
ATOM 2830 O O . ASN A 1 372 ? -0.866 11.601 -38.219 1.00 79.00 372 ASN A O 1
ATOM 2834 N N . ALA A 1 373 ? -0.657 11.003 -40.379 1.00 81.69 373 ALA A N 1
ATOM 2835 C CA . ALA A 1 373 ? -2.052 11.236 -40.763 1.00 81.69 373 ALA A CA 1
ATOM 2836 C C . ALA A 1 373 ? -3.069 10.269 -40.124 1.00 81.69 373 ALA A C 1
ATOM 2838 O O . ALA A 1 373 ? -4.265 10.555 -40.115 1.00 81.69 373 ALA A O 1
ATOM 2839 N N . TYR A 1 374 ? -2.621 9.132 -39.587 1.00 84.56 374 TYR A N 1
ATOM 2840 C CA . TYR A 1 374 ? -3.492 8.115 -39.000 1.00 84.56 374 TYR A CA 1
ATOM 2841 C C . TYR A 1 374 ? -3.268 8.004 -37.499 1.00 84.56 374 TYR A C 1
ATOM 2843 O O . TYR A 1 374 ? -2.180 8.275 -37.005 1.00 84.56 374 TYR A O 1
ATOM 2851 N N . THR A 1 375 ? -4.296 7.583 -36.762 1.00 83.56 375 THR A N 1
ATOM 2852 C CA . THR A 1 375 ? -4.231 7.386 -35.308 1.00 83.56 375 THR A CA 1
ATOM 2853 C C . THR A 1 375 ? -4.738 5.995 -34.945 1.00 83.56 375 THR A C 1
ATOM 2855 O O . THR A 1 375 ? -5.743 5.545 -35.493 1.00 83.56 375 THR A O 1
ATOM 2858 N N . ARG A 1 376 ? -4.061 5.307 -34.021 1.00 83.44 376 ARG A N 1
ATOM 2859 C CA . ARG A 1 376 ? -4.499 4.018 -33.461 1.00 83.44 376 ARG A CA 1
ATOM 2860 C C . ARG A 1 376 ? -4.423 4.033 -31.939 1.00 83.44 376 ARG A C 1
ATOM 2862 O O . ARG A 1 376 ? -3.522 4.652 -31.382 1.00 83.44 376 ARG A O 1
ATOM 2869 N N . THR A 1 377 ? -5.337 3.334 -31.277 1.00 83.94 377 THR A N 1
ATOM 2870 C CA . THR A 1 377 ? -5.269 3.123 -29.825 1.00 83.94 377 THR A CA 1
ATOM 2871 C C . THR A 1 377 ? -4.133 2.158 -29.496 1.00 83.94 377 THR A C 1
ATOM 2873 O O . THR A 1 377 ? -3.970 1.139 -30.170 1.00 83.94 377 THR A O 1
ATOM 2876 N N . VAL A 1 378 ? -3.351 2.475 -28.469 1.00 81.38 378 VAL A N 1
ATOM 2877 C CA . VAL A 1 378 ? -2.268 1.622 -27.977 1.00 81.38 378 VAL A CA 1
ATOM 2878 C C . VAL A 1 378 ? -2.771 0.779 -26.815 1.00 81.38 378 VAL A C 1
ATOM 2880 O O . VAL A 1 378 ? -3.363 1.287 -25.864 1.00 81.38 378 VAL A O 1
ATOM 2883 N N . SER A 1 379 ? -2.519 -0.525 -26.892 1.00 85.06 379 SER A N 1
ATOM 2884 C CA . SER A 1 379 ? -2.849 -1.463 -25.823 1.00 85.06 379 SER A CA 1
ATOM 2885 C C . SER A 1 379 ? -1.793 -1.445 -24.721 1.00 85.06 379 SER A C 1
ATOM 2887 O O . SER A 1 379 ? -0.595 -1.279 -24.980 1.00 85.06 379 SER A O 1
ATOM 2889 N N . ARG A 1 380 ? -2.243 -1.666 -23.489 1.00 86.62 380 ARG A N 1
ATOM 2890 C CA . ARG A 1 380 ? -1.374 -1.963 -22.346 1.00 86.62 380 ARG A CA 1
ATOM 2891 C C . ARG A 1 380 ? -0.905 -3.414 -22.408 1.00 86.62 380 ARG A C 1
ATOM 2893 O O . ARG A 1 380 ? -1.533 -4.230 -23.087 1.00 86.62 380 ARG A O 1
ATOM 2900 N N . TRP A 1 381 ? 0.200 -3.707 -21.737 1.00 87.62 381 TRP A N 1
ATOM 2901 C CA . TRP A 1 381 ? 0.654 -5.081 -21.564 1.00 87.62 381 TRP A CA 1
ATOM 2902 C C . TRP A 1 381 ? -0.378 -5.909 -20.791 1.00 87.62 381 TRP A C 1
ATOM 2904 O O . TRP A 1 381 ? -1.162 -5.382 -19.994 1.00 87.62 381 TRP A O 1
ATOM 2914 N N . THR A 1 382 ? -0.406 -7.211 -21.060 1.00 89.12 382 THR A N 1
ATOM 2915 C CA . THR A 1 382 ? -1.321 -8.140 -20.385 1.00 89.12 382 THR A CA 1
ATOM 2916 C C . THR A 1 382 ? -1.031 -8.161 -18.883 1.00 89.12 382 THR A C 1
ATOM 2918 O O . THR A 1 382 ? 0.124 -8.202 -18.493 1.00 89.12 382 THR A O 1
ATOM 2921 N N . GLY A 1 383 ? -2.060 -8.099 -18.031 1.00 87.50 383 GLY A N 1
ATOM 2922 C CA . GLY A 1 383 ? -1.890 -8.095 -16.566 1.00 87.50 383 GLY A CA 1
ATOM 2923 C C . GLY A 1 383 ? -1.491 -6.743 -15.957 1.00 87.50 383 GLY A C 1
ATOM 2924 O O . GLY A 1 383 ? -1.456 -6.607 -14.736 1.00 87.50 383 GLY A O 1
ATOM 2925 N N . HIS A 1 384 ? -1.256 -5.719 -16.780 1.00 89.12 384 HIS A N 1
ATOM 2926 C CA . HIS A 1 384 ? -1.114 -4.341 -16.318 1.00 89.12 384 HIS A CA 1
ATOM 2927 C C . HIS A 1 384 ? -2.504 -3.699 -16.263 1.00 89.12 384 HIS A C 1
ATOM 2929 O O . HIS A 1 384 ? -3.361 -3.978 -17.104 1.00 89.12 384 HIS A O 1
ATOM 2935 N N . HIS A 1 385 ? -2.753 -2.832 -15.283 1.00 86.75 385 HIS A N 1
ATOM 2936 C CA . HIS A 1 385 ? -4.039 -2.191 -14.988 1.00 86.75 385 HIS A CA 1
ATOM 2937 C C . HIS A 1 385 ? -3.814 -0.756 -14.510 1.00 86.75 385 HIS A C 1
ATOM 2939 O O . HIS A 1 385 ? -2.911 -0.512 -13.723 1.00 86.75 385 HIS A O 1
ATOM 2945 N N . ARG A 1 386 ? -4.646 0.203 -14.932 1.00 85.00 386 ARG A N 1
ATOM 2946 C CA . ARG A 1 386 ? -4.664 1.537 -14.309 1.00 85.00 386 ARG A CA 1
ATOM 2947 C C . ARG A 1 386 ? -5.256 1.421 -12.904 1.00 85.00 386 ARG A C 1
ATOM 2949 O O . ARG A 1 386 ? -6.314 0.812 -12.734 1.00 85.00 386 ARG A O 1
ATOM 2956 N N . ALA A 1 387 ? -4.616 2.027 -11.911 1.00 79.50 387 ALA A N 1
ATOM 2957 C CA . ALA A 1 387 ? -5.189 2.151 -10.582 1.00 79.50 387 ALA A CA 1
ATOM 2958 C C . ALA A 1 387 ? -6.392 3.107 -10.622 1.00 79.50 387 ALA A C 1
ATOM 2960 O O . ALA A 1 387 ? -6.297 4.242 -11.084 1.00 79.50 387 ALA A O 1
ATOM 2961 N N . LYS A 1 388 ? -7.544 2.652 -10.118 1.00 75.81 388 LYS A N 1
ATOM 2962 C CA . LYS A 1 388 ? -8.803 3.420 -10.149 1.00 75.81 388 LYS A CA 1
ATOM 2963 C C . LYS A 1 388 ? -8.801 4.659 -9.252 1.00 75.81 388 LYS A C 1
ATOM 2965 O O . LYS A 1 388 ? -9.699 5.482 -9.399 1.00 75.81 388 LYS A O 1
ATOM 2970 N N . ILE A 1 389 ? -7.841 4.777 -8.328 1.00 72.31 389 ILE A N 1
ATOM 2971 C CA . ILE A 1 389 ? -7.726 5.958 -7.464 1.00 72.31 389 ILE A CA 1
ATOM 2972 C C . ILE A 1 389 ? -7.499 7.226 -8.291 1.00 72.31 389 ILE A C 1
ATOM 2974 O O . ILE A 1 389 ? -8.084 8.259 -7.977 1.00 72.31 389 ILE A O 1
ATOM 2978 N N . CYS A 1 390 ? -6.678 7.155 -9.334 1.00 73.75 390 CYS A N 1
ATOM 2979 C CA . CYS A 1 390 ? -6.339 8.337 -10.108 1.00 73.75 390 CYS A CA 1
ATOM 2980 C C . CYS A 1 390 ? -7.243 8.434 -11.330 1.00 73.75 390 CYS A C 1
ATOM 2982 O O . CYS A 1 390 ? -7.615 7.397 -11.894 1.00 73.75 390 CYS A O 1
ATOM 2984 N N . PRO A 1 391 ? -7.644 9.646 -11.747 1.00 76.94 391 PRO A N 1
ATOM 2985 C CA . PRO A 1 391 ? -8.378 9.820 -12.986 1.00 76.94 391 PRO A CA 1
ATOM 2986 C C . PRO A 1 391 ? -7.547 9.334 -14.178 1.00 76.94 391 PRO A C 1
ATOM 2988 O O . PRO A 1 391 ? -6.385 8.941 -14.068 1.00 76.94 391 PRO A O 1
ATOM 2991 N N . ASN A 1 392 ? -8.169 9.322 -15.355 1.00 80.56 392 ASN A N 1
ATOM 2992 C CA . ASN A 1 392 ? -7.487 8.855 -16.556 1.00 80.56 392 ASN A CA 1
ATOM 2993 C C . ASN A 1 392 ? -6.197 9.654 -16.845 1.00 80.56 392 ASN A C 1
ATOM 2995 O O . ASN A 1 392 ? -5.232 9.091 -17.342 1.00 80.56 392 ASN A O 1
ATOM 2999 N N . GLY A 1 393 ? -6.171 10.938 -16.489 1.00 75.81 393 GLY A N 1
ATOM 3000 C CA . GLY A 1 393 ? -5.013 11.815 -16.656 1.00 75.81 393 GLY A CA 1
ATOM 3001 C C . GLY A 1 393 ? -3.958 11.752 -15.552 1.00 75.81 393 GLY A C 1
ATOM 3002 O O . GLY A 1 393 ? -3.213 12.704 -15.442 1.00 75.81 393 GLY A O 1
ATOM 3003 N N . GLY A 1 394 ? -3.908 10.706 -14.719 1.00 76.69 394 GLY A N 1
ATOM 3004 C CA . GLY A 1 394 ? -2.931 10.631 -13.621 1.00 76.69 394 GLY A CA 1
ATOM 3005 C C . GLY A 1 394 ? -3.396 11.312 -12.334 1.00 76.69 394 GLY A C 1
ATOM 3006 O O . GLY A 1 394 ? -4.546 11.725 -12.227 1.00 76.69 394 GLY A O 1
ATOM 3007 N N . CYS A 1 395 ? -2.548 11.331 -11.309 1.00 72.25 395 CYS A N 1
ATOM 3008 C CA . CYS A 1 395 ? -2.937 11.668 -9.937 1.00 72.25 395 CYS A CA 1
ATOM 3009 C C . CYS A 1 395 ? -2.845 13.158 -9.562 1.00 72.25 395 CYS A C 1
ATOM 3011 O O . CYS A 1 395 ? -3.083 13.449 -8.395 1.00 72.25 395 CYS A O 1
ATOM 3013 N N . ASP A 1 396 ? -2.532 14.075 -10.491 1.00 73.31 396 ASP A N 1
ATOM 3014 C CA . ASP A 1 396 ? -2.229 15.493 -10.177 1.00 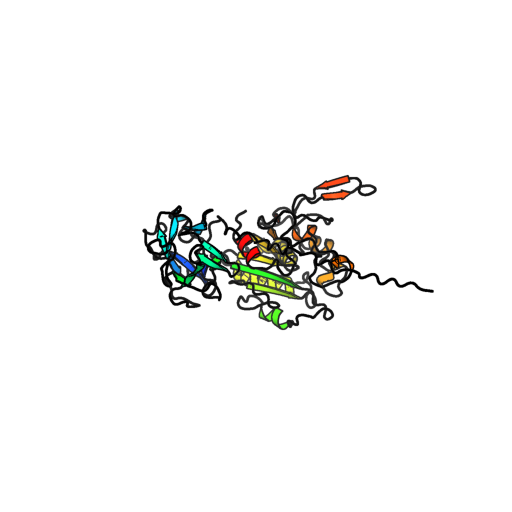73.31 396 ASP A CA 1
ATOM 3015 C C . ASP A 1 396 ? -1.254 15.608 -8.984 1.00 73.31 396 ASP A C 1
ATOM 3017 O O . ASP A 1 396 ? -1.485 16.305 -7.997 1.00 73.31 396 ASP A O 1
ATOM 3021 N N . ALA A 1 397 ? -0.219 14.770 -9.031 1.00 66.94 397 ALA A N 1
ATOM 3022 C CA . ALA A 1 397 ? 0.830 14.656 -8.032 1.00 66.94 397 ALA A CA 1
ATOM 3023 C C . ALA A 1 397 ? 2.152 14.508 -8.769 1.00 66.94 397 ALA A C 1
ATOM 3025 O O . ALA A 1 397 ? 2.223 13.792 -9.779 1.00 66.94 397 ALA A O 1
ATOM 3026 N N . ASP A 1 398 ? 3.178 15.182 -8.266 1.00 66.56 398 ASP A N 1
ATOM 3027 C CA . ASP A 1 398 ? 4.518 15.019 -8.795 1.00 66.56 398 ASP A CA 1
ATOM 3028 C C . ASP A 1 398 ? 5.081 13.629 -8.449 1.00 66.56 398 ASP A C 1
ATOM 3030 O O . ASP A 1 398 ? 4.474 12.800 -7.752 1.00 66.56 398 ASP A O 1
ATOM 3034 N N . HIS A 1 399 ? 6.244 13.336 -9.021 1.00 64.81 399 HIS A N 1
ATOM 3035 C CA . HIS A 1 399 ? 6.884 12.037 -8.875 1.00 64.81 399 HIS A CA 1
ATOM 3036 C C . HIS A 1 399 ? 7.299 11.750 -7.426 1.00 64.81 399 HIS A C 1
ATOM 3038 O O . HIS A 1 399 ? 7.338 10.589 -7.018 1.00 64.81 399 HIS A O 1
ATOM 3044 N N . SER A 1 400 ? 7.559 12.776 -6.612 1.00 63.78 400 SER A N 1
ATOM 3045 C CA . SER A 1 400 ? 7.904 12.594 -5.205 1.00 63.78 400 SER A CA 1
ATOM 3046 C C . SER A 1 400 ? 6.672 12.470 -4.300 1.00 63.78 400 SER A C 1
ATOM 3048 O O . SER A 1 400 ? 6.746 11.755 -3.301 1.00 63.78 400 SER A O 1
ATOM 3050 N N . ASP A 1 401 ? 5.525 13.023 -4.682 1.00 64.81 401 ASP A N 1
ATOM 3051 C CA . ASP A 1 401 ? 4.258 12.975 -3.949 1.00 64.81 401 ASP A CA 1
ATOM 3052 C C . ASP A 1 401 ? 3.472 11.682 -4.190 1.00 64.81 401 ASP A C 1
ATOM 3054 O O . ASP A 1 401 ? 2.688 11.243 -3.343 1.00 64.81 401 ASP A O 1
ATOM 3058 N N . IL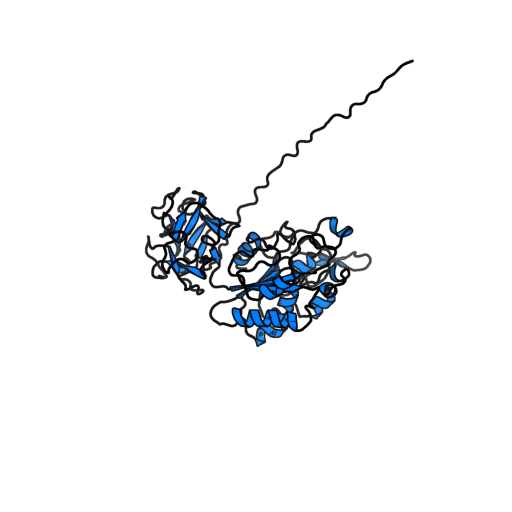E A 1 402 ? 3.690 11.001 -5.319 1.00 65.94 402 ILE A N 1
ATOM 3059 C CA . ILE A 1 402 ? 2.948 9.776 -5.664 1.00 65.94 402 ILE A CA 1
ATOM 3060 C C . ILE A 1 402 ? 3.207 8.606 -4.700 1.00 65.94 402 ILE A C 1
ATOM 3062 O O . ILE A 1 402 ? 2.458 7.624 -4.666 1.00 65.94 402 ILE A O 1
ATOM 3066 N N . LYS A 1 403 ? 4.263 8.714 -3.888 1.00 61.62 403 LYS A N 1
ATOM 3067 C CA . LYS A 1 403 ? 4.596 7.766 -2.822 1.00 61.62 403 LYS A CA 1
ATOM 3068 C C . LYS A 1 403 ? 3.850 8.029 -1.512 1.00 61.62 403 LYS A C 1
ATOM 3070 O O . LYS A 1 403 ? 3.982 7.210 -0.604 1.00 61.62 403 LYS A O 1
ATOM 3075 N N . ASP A 1 404 ? 3.066 9.108 -1.408 1.00 64.31 404 ASP A N 1
ATOM 3076 C CA . ASP A 1 404 ? 2.267 9.413 -0.219 1.00 64.31 404 ASP A CA 1
ATOM 3077 C C . ASP A 1 404 ? 1.394 8.206 0.171 1.00 64.31 404 ASP A C 1
ATOM 3079 O O . ASP A 1 404 ? 0.846 7.474 -0.669 1.00 64.31 404 ASP A O 1
ATOM 3083 N N . ARG A 1 405 ? 1.244 8.009 1.487 1.00 59.44 405 ARG A N 1
ATOM 3084 C CA . ARG A 1 405 ? 0.358 7.016 2.092 1.00 59.44 405 ARG A CA 1
ATOM 3085 C C . ARG A 1 405 ? -1.039 7.050 1.463 1.00 59.44 405 ARG A C 1
ATOM 3087 O O . ARG A 1 405 ? -1.645 5.991 1.348 1.00 59.44 405 ARG A O 1
ATOM 3094 N N . GLN A 1 406 ? -1.549 8.205 1.042 1.00 61.97 406 GLN A N 1
ATOM 3095 C CA . GLN A 1 406 ? -2.798 8.329 0.288 1.00 61.97 406 GLN A CA 1
ATOM 3096 C C . GLN A 1 406 ? -2.841 7.377 -0.916 1.00 61.97 406 GLN A C 1
ATOM 3098 O O . GLN A 1 406 ? -3.747 6.547 -1.010 1.00 61.97 406 GLN A O 1
ATOM 3103 N N . TYR A 1 407 ? -1.851 7.444 -1.804 1.00 64.12 407 TYR A N 1
ATOM 3104 C CA . TYR A 1 407 ? -1.831 6.643 -3.026 1.00 64.12 407 TYR A CA 1
ATOM 3105 C C . TYR A 1 407 ? -1.561 5.177 -2.726 1.00 64.12 407 TYR A C 1
ATOM 3107 O O . TYR A 1 407 ? -2.235 4.298 -3.261 1.00 64.12 407 TYR A O 1
ATOM 3115 N N . GLN A 1 408 ? -0.661 4.901 -1.785 1.00 62.22 408 GLN A N 1
ATOM 3116 C CA . GLN A 1 408 ? -0.377 3.537 -1.356 1.00 62.22 408 GLN A CA 1
ATOM 3117 C C . GLN A 1 408 ? -1.604 2.886 -0.734 1.00 62.22 408 GLN A C 1
ATOM 3119 O O . GLN A 1 408 ? -2.076 1.870 -1.226 1.00 62.22 408 GLN A O 1
ATOM 3124 N N . GLN A 1 409 ? -2.171 3.485 0.313 1.00 55.78 409 GLN A N 1
ATOM 3125 C CA . GLN A 1 409 ? -3.321 2.933 1.016 1.00 55.78 409 GLN A CA 1
ATOM 3126 C C . GLN A 1 409 ? -4.517 2.815 0.103 1.00 55.78 409 GLN A C 1
ATOM 3128 O O . GLN A 1 409 ? -5.183 1.795 0.139 1.00 55.78 409 GLN A O 1
ATOM 3133 N N . ALA A 1 410 ? -4.789 3.791 -0.755 1.00 56.44 410 ALA A N 1
ATOM 3134 C CA . ALA A 1 410 ? -5.889 3.662 -1.689 1.00 56.44 410 ALA A CA 1
ATOM 3135 C C . ALA A 1 410 ? -5.707 2.488 -2.652 1.00 56.44 410 ALA A C 1
ATOM 3137 O O . ALA A 1 410 ? -6.666 1.765 -2.885 1.00 56.44 410 ALA A O 1
ATOM 3138 N N . VAL A 1 411 ? -4.497 2.239 -3.154 1.00 50.69 411 VAL A N 1
ATOM 3139 C CA . VAL A 1 411 ? -4.239 1.109 -4.056 1.00 50.69 411 VAL A CA 1
ATOM 3140 C C . VAL A 1 411 ? -4.195 -0.220 -3.294 1.00 50.69 411 VAL A C 1
ATOM 3142 O O . VAL A 1 411 ? -4.657 -1.240 -3.799 1.00 50.69 411 VAL A O 1
ATOM 3145 N N . LEU A 1 412 ? -3.743 -0.215 -2.041 1.00 54.66 412 LEU A N 1
ATOM 3146 C CA . LEU A 1 412 ? -3.833 -1.355 -1.125 1.00 54.66 412 LEU A CA 1
ATOM 3147 C C . LEU A 1 412 ? -5.273 -1.703 -0.762 1.00 54.66 412 LEU A C 1
ATOM 3149 O O . LEU A 1 412 ? -5.602 -2.877 -0.606 1.00 54.66 412 LEU A O 1
ATOM 3153 N N . ASN A 1 413 ? -6.106 -0.675 -0.666 1.00 50.97 413 ASN A N 1
ATOM 3154 C CA . ASN A 1 413 ? -7.531 -0.744 -0.431 1.00 50.97 413 ASN A CA 1
ATOM 3155 C C . ASN A 1 413 ? -8.281 -1.188 -1.710 1.00 50.97 413 ASN A C 1
ATOM 3157 O O . ASN A 1 413 ? -9.418 -1.650 -1.619 1.00 50.97 413 ASN A O 1
ATOM 3161 N N . LEU A 1 414 ? -7.691 -1.129 -2.906 1.00 39.06 414 LEU A N 1
ATOM 3162 C CA . LEU A 1 414 ? -8.327 -1.644 -4.120 1.00 39.06 414 LEU A CA 1
ATOM 3163 C C . LEU A 1 414 ? -8.213 -3.178 -4.198 1.00 39.06 414 LEU A C 1
ATOM 3165 O O . LEU A 1 414 ? -7.144 -3.740 -4.414 1.00 39.06 414 LEU A O 1
ATOM 3169 N N . ASN A 1 415 ? -9.361 -3.850 -4.080 1.00 35.47 415 ASN A N 1
ATOM 3170 C CA . ASN A 1 415 ? -9.621 -5.059 -4.866 1.00 35.47 415 ASN A CA 1
ATOM 3171 C C . ASN A 1 415 ? -10.128 -4.589 -6.261 1.00 35.47 415 ASN A C 1
ATOM 3173 O O . ASN A 1 415 ? -10.735 -3.516 -6.324 1.00 35.47 415 ASN A O 1
ATOM 3177 N N . PRO A 1 416 ? -9.872 -5.353 -7.340 1.00 41.56 416 PRO A N 1
ATOM 3178 C CA . PRO A 1 416 ? -9.794 -4.944 -8.752 1.00 41.56 416 PRO A CA 1
ATOM 3179 C C . PRO A 1 416 ? -10.913 -4.064 -9.324 1.00 41.56 416 PRO A C 1
ATOM 3181 O O . PRO A 1 416 ? -12.102 -4.169 -8.950 1.00 41.56 416 PRO A O 1
#

Radius of gyration: 24.6 Å; chains: 1; bounding box: 54×98×71 Å